Protein AF-A0A9D6F1K7-F1 (afdb_monomer_lite)

pLDDT: mean 73.23, std 18.51, range [19.98, 97.94]

Foldseek 3Di:
DPPLQLLLLLLLLLCLVQVLVCLVPLAFFQPLLVCLLVSLQSSLVSSVVPDPDPCQQPVVLVSLLVLLQDDLVVLLVVLLVSLCVSCVPDDPSSSVQSSQQSSCLNVLCLLVQDWLVHLSSNGHDPPDTDDHSVSSSSSRASGTDPDDFQDADFPHNQKGFHAWPDGASFWTWTWIDGPPDPPFIKIKTWGSRPVCLVPQPVQVVVLLVLLVVPPAPQAWDFDDWDVPTVGTITITGDADQAFQSRHDDQDPDLLVLLLCLQPVNLLSVLVSQQSQCPDVVRWHFLQDARNQWGWHCDPNDTHIHGDRTDRLLVQQVVQQVSCVVVVHDCVVSNCSSSVDRPSVLLAALCVVVSHDDALLSVLSSSLQSSLCSSVRTSPDGDDPCSLVVCVVSVHDPLVSVLSCLSNPNDSVSHDRHSNSSSVSSVPDPSDSDDDDDDDDDDDDDDDDDDDDDDDDDDDDDWDDFDWDWDDDPFWIKTKGFAPQAAAAAEEEEQAPLCQLLCQPDADVPRDTGDNNVLLLCLVCQVVRLRRHGVQWHWYKYAQAAAARHDIGTPGTDHNVRSVPDSRHADPRGHHNFAECLVVVVVCFPPGRPPTQEYEYEYEEEDDHPCLVSNLVVLLVVLVCVQVVVGHHYAYEYEYLNLVDPPDDDDDDDPSQPPSWHAHPVRDTDRRYDYDYNCCSVPSDVPPPPVPVDDQPAQWKFKAFQVRHTFDIDNRGDDSMDITMDGPPTQWMWMDGPNDIDIGGDD

Secondary structure (DSSP, 8-state):
--TT-HHHHHHHHHHHHHSHHHHHHTPPTTHHHHHHHHHHHHHHHHHHHH---S-HHHHHHHHHHHHHHS-HHHHHHHHHHHHHHH-TTS-HHHHHHHHHHHHTHHHHHHHHH-BTTBTT--S--TT----SHHHHHTTS-SS-----TTPEETTEEEEEEEEEEEE-SSEEEEEEEESSSTT-EEEEEEE--TTTHHHHHHHHHHHHHHHHTS--TTBPPEEEEESSSSS-EEEEEPPTT-BHHHH----SSHHHHHHIIIIIIIHHHHHHHHHHHTSSSPP--S--SGGGEEEEEETTEEEEEE-STT-HHHHHHHHHHHHHHTT--HHHHHHHHS-STTHHHH--HHHHTTPPP-HHHHHHHHHHHHHHHHHT-TT----TTHHHHHHHTT--HHHHHHHHHHT-SSGGGS-SSHHHHHHHHTTS-S---------------------------PPP-----EEEEEEETTEEEEEEE----BEEEEEEE-BGGGGGGGT-SBPTTSPBPP-HHHHHHHHHHHHHHHTBTTS-EEEEEEEESTTS-EEEEEEEE-HHHHHH----S-TT-BBSSB--HHHHHHIIIIISTT-SEEEEEEEE-S-BS-HHHHHHHHHHHHHHHHTTSS-EEEEEEEEGGGGSTT-------GGGTT-EEE-TTS-EEESEEEE-GGGGT-SSTTS-GGGS-----S-EEEE-TTS-EEEEETT---SEEEEEE-TT-SEEEEEETTEEEEEE--

Radius of gyration: 29.33 Å; chains: 1; bounding box: 80×81×70 Å

Sequence (746 aa):
MIAGWRLMRCVGIAIAEKGLRELVELAPFGTYAVKIYEIGELAFHRYHEECQDENIARAIPKEMEQLAQAKSADVNRVAKQMAVQLLPNEKQEVQEALAGTLATLPTQVRKLFMRKDDRTGTTRPPAFFVSCPADLVSIIPPRPPRFKQGDLLPNDPKWTLVHKIDSGGFGEVWKVRHTTLKNRYGAVKFCLDATAQDRLLKHEARVIDQVMEFNNDHIVRLEDVDFVADPPWLRYEFINGGNLLSAADIPVDIAKRTEWATWTMLLPLARAVGACHLLKPAVVHRDLKPANILIDHVNGQNRLKITDFGISEIIAQHALDQARSFELNPSVATPTILRGSYCEMYASTQQKNGLPSSPTDDVHALGVLWFQMLMGDYFLPLGRDYRDELAGIGLAKDAIVILERCVADKADSRWPNAHVLAQQIEKLPNCLSSRPVGTNAENPTRVVLPTVNRSFHAPPKGPIGRITISEQSHRRTWDVEAVIGASVGLVMDASHAMKHLYGIGSGFGGRALPNQMKRIADRLMPFLSALSLQNGIHFLHSSTGPNGNETQTFGLVNLEQVRQMKLGRPQNGWGGHVRLTNAIRELTKAHFRGSPLAVGVLLTYGGISDVDSLATFSKELISEIELGQRPLIRLFLIDLKETSPRSGPLQPPEPLVGLGWRDATGVFGRLWECLPSSLLDEPNNGFQFRTLFPDFFSSGRVLDSGGNMVKEYPNGIPKVLRFELPVDSPSFTLQYSGRQVLQPLV

Structure (mmCIF, N/CA/C/O backbone):
data_AF-A0A9D6F1K7-F1
#
_entry.id   AF-A0A9D6F1K7-F1
#
loop_
_atom_site.group_PDB
_atom_site.id
_atom_site.type_symbol
_atom_site.label_atom_id
_atom_site.label_alt_id
_atom_site.label_comp_id
_atom_site.label_asym_id
_atom_site.label_entity_id
_atom_site.label_seq_id
_atom_site.pdbx_PDB_ins_code
_atom_site.Cartn_x
_atom_site.Cartn_y
_atom_site.Cartn_z
_atom_site.occupancy
_atom_site.B_iso_or_equiv
_atom_site.auth_seq_id
_atom_site.auth_comp_id
_atom_site.auth_asym_id
_atom_site.auth_atom_id
_atom_site.pdbx_PDB_model_num
ATOM 1 N N . MET A 1 1 ? 19.073 13.580 -28.803 1.00 45.06 1 MET A N 1
ATOM 2 C CA . MET A 1 1 ? 18.600 13.291 -27.430 1.00 45.06 1 MET A CA 1
ATOM 3 C C . MET A 1 1 ? 17.082 13.317 -27.427 1.00 45.06 1 MET A C 1
ATOM 5 O O . MET A 1 1 ? 16.524 14.247 -27.993 1.00 45.06 1 MET A O 1
ATOM 9 N N . ILE A 1 2 ? 16.419 12.319 -26.840 1.00 54.16 2 ILE A N 1
ATOM 10 C CA . ILE A 1 2 ? 14.963 12.342 -26.638 1.00 54.16 2 ILE A CA 1
ATOM 11 C C . ILE A 1 2 ? 14.676 13.416 -25.574 1.00 54.16 2 ILE A C 1
ATOM 13 O O . ILE A 1 2 ? 14.802 13.167 -24.378 1.00 54.16 2 ILE A O 1
ATOM 17 N N . ALA A 1 3 ? 14.414 14.649 -26.009 1.00 53.59 3 ALA A N 1
ATOM 18 C CA . ALA A 1 3 ? 14.118 15.762 -25.113 1.00 53.59 3 ALA A CA 1
ATOM 19 C C . ALA A 1 3 ? 12.782 15.504 -24.388 1.00 53.59 3 ALA A C 1
ATOM 21 O O . ALA A 1 3 ? 11.808 15.111 -25.027 1.00 53.59 3 ALA A O 1
ATOM 22 N N . GLY A 1 4 ? 12.742 15.702 -23.065 1.00 67.19 4 GLY A N 1
ATOM 23 C CA . GLY A 1 4 ? 11.513 15.615 -22.260 1.00 67.19 4 GLY A CA 1
ATOM 24 C C . GLY A 1 4 ? 11.254 14.302 -21.506 1.00 67.19 4 GLY A C 1
ATOM 25 O O . GLY A 1 4 ? 10.198 14.178 -20.904 1.00 67.19 4 GLY A O 1
ATOM 26 N N . TRP A 1 5 ? 12.186 13.339 -21.509 1.00 84.38 5 TRP A N 1
ATOM 27 C CA . TRP A 1 5 ? 12.042 12.052 -20.798 1.00 84.38 5 TRP A CA 1
ATOM 28 C C . TRP A 1 5 ? 13.298 11.692 -19.992 1.00 84.38 5 TRP A C 1
ATOM 30 O O . TRP A 1 5 ? 13.829 10.584 -20.111 1.00 84.38 5 TRP A O 1
ATOM 40 N N . ARG A 1 6 ? 13.832 12.647 -19.221 1.00 88.38 6 ARG A N 1
ATOM 41 C CA . ARG A 1 6 ? 15.133 12.495 -18.553 1.00 88.38 6 ARG A CA 1
ATOM 42 C C . ARG A 1 6 ? 15.079 11.403 -17.491 1.00 88.38 6 ARG A C 1
ATOM 44 O O . ARG A 1 6 ? 15.922 10.516 -17.517 1.00 88.38 6 ARG A O 1
ATOM 51 N N . LEU A 1 7 ? 14.056 11.391 -16.641 1.00 89.69 7 LEU A N 1
ATOM 52 C CA . LEU A 1 7 ? 13.880 10.378 -15.599 1.00 89.69 7 LEU A CA 1
ATOM 53 C C . LEU A 1 7 ? 13.802 8.968 -16.188 1.00 89.69 7 LEU A C 1
ATOM 55 O O . LEU A 1 7 ? 14.537 8.078 -15.769 1.00 89.69 7 LEU A O 1
ATOM 59 N N . MET A 1 8 ? 12.956 8.780 -17.203 1.00 92.00 8 MET A N 1
ATOM 60 C CA . MET A 1 8 ? 12.816 7.503 -17.910 1.00 92.00 8 MET A CA 1
ATOM 61 C C . MET A 1 8 ? 14.147 7.049 -18.526 1.00 92.00 8 MET A C 1
ATOM 63 O O . MET A 1 8 ? 14.476 5.867 -18.468 1.00 92.00 8 MET A O 1
ATOM 67 N N . ARG A 1 9 ? 14.945 7.988 -19.051 1.00 91.56 9 ARG A N 1
ATOM 68 C CA . ARG A 1 9 ? 16.293 7.714 -19.560 1.00 91.56 9 ARG A CA 1
ATOM 69 C C . ARG A 1 9 ? 17.271 7.319 -18.464 1.00 91.56 9 ARG A C 1
ATOM 71 O O . ARG A 1 9 ? 17.970 6.330 -18.648 1.00 91.56 9 ARG A O 1
ATOM 78 N N . CYS A 1 10 ? 17.327 8.043 -17.348 1.00 91.44 10 CYS A N 1
ATOM 79 C CA . CYS A 1 10 ? 18.205 7.704 -16.225 1.00 91.44 10 CYS A CA 1
ATOM 80 C C . CYS A 1 10 ? 17.879 6.313 -15.671 1.00 91.44 10 CYS A C 1
ATOM 82 O O . CYS A 1 10 ? 18.790 5.530 -15.417 1.00 91.44 10 CYS A O 1
ATOM 84 N N . VAL A 1 11 ? 16.589 5.974 -15.571 1.00 90.62 11 VAL A N 1
ATOM 85 C CA . VAL A 1 11 ? 16.142 4.618 -15.221 1.00 90.62 11 VAL A CA 1
ATOM 86 C C . VAL A 1 11 ? 16.594 3.604 -16.275 1.00 90.62 11 VAL A C 1
ATOM 88 O O . VAL A 1 11 ? 17.137 2.564 -15.918 1.00 90.62 11 VAL A O 1
ATOM 91 N N . GLY A 1 12 ? 16.446 3.906 -17.568 1.00 91.00 12 GLY A N 1
ATOM 92 C CA . GLY A 1 12 ? 16.908 3.034 -18.653 1.00 91.00 12 GLY A CA 1
ATOM 93 C C . GLY A 1 12 ? 18.415 2.768 -18.630 1.00 91.00 12 GLY A C 1
ATOM 94 O O . GLY A 1 12 ? 18.825 1.619 -18.771 1.00 91.00 12 GLY A O 1
ATOM 95 N N . ILE A 1 13 ? 19.230 3.802 -18.401 1.00 90.44 13 ILE A N 1
ATOM 96 C CA . ILE A 1 13 ? 20.689 3.686 -18.238 1.00 90.44 13 ILE A CA 1
ATOM 97 C C . ILE A 1 13 ? 21.009 2.807 -17.032 1.00 90.44 13 ILE A C 1
ATOM 99 O O . ILE A 1 13 ? 21.805 1.880 -17.139 1.00 90.44 13 ILE A O 1
ATOM 103 N N . ALA A 1 14 ? 20.357 3.058 -15.896 1.00 89.06 14 ALA A N 1
ATOM 104 C CA . ALA A 1 14 ? 20.604 2.290 -14.687 1.00 89.06 14 ALA A CA 1
ATOM 105 C C . ALA A 1 14 ? 20.256 0.804 -14.861 1.00 89.06 14 ALA A C 1
ATOM 107 O O . ALA A 1 14 ? 21.016 -0.061 -14.428 1.00 89.06 14 ALA A O 1
ATOM 108 N N . ILE A 1 15 ? 19.153 0.494 -15.550 1.00 86.88 15 ILE A N 1
ATOM 109 C CA . ILE A 1 15 ? 18.788 -0.887 -15.886 1.00 86.88 15 ILE A CA 1
ATOM 110 C C . ILE A 1 15 ? 19.823 -1.498 -16.842 1.00 86.88 15 ILE A C 1
ATOM 112 O O . ILE A 1 15 ? 20.256 -2.621 -16.610 1.00 86.88 15 ILE A O 1
ATOM 116 N N . ALA A 1 16 ? 20.269 -0.775 -17.871 1.00 85.88 16 ALA A N 1
ATOM 117 C CA . ALA A 1 16 ? 21.288 -1.255 -18.808 1.00 85.88 16 ALA A CA 1
ATOM 118 C C . ALA A 1 16 ? 22.657 -1.514 -18.143 1.00 85.88 16 ALA A C 1
ATOM 120 O O . ALA A 1 16 ? 23.373 -2.428 -18.540 1.00 85.88 16 ALA A O 1
ATOM 121 N N . GLU A 1 17 ? 23.031 -0.745 -17.121 1.00 84.56 17 GLU A N 1
ATOM 122 C CA . GLU A 1 17 ? 24.315 -0.914 -16.429 1.00 84.56 17 GLU A CA 1
ATOM 123 C C . GLU A 1 17 ? 24.260 -1.978 -15.324 1.00 84.56 17 GLU A C 1
ATOM 125 O O . GLU A 1 17 ? 25.221 -2.725 -15.128 1.00 84.56 17 GLU A O 1
ATOM 130 N N . LYS A 1 18 ? 23.152 -2.048 -14.577 1.00 78.31 18 LYS A N 1
ATOM 131 C CA . LYS A 1 18 ? 23.053 -2.871 -13.362 1.00 78.31 18 LYS A CA 1
ATOM 132 C C . LYS A 1 18 ? 22.139 -4.081 -13.507 1.00 78.31 18 LYS A C 1
ATOM 134 O O . LYS A 1 18 ? 22.442 -5.115 -12.915 1.00 78.31 18 LYS A O 1
ATOM 139 N N . GLY A 1 19 ? 21.071 -3.972 -14.293 1.00 71.12 19 GLY A N 1
ATOM 140 C CA . GLY A 1 19 ? 20.020 -4.987 -14.447 1.00 71.12 19 GLY A CA 1
ATOM 141 C C . GLY A 1 19 ? 19.999 -5.716 -15.796 1.00 71.12 19 GLY A C 1
ATOM 142 O O . GLY A 1 19 ? 19.066 -6.472 -16.058 1.00 71.12 19 GLY A O 1
ATOM 143 N N . LEU A 1 20 ? 20.977 -5.481 -16.681 1.00 71.56 20 LEU A N 1
ATOM 144 C CA . LEU A 1 20 ? 20.962 -6.014 -18.048 1.00 71.56 20 LEU A CA 1
ATOM 145 C C . LEU A 1 20 ? 21.045 -7.540 -18.092 1.00 71.56 20 LEU A C 1
ATOM 147 O O . LEU A 1 20 ? 20.314 -8.156 -18.858 1.00 71.56 20 LEU A O 1
ATOM 151 N N . ARG A 1 21 ? 21.884 -8.162 -17.253 1.00 64.81 21 ARG A N 1
ATOM 152 C CA . ARG A 1 21 ? 21.970 -9.632 -17.183 1.00 64.81 21 ARG A CA 1
ATOM 153 C C . ARG A 1 21 ? 20.628 -10.244 -16.796 1.00 64.81 21 ARG A C 1
ATOM 155 O O . ARG A 1 21 ? 20.206 -11.227 -17.385 1.00 64.81 21 ARG A O 1
ATOM 162 N N . GLU A 1 22 ? 19.917 -9.614 -15.875 1.00 63.06 22 GLU A N 1
ATOM 163 C CA . GLU A 1 22 ? 18.614 -10.068 -15.406 1.00 63.06 22 GLU A CA 1
ATOM 164 C C . GLU A 1 22 ? 17.494 -9.843 -16.439 1.00 63.06 22 GLU A C 1
ATOM 166 O O . GLU A 1 22 ? 16.548 -10.629 -16.486 1.00 63.06 22 GLU A O 1
ATOM 171 N N . LEU A 1 23 ? 17.608 -8.818 -17.297 1.00 62.75 23 LEU A N 1
ATOM 172 C CA . LEU A 1 23 ? 16.750 -8.669 -18.481 1.00 62.75 23 LEU A CA 1
ATOM 173 C C . LEU A 1 23 ? 16.995 -9.779 -19.516 1.00 62.75 23 LEU A C 1
ATOM 175 O O . LEU A 1 23 ? 16.050 -10.212 -20.170 1.00 62.75 23 LEU A O 1
ATOM 179 N N . VAL A 1 24 ? 18.250 -10.215 -19.672 1.00 57.84 24 VAL A N 1
ATOM 180 C CA . VAL A 1 24 ? 18.678 -11.233 -20.648 1.00 57.84 24 VAL A CA 1
ATOM 181 C C . VAL A 1 24 ? 18.325 -12.649 -20.184 1.00 57.84 24 VAL A C 1
ATOM 183 O O . VAL A 1 24 ? 17.954 -13.487 -21.001 1.00 57.84 24 VAL A O 1
ATOM 186 N N . GLU A 1 25 ? 18.434 -12.926 -18.886 1.00 55.12 25 GLU A N 1
ATOM 187 C CA . GLU A 1 25 ? 18.287 -14.278 -18.334 1.00 55.12 25 GLU A CA 1
ATOM 188 C C . GLU A 1 25 ? 16.855 -14.629 -17.896 1.00 55.12 25 GLU A C 1
ATOM 190 O O . GLU A 1 25 ? 16.614 -15.785 -17.560 1.00 55.12 25 GLU A O 1
ATOM 195 N N . LEU A 1 26 ? 15.903 -13.675 -17.885 1.00 51.84 26 LEU A N 1
ATOM 196 C CA . LEU A 1 26 ? 14.561 -13.864 -17.292 1.00 51.84 26 LEU A CA 1
ATOM 197 C C . LEU A 1 26 ? 14.658 -14.532 -15.906 1.00 51.84 26 LEU A C 1
ATOM 199 O O . LEU A 1 26 ? 13.925 -15.473 -15.596 1.00 51.84 26 LEU A O 1
ATOM 203 N N . ALA A 1 27 ? 15.633 -14.084 -15.110 1.00 44.78 27 ALA A N 1
ATOM 204 C CA . ALA A 1 27 ? 16.090 -14.805 -13.932 1.00 44.78 27 ALA A CA 1
ATOM 205 C C . ALA A 1 27 ? 14.954 -15.034 -12.908 1.00 44.78 27 ALA A C 1
ATOM 207 O O . ALA A 1 27 ? 14.023 -14.221 -12.830 1.00 44.78 27 ALA A O 1
ATOM 208 N N . PRO A 1 28 ? 15.026 -16.117 -12.103 1.00 46.34 28 PRO A N 1
ATOM 209 C CA . PRO A 1 28 ? 14.052 -16.388 -11.050 1.00 46.34 28 PRO A CA 1
ATOM 210 C C . PRO A 1 28 ? 13.920 -15.202 -10.088 1.00 46.34 28 PRO A C 1
ATOM 212 O O . PRO A 1 28 ? 14.812 -14.352 -10.004 1.00 46.34 28 PRO A O 1
ATOM 215 N N . PHE A 1 29 ? 12.817 -15.140 -9.340 1.00 39.78 29 PHE A N 1
ATOM 216 C CA . PHE A 1 29 ? 12.597 -14.082 -8.347 1.00 39.78 29 PHE A CA 1
ATOM 217 C C . PHE A 1 29 ? 13.818 -13.947 -7.434 1.00 39.78 29 PHE A C 1
ATOM 219 O O . PHE A 1 29 ? 14.474 -14.942 -7.128 1.00 39.78 29 PHE A O 1
ATOM 226 N N . GLY A 1 30 ? 14.137 -12.719 -7.030 1.00 46.41 30 GLY A N 1
ATOM 227 C CA . GLY A 1 30 ? 15.253 -12.432 -6.129 1.00 46.41 30 GLY A CA 1
ATOM 228 C C . GLY A 1 30 ? 16.352 -11.602 -6.756 1.00 46.41 30 GLY A C 1
ATOM 229 O O . GLY A 1 30 ? 16.592 -10.498 -6.292 1.00 46.41 30 GLY A O 1
ATOM 230 N N . THR A 1 31 ? 16.986 -12.039 -7.842 1.00 50.88 31 THR A N 1
ATOM 231 C CA . THR A 1 31 ? 18.180 -11.340 -8.368 1.00 50.88 31 THR A CA 1
ATOM 232 C C . THR A 1 31 ? 17.880 -9.927 -8.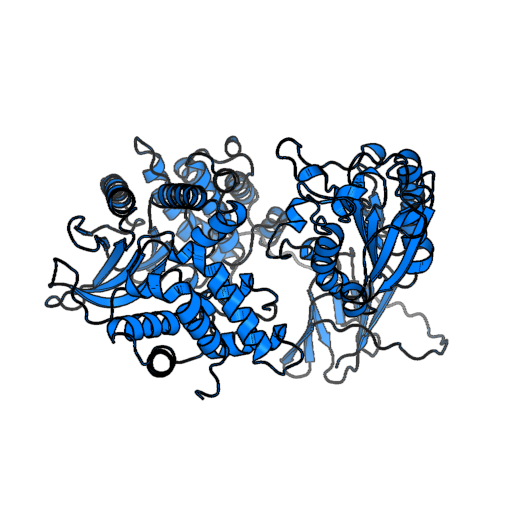875 1.00 50.88 31 THR A C 1
ATOM 234 O O . THR A 1 31 ? 18.595 -8.987 -8.527 1.00 50.88 31 THR A O 1
ATOM 237 N N . TYR A 1 32 ? 16.784 -9.732 -9.617 1.00 54.28 32 TYR A N 1
ATOM 238 C CA . TYR A 1 32 ? 16.375 -8.391 -10.060 1.00 54.28 32 TYR A CA 1
ATOM 239 C C . TYR A 1 32 ? 15.873 -7.530 -8.890 1.00 54.28 32 TYR A C 1
ATOM 241 O O . TYR A 1 32 ? 16.231 -6.360 -8.787 1.00 54.28 32 TYR A O 1
ATOM 249 N N . ALA A 1 33 ? 15.105 -8.112 -7.960 1.00 51.62 33 ALA A N 1
ATOM 250 C CA . ALA A 1 33 ? 14.588 -7.411 -6.780 1.00 51.62 33 ALA A CA 1
ATOM 251 C C . ALA A 1 33 ? 15.708 -6.910 -5.852 1.00 51.62 33 ALA A C 1
ATOM 253 O O . ALA A 1 33 ? 15.611 -5.816 -5.299 1.00 51.62 33 ALA A O 1
ATOM 254 N N . VAL A 1 34 ? 16.796 -7.675 -5.741 1.00 53.56 34 VAL A N 1
ATOM 255 C CA . VAL A 1 34 ? 18.011 -7.300 -5.009 1.00 53.56 34 VAL A CA 1
ATOM 256 C C . VAL A 1 34 ? 18.707 -6.099 -5.653 1.00 53.56 34 VAL A C 1
ATOM 258 O O . VAL A 1 34 ? 19.174 -5.203 -4.952 1.00 53.56 34 VAL A O 1
ATOM 261 N N . LYS A 1 35 ? 18.717 -6.026 -6.987 1.00 65.31 35 LYS A N 1
ATOM 262 C CA . LYS A 1 35 ? 19.364 -4.937 -7.729 1.00 65.31 35 LYS A CA 1
ATOM 263 C C . LYS A 1 35 ? 18.503 -3.702 -7.939 1.00 65.31 35 LYS A C 1
ATOM 265 O O . LYS A 1 35 ? 19.039 -2.665 -8.311 1.00 65.31 35 LYS A O 1
ATOM 270 N N . ILE A 1 36 ? 17.196 -3.763 -7.690 1.00 69.88 36 ILE A N 1
ATOM 271 C CA . ILE A 1 36 ? 16.300 -2.604 -7.829 1.00 69.88 36 ILE A CA 1
ATOM 272 C C . ILE A 1 36 ? 16.795 -1.401 -7.031 1.00 69.88 36 ILE A C 1
ATOM 274 O O . ILE A 1 36 ? 16.694 -0.277 -7.518 1.00 69.88 36 ILE A O 1
ATOM 278 N N . TYR A 1 37 ? 17.352 -1.624 -5.837 1.00 67.62 37 TYR A N 1
ATOM 279 C CA . TYR A 1 37 ? 17.925 -0.536 -5.054 1.00 67.62 37 TYR A CA 1
ATOM 280 C C . TYR A 1 37 ? 19.137 0.087 -5.758 1.00 67.62 37 TYR A C 1
ATOM 282 O O . TYR A 1 37 ? 19.174 1.303 -5.913 1.00 67.62 37 TYR A O 1
ATOM 290 N N . GLU A 1 38 ? 20.072 -0.725 -6.265 1.00 71.06 38 GLU A N 1
ATOM 291 C CA . GLU A 1 38 ? 21.220 -0.234 -7.044 1.00 71.06 38 GLU A CA 1
ATOM 292 C C . GLU A 1 38 ? 20.784 0.496 -8.321 1.00 71.06 38 GLU A C 1
ATOM 294 O O . GLU A 1 38 ? 21.367 1.516 -8.685 1.00 71.06 38 GLU A O 1
ATOM 299 N N . ILE A 1 39 ? 19.744 -0.002 -9.000 1.00 77.56 39 ILE A N 1
ATOM 300 C CA . ILE A 1 39 ? 19.158 0.643 -10.181 1.00 77.56 39 ILE A CA 1
ATOM 301 C C . ILE A 1 39 ? 18.548 1.993 -9.780 1.00 77.56 39 ILE A C 1
ATOM 303 O O . ILE A 1 39 ? 18.777 2.990 -10.461 1.00 77.56 39 ILE A O 1
ATOM 307 N N . GLY A 1 40 ? 17.799 2.056 -8.677 1.00 77.00 40 GLY A N 1
ATOM 308 C CA . GLY A 1 40 ? 17.203 3.292 -8.166 1.00 77.00 40 GLY A CA 1
ATOM 309 C C . GLY A 1 40 ? 18.243 4.321 -7.723 1.00 77.00 40 GLY A C 1
ATOM 310 O O . GLY A 1 40 ? 18.119 5.498 -8.056 1.00 77.00 40 GLY A O 1
ATOM 311 N N . GLU A 1 41 ? 19.296 3.879 -7.037 1.00 75.00 41 GLU A N 1
ATOM 312 C CA . GLU A 1 41 ? 20.440 4.697 -6.624 1.00 75.00 41 GLU A CA 1
ATOM 313 C C . GLU A 1 41 ? 21.193 5.259 -7.823 1.00 75.00 41 GLU A C 1
ATOM 315 O O . GLU A 1 41 ? 21.378 6.475 -7.920 1.00 75.00 41 GLU A O 1
ATOM 320 N N . LEU A 1 42 ? 21.539 4.412 -8.789 1.00 80.50 42 LEU A N 1
ATOM 321 C CA . LEU A 1 42 ? 22.201 4.850 -10.008 1.00 80.50 42 LEU A CA 1
ATOM 322 C C . LEU A 1 42 ? 21.313 5.802 -10.819 1.00 80.50 42 LEU A C 1
ATOM 324 O O . LEU A 1 42 ? 21.786 6.851 -11.246 1.00 80.50 42 LEU A O 1
ATOM 328 N N . ALA A 1 43 ? 20.023 5.500 -10.989 1.00 86.12 43 ALA A N 1
ATOM 329 C CA . ALA A 1 43 ? 19.091 6.379 -11.694 1.00 86.12 43 ALA A CA 1
ATOM 330 C C . ALA A 1 43 ? 18.976 7.751 -11.011 1.00 86.12 43 ALA A C 1
ATOM 332 O O . ALA A 1 43 ? 18.990 8.774 -11.697 1.00 86.12 43 ALA A O 1
ATOM 333 N N . PHE A 1 44 ? 18.912 7.784 -9.675 1.00 80.75 44 PHE A N 1
ATOM 334 C CA . PHE A 1 44 ? 18.871 9.018 -8.889 1.00 80.75 44 PHE A CA 1
ATOM 335 C C . PHE A 1 44 ? 20.148 9.849 -9.068 1.00 80.75 44 PHE A C 1
ATOM 337 O O . PHE A 1 44 ? 20.068 11.047 -9.347 1.00 80.75 44 PHE A O 1
ATOM 344 N N . HIS A 1 45 ? 21.324 9.223 -8.960 1.00 80.56 45 HIS A N 1
ATOM 345 C CA . HIS A 1 45 ? 22.609 9.903 -9.132 1.00 80.56 45 HIS A CA 1
ATOM 346 C C . HIS A 1 45 ? 22.820 10.406 -10.559 1.00 80.56 45 HIS A C 1
ATOM 348 O O . HIS A 1 45 ? 23.203 11.558 -10.743 1.00 80.56 45 HIS A O 1
ATOM 354 N N . ARG A 1 46 ? 22.492 9.603 -11.576 1.00 85.25 46 ARG A N 1
ATOM 355 C CA . ARG A 1 46 ? 22.558 10.033 -12.981 1.00 85.25 46 ARG A CA 1
ATOM 356 C C . ARG A 1 46 ? 21.624 11.205 -13.249 1.00 85.25 46 ARG A C 1
ATOM 358 O O . ARG A 1 46 ? 22.011 12.158 -13.916 1.00 85.25 46 ARG A O 1
ATOM 365 N N . TYR A 1 47 ? 20.411 11.167 -12.700 1.00 85.81 47 TYR A N 1
ATOM 366 C CA . TYR A 1 47 ? 19.494 12.296 -12.815 1.00 85.81 47 TYR A CA 1
ATOM 367 C C . TYR A 1 47 ? 20.075 13.552 -12.153 1.00 85.81 47 TYR A C 1
ATOM 369 O O . TYR A 1 47 ? 19.965 14.639 -12.713 1.00 85.81 47 TYR A O 1
ATOM 377 N N . HIS A 1 48 ? 20.724 13.406 -10.992 1.00 79.31 48 HIS A N 1
ATOM 378 C CA . HIS A 1 48 ? 21.404 14.498 -10.293 1.00 79.31 48 HIS A CA 1
ATOM 379 C C . HIS A 1 48 ? 22.537 15.109 -11.132 1.00 79.31 48 HIS A C 1
ATOM 381 O O . HIS A 1 48 ? 22.613 16.326 -11.248 1.00 79.31 48 HIS A O 1
ATOM 387 N N . GLU A 1 49 ? 23.379 14.282 -11.754 1.00 81.56 49 GLU A N 1
ATOM 388 C CA . GLU A 1 49 ? 24.482 14.731 -12.618 1.00 81.56 49 GLU A CA 1
ATOM 389 C C . GLU A 1 49 ? 23.991 15.474 -13.871 1.00 81.56 49 GLU A C 1
ATOM 391 O O . GLU A 1 49 ? 24.608 16.444 -14.310 1.00 81.56 49 GLU A O 1
ATOM 396 N N . GLU A 1 50 ? 22.874 15.036 -14.456 1.00 78.25 50 GLU A N 1
ATOM 397 C CA . GLU A 1 50 ? 22.323 15.620 -15.684 1.00 78.25 50 GLU A CA 1
ATOM 398 C C . GLU A 1 50 ? 21.471 16.879 -15.449 1.00 78.25 50 GLU A C 1
ATOM 400 O O . GLU A 1 50 ? 21.176 17.623 -16.393 1.00 78.25 50 GLU A O 1
ATOM 405 N N . CYS A 1 51 ? 21.023 17.114 -14.215 1.00 69.31 51 CYS A N 1
ATOM 406 C CA . CYS A 1 51 ? 20.127 18.209 -13.875 1.00 69.31 51 CYS A CA 1
ATOM 407 C C . CYS A 1 51 ? 20.923 19.402 -13.328 1.00 69.31 51 CYS A C 1
ATOM 409 O O . CYS A 1 51 ? 21.273 19.439 -12.158 1.00 69.31 51 CYS A O 1
ATOM 411 N N . GLN A 1 52 ? 21.141 20.428 -14.157 1.00 58.88 52 GLN A N 1
ATOM 412 C CA . GLN A 1 52 ? 21.729 21.723 -13.753 1.00 58.88 52 GLN A CA 1
ATOM 413 C C . GLN A 1 52 ? 20.789 22.591 -12.880 1.00 58.88 52 GLN A C 1
ATOM 415 O O . GLN A 1 52 ? 21.016 23.785 -12.719 1.00 58.88 52 GLN A O 1
ATOM 420 N N . ASP A 1 53 ? 19.698 22.015 -12.376 1.00 53.06 53 ASP A N 1
ATOM 421 C CA . ASP A 1 53 ? 18.606 22.713 -11.692 1.00 53.06 53 ASP A CA 1
ATOM 422 C C . ASP A 1 53 ? 18.823 22.622 -10.171 1.00 53.06 53 ASP A C 1
ATOM 424 O O . ASP A 1 53 ? 19.015 21.524 -9.644 1.00 53.06 53 ASP A O 1
ATOM 428 N N . GLU A 1 54 ? 18.773 23.746 -9.448 1.00 50.81 54 GLU A N 1
ATOM 429 C CA . GLU A 1 54 ? 19.165 23.831 -8.024 1.00 50.81 54 GLU A CA 1
ATOM 430 C C . GLU A 1 54 ? 18.250 23.032 -7.067 1.00 50.81 54 GLU A C 1
ATOM 432 O O . GLU A 1 54 ? 18.545 22.914 -5.876 1.00 50.81 54 GLU A O 1
ATOM 437 N N . ASN A 1 55 ? 17.135 22.452 -7.545 1.00 62.34 55 ASN A N 1
ATOM 438 C CA . ASN A 1 55 ? 16.165 21.766 -6.684 1.00 62.34 55 ASN A CA 1
ATOM 439 C C . ASN A 1 55 ? 15.560 20.477 -7.281 1.00 62.34 55 ASN A C 1
ATOM 441 O O . ASN A 1 55 ? 14.392 20.412 -7.683 1.00 62.34 55 ASN A O 1
ATOM 445 N N . ILE A 1 56 ? 16.347 19.400 -7.259 1.00 63.91 56 ILE A N 1
ATOM 446 C CA . ILE A 1 56 ? 15.961 18.043 -7.698 1.00 63.91 56 ILE A CA 1
ATOM 447 C C . ILE A 1 56 ? 14.709 17.510 -6.992 1.00 63.91 56 ILE A C 1
ATOM 449 O O . ILE A 1 56 ? 13.912 16.809 -7.622 1.00 63.91 56 ILE A O 1
ATOM 453 N N . ALA A 1 57 ? 14.469 17.922 -5.741 1.00 60.19 57 ALA A N 1
ATOM 454 C CA . ALA A 1 57 ? 13.268 17.554 -4.991 1.00 60.19 57 ALA A CA 1
ATOM 455 C C . ALA A 1 57 ? 11.966 18.035 -5.657 1.00 60.19 57 ALA A C 1
ATOM 457 O O . ALA A 1 57 ? 10.890 17.538 -5.327 1.00 60.19 57 ALA A O 1
ATOM 458 N N . ARG A 1 58 ? 12.044 18.977 -6.609 1.00 65.38 58 ARG A N 1
ATOM 459 C CA . ARG A 1 58 ? 10.912 19.439 -7.428 1.00 65.38 58 ARG A CA 1
ATOM 460 C C . ARG A 1 58 ? 10.959 18.936 -8.872 1.00 65.38 58 ARG A C 1
ATOM 462 O O . ARG A 1 58 ? 9.896 18.718 -9.451 1.00 65.38 58 ARG A O 1
ATOM 469 N N . ALA A 1 59 ? 12.148 18.734 -9.440 1.00 77.81 59 ALA A N 1
ATOM 470 C CA . ALA A 1 59 ? 12.314 18.329 -10.837 1.00 77.81 59 ALA A CA 1
ATOM 471 C C . ALA A 1 59 ? 11.833 16.891 -11.099 1.00 77.81 59 ALA A C 1
ATOM 473 O O . ALA A 1 59 ? 11.003 16.681 -11.983 1.00 77.81 59 ALA A O 1
ATOM 474 N N . ILE A 1 60 ? 12.281 15.918 -10.293 1.00 82.50 60 ILE A N 1
ATOM 475 C CA . ILE A 1 60 ? 11.892 14.506 -10.461 1.00 82.50 60 ILE A CA 1
ATOM 476 C C . ILE A 1 60 ? 10.369 14.329 -10.336 1.00 82.50 60 ILE A C 1
ATOM 478 O O . ILE A 1 60 ? 9.769 13.747 -11.242 1.00 82.50 60 ILE A O 1
ATOM 482 N N . PRO A 1 61 ? 9.693 14.859 -9.292 1.00 82.38 61 PRO A N 1
ATOM 483 C CA . PRO A 1 61 ? 8.241 14.734 -9.193 1.00 82.38 61 PRO A CA 1
ATOM 484 C C . PRO A 1 61 ? 7.468 15.315 -10.383 1.00 82.38 61 PRO A C 1
ATOM 486 O O . PRO A 1 61 ? 6.420 14.784 -10.743 1.00 82.38 61 PRO A O 1
ATOM 489 N N . LYS A 1 62 ? 7.970 16.391 -11.002 1.00 85.06 62 LYS A N 1
ATOM 490 C CA . LYS A 1 62 ? 7.349 16.991 -12.190 1.00 85.06 62 LYS A CA 1
ATOM 491 C C . LYS A 1 62 ? 7.451 16.069 -13.408 1.00 85.06 62 LYS A C 1
ATOM 493 O O . LYS A 1 62 ? 6.476 15.924 -14.137 1.00 85.06 62 LYS A O 1
ATOM 498 N N . GLU A 1 63 ? 8.593 15.416 -13.617 1.00 89.00 63 GLU A N 1
ATOM 499 C CA . GLU A 1 63 ? 8.735 14.419 -14.689 1.00 89.00 63 GLU A CA 1
ATOM 500 C C . GLU A 1 63 ? 7.918 13.148 -14.414 1.00 89.00 63 GLU A C 1
ATOM 502 O O . GLU A 1 63 ? 7.353 12.562 -15.337 1.00 89.00 63 GLU A O 1
ATOM 507 N N . MET A 1 64 ? 7.780 12.745 -13.147 1.00 90.00 64 MET A N 1
ATOM 508 C CA . MET A 1 64 ? 6.867 11.665 -12.755 1.00 90.00 64 MET A CA 1
ATOM 509 C C . MET A 1 64 ? 5.413 12.008 -13.106 1.00 90.00 64 MET A C 1
ATOM 511 O O . MET A 1 64 ? 4.708 11.187 -13.684 1.00 90.00 64 MET A O 1
ATOM 515 N N . GLU A 1 65 ? 4.965 13.233 -12.837 1.00 90.88 65 GLU A N 1
ATOM 516 C CA . GLU A 1 65 ? 3.635 13.705 -13.242 1.00 90.88 65 GLU A CA 1
ATOM 517 C C . GLU A 1 65 ? 3.432 13.665 -14.762 1.00 90.88 65 GLU A C 1
ATOM 519 O O . GLU A 1 65 ? 2.412 13.165 -15.235 1.00 90.88 65 GLU A O 1
ATOM 524 N N . GLN A 1 66 ? 4.436 14.078 -15.540 1.00 91.38 66 GLN A N 1
ATOM 525 C CA . GLN A 1 66 ? 4.405 13.961 -17.003 1.00 91.38 66 GLN A CA 1
ATOM 526 C C . GLN A 1 66 ? 4.303 12.499 -17.466 1.00 91.38 66 GLN A C 1
ATOM 528 O O . GLN A 1 66 ? 3.500 12.192 -18.347 1.00 91.38 66 GLN A O 1
ATOM 533 N N . LEU A 1 67 ? 5.063 11.586 -16.848 1.00 91.38 67 LEU A N 1
ATOM 534 C CA . LEU A 1 67 ? 4.956 10.142 -17.084 1.00 91.38 67 LEU A CA 1
ATOM 535 C C . LEU A 1 67 ? 3.544 9.627 -16.778 1.00 91.38 67 LEU A C 1
ATOM 537 O O . LEU A 1 67 ? 2.990 8.876 -17.579 1.00 91.38 67 LEU A O 1
ATOM 541 N N . ALA A 1 68 ? 2.948 10.036 -15.656 1.00 90.62 68 ALA A N 1
ATOM 542 C CA . ALA A 1 68 ? 1.625 9.583 -15.228 1.00 90.62 68 ALA A CA 1
ATOM 543 C C . ALA A 1 68 ? 0.506 9.996 -16.203 1.00 90.62 68 ALA A C 1
ATOM 545 O O . ALA A 1 68 ? -0.419 9.210 -16.440 1.00 90.62 68 ALA A O 1
ATOM 546 N N . GLN A 1 69 ? 0.615 11.193 -16.791 1.00 92.75 69 GLN A N 1
ATOM 547 C CA . GLN A 1 69 ? -0.346 11.771 -17.746 1.00 92.75 69 GLN A CA 1
ATOM 548 C C . GLN A 1 69 ? -0.149 11.288 -19.189 1.00 92.75 69 GLN A C 1
ATOM 550 O O . GLN A 1 69 ? -1.008 11.505 -20.047 1.00 92.75 69 GLN A O 1
ATOM 555 N N . ALA A 1 70 ? 0.977 10.643 -19.486 1.00 90.56 70 ALA A N 1
ATOM 556 C CA . ALA A 1 70 ? 1.324 10.264 -20.842 1.00 90.56 70 ALA A CA 1
ATOM 557 C C . ALA A 1 70 ? 0.454 9.133 -21.404 1.00 90.56 70 ALA A C 1
ATOM 559 O O . ALA A 1 70 ? 0.122 8.155 -20.725 1.00 90.56 70 ALA A O 1
ATOM 560 N N . LYS A 1 71 ? 0.146 9.228 -22.703 1.00 88.50 71 LYS A N 1
ATOM 561 C CA . LYS A 1 71 ? -0.560 8.175 -23.440 1.00 88.50 71 LYS A CA 1
ATOM 562 C C . LYS A 1 71 ? 0.349 6.963 -23.622 1.00 88.50 71 LYS A C 1
ATOM 564 O O . LYS A 1 71 ? 1.491 7.095 -24.060 1.00 88.50 71 LYS A O 1
ATOM 569 N N . SER A 1 72 ? -0.189 5.765 -23.400 1.00 85.19 72 SER A N 1
ATOM 570 C CA . SER A 1 72 ? 0.565 4.508 -23.514 1.00 85.19 72 SER A CA 1
ATOM 571 C C . SER A 1 72 ? 1.247 4.330 -24.878 1.00 85.19 72 SER A C 1
ATOM 573 O O . SER A 1 72 ? 2.352 3.805 -24.943 1.00 85.19 72 SER A O 1
ATOM 575 N N . ALA A 1 73 ? 0.630 4.802 -25.969 1.00 85.56 73 ALA A N 1
ATOM 576 C CA . ALA A 1 73 ? 1.215 4.743 -27.311 1.00 85.56 73 ALA A CA 1
ATOM 577 C C . ALA A 1 73 ? 2.507 5.573 -27.437 1.00 85.56 73 ALA A C 1
ATOM 579 O O . ALA A 1 73 ? 3.481 5.107 -28.030 1.00 85.56 73 ALA A O 1
ATOM 580 N N . ASP A 1 74 ? 2.537 6.768 -26.839 1.00 88.75 74 ASP A N 1
ATOM 581 C CA . ASP A 1 74 ? 3.706 7.650 -26.859 1.00 88.75 74 ASP A CA 1
ATOM 582 C C . ASP A 1 74 ? 4.837 7.089 -26.003 1.00 88.75 74 ASP A C 1
ATOM 584 O O . ASP A 1 74 ? 5.979 7.020 -26.461 1.00 88.75 74 ASP A O 1
ATOM 588 N N . VAL A 1 75 ? 4.509 6.606 -24.802 1.00 89.94 75 VAL A N 1
ATOM 589 C CA . VAL A 1 75 ? 5.482 5.978 -23.899 1.00 89.94 75 VAL A CA 1
ATOM 590 C C . VAL A 1 75 ? 6.087 4.736 -24.549 1.00 89.94 75 VAL A C 1
ATOM 592 O O . VAL A 1 75 ? 7.305 4.597 -24.567 1.00 89.94 75 VAL A O 1
ATOM 595 N N . ASN A 1 76 ? 5.269 3.871 -25.156 1.00 88.62 76 ASN A N 1
ATOM 596 C CA . ASN A 1 76 ? 5.748 2.684 -25.870 1.00 88.62 76 ASN A CA 1
ATOM 597 C C . ASN A 1 76 ? 6.700 3.045 -27.016 1.00 88.62 76 ASN A C 1
ATOM 599 O O . ASN A 1 76 ? 7.721 2.385 -27.212 1.00 88.62 76 ASN A O 1
ATOM 603 N N . ARG A 1 77 ? 6.381 4.094 -27.782 1.00 91.12 77 ARG A N 1
ATOM 604 C CA . ARG A 1 77 ? 7.237 4.571 -28.875 1.00 91.12 77 ARG A CA 1
ATOM 605 C C . ARG A 1 77 ? 8.575 5.090 -28.346 1.00 91.12 77 ARG A C 1
ATOM 607 O O . ARG A 1 77 ? 9.617 4.714 -28.880 1.00 91.12 77 ARG A O 1
ATOM 614 N N . VAL A 1 78 ? 8.550 5.921 -27.303 1.00 92.12 78 VAL A N 1
ATOM 615 C CA . VAL A 1 78 ? 9.753 6.481 -26.667 1.00 92.12 78 VAL A CA 1
ATOM 616 C C . VAL A 1 78 ? 10.611 5.382 -26.042 1.00 92.12 78 VAL A C 1
ATOM 618 O O . VAL A 1 78 ? 11.816 5.357 -26.274 1.00 92.12 78 VAL A O 1
ATOM 621 N N . ALA A 1 79 ? 10.000 4.438 -25.325 1.00 91.88 79 ALA A N 1
ATOM 622 C CA . ALA A 1 79 ? 10.688 3.312 -24.703 1.00 91.88 79 ALA A CA 1
ATOM 623 C C . ALA A 1 79 ? 11.451 2.462 -25.729 1.00 91.88 79 ALA A C 1
ATOM 625 O O . ALA A 1 79 ? 12.619 2.149 -25.516 1.00 91.88 79 ALA A O 1
ATOM 626 N N . LYS A 1 80 ? 10.824 2.149 -26.874 1.00 92.50 80 LYS A N 1
ATOM 627 C CA . LYS A 1 80 ? 11.468 1.405 -27.971 1.00 92.50 80 LYS A CA 1
ATOM 628 C C . LYS A 1 80 ? 12.665 2.152 -28.554 1.00 92.50 80 LYS A C 1
ATOM 630 O O . LYS A 1 80 ? 13.731 1.569 -28.714 1.00 92.50 80 LYS A O 1
ATOM 635 N N . GLN A 1 81 ? 12.508 3.446 -28.844 1.00 93.12 81 GLN A N 1
ATOM 636 C CA . GLN A 1 81 ? 13.606 4.273 -29.359 1.00 93.12 81 GLN A CA 1
ATOM 637 C C . GLN A 1 81 ? 14.767 4.358 -28.362 1.00 93.12 81 GLN A C 1
ATOM 639 O O . GLN A 1 81 ? 15.929 4.280 -28.754 1.00 93.12 81 GLN A O 1
ATOM 644 N N . MET A 1 82 ? 14.448 4.498 -27.076 1.00 93.25 82 MET A N 1
ATOM 645 C CA . MET A 1 82 ? 15.427 4.589 -26.000 1.00 93.25 82 MET A CA 1
ATOM 646 C C . MET A 1 82 ? 16.183 3.271 -25.809 1.00 93.25 82 MET A C 1
ATOM 648 O O . MET A 1 82 ? 17.402 3.295 -25.694 1.00 93.25 82 MET A O 1
ATOM 652 N N . ALA A 1 83 ? 15.497 2.127 -25.853 1.00 91.50 83 ALA A N 1
ATOM 653 C CA . ALA A 1 83 ? 16.137 0.822 -25.719 1.00 91.50 83 ALA A CA 1
ATOM 654 C C . ALA A 1 83 ? 17.153 0.546 -26.840 1.00 91.50 83 ALA A C 1
ATOM 656 O O . ALA A 1 83 ? 18.268 0.120 -26.554 1.00 91.50 83 ALA A O 1
ATOM 657 N N . VAL A 1 84 ? 16.815 0.875 -28.093 1.00 93.50 84 VAL A N 1
ATOM 658 C CA . VAL A 1 84 ? 17.742 0.754 -29.235 1.00 93.50 84 VAL A CA 1
ATOM 659 C C . VAL A 1 84 ? 18.962 1.669 -29.073 1.00 93.50 84 VAL A C 1
ATOM 661 O O . VAL A 1 84 ? 20.075 1.279 -29.409 1.00 93.50 84 VAL A O 1
ATOM 664 N N . GLN A 1 85 ? 18.778 2.883 -28.544 1.00 92.12 85 GLN A N 1
ATOM 665 C CA . GLN A 1 85 ? 19.882 3.826 -28.318 1.00 92.12 85 GLN A CA 1
ATOM 666 C C . GLN A 1 85 ? 20.802 3.407 -27.170 1.00 92.12 85 GLN A C 1
ATOM 668 O O . GLN A 1 85 ? 22.009 3.614 -27.259 1.00 92.12 85 GLN A O 1
ATOM 673 N N . LEU A 1 86 ? 20.237 2.869 -26.089 1.00 91.00 86 LEU A N 1
ATOM 674 C CA . LEU A 1 86 ? 20.993 2.462 -24.905 1.00 91.00 86 LEU A CA 1
ATOM 675 C C . LEU A 1 86 ? 21.716 1.127 -25.108 1.00 91.00 86 LEU A C 1
ATOM 677 O O . LEU A 1 86 ? 22.784 0.932 -24.540 1.00 91.00 86 LEU A O 1
ATOM 681 N N . LEU A 1 87 ? 21.154 0.231 -25.924 1.00 89.88 87 LEU A N 1
ATOM 682 C CA . LEU A 1 87 ? 21.665 -1.122 -26.150 1.00 89.88 87 LEU A CA 1
ATOM 683 C C . LEU A 1 87 ? 21.855 -1.426 -27.653 1.00 89.88 87 LEU A C 1
ATOM 685 O O . LEU A 1 87 ? 21.280 -2.392 -28.157 1.00 89.88 87 LEU A O 1
ATOM 689 N N . PRO A 1 88 ? 22.650 -0.635 -28.404 1.00 90.69 88 PRO A N 1
ATOM 690 C CA . PRO A 1 88 ? 22.717 -0.728 -29.868 1.00 90.69 88 PRO A CA 1
ATOM 691 C C . PRO A 1 88 ? 23.293 -2.052 -30.388 1.00 90.69 88 PRO A C 1
ATOM 693 O O . PRO A 1 88 ? 22.990 -2.445 -31.510 1.00 90.69 88 PRO A O 1
ATOM 696 N N . ASN A 1 89 ? 24.104 -2.737 -29.577 1.00 90.00 89 ASN A N 1
ATOM 697 C CA . ASN A 1 89 ? 24.789 -3.979 -29.948 1.00 90.00 89 ASN A CA 1
ATOM 698 C C . ASN A 1 89 ? 24.136 -5.238 -29.349 1.00 90.00 89 ASN A C 1
ATOM 700 O O . ASN A 1 89 ? 24.634 -6.341 -29.566 1.00 90.00 89 ASN A O 1
ATOM 704 N N . GLU A 1 90 ? 23.054 -5.087 -28.583 1.00 87.00 90 GLU A N 1
ATOM 705 C CA . GLU A 1 90 ? 22.359 -6.211 -27.950 1.00 87.00 90 GLU A CA 1
ATOM 706 C C . GLU A 1 90 ? 21.299 -6.828 -28.868 1.00 87.00 90 GLU A C 1
ATOM 708 O O . GLU A 1 90 ? 20.831 -6.211 -29.828 1.00 87.00 90 GLU A O 1
ATOM 713 N N . LYS A 1 91 ? 20.878 -8.058 -28.549 1.00 86.56 91 LYS A N 1
ATOM 714 C CA . LYS A 1 91 ? 19.801 -8.748 -29.277 1.00 86.56 91 LYS A CA 1
ATOM 715 C C . LYS A 1 91 ? 18.476 -7.984 -29.178 1.00 86.56 91 LYS A C 1
ATOM 717 O O . LYS A 1 91 ? 18.169 -7.377 -28.151 1.00 86.56 91 LYS A O 1
ATOM 722 N N . GLN A 1 92 ? 17.641 -8.115 -30.212 1.00 85.06 92 GLN A N 1
ATOM 723 C CA . GLN A 1 92 ? 16.306 -7.503 -30.264 1.00 85.06 92 GLN A CA 1
ATOM 724 C C . GLN A 1 92 ? 15.447 -7.864 -29.039 1.00 85.06 92 GLN A C 1
ATOM 726 O O . GLN A 1 92 ? 14.766 -7.002 -28.500 1.00 85.06 92 GLN A O 1
ATOM 731 N N . GLU A 1 93 ? 15.532 -9.101 -28.550 1.00 79.94 93 GLU A N 1
ATOM 732 C CA . GLU A 1 93 ? 14.818 -9.576 -27.353 1.00 79.94 93 GLU A CA 1
ATOM 733 C C . GLU A 1 93 ? 15.150 -8.745 -26.101 1.00 79.94 93 GLU A C 1
ATOM 735 O O . GLU A 1 93 ? 14.264 -8.377 -25.332 1.00 79.94 93 GLU A O 1
ATOM 740 N N . VAL A 1 94 ? 16.422 -8.375 -25.927 1.00 81.56 94 VAL A N 1
ATOM 741 C CA . VAL A 1 94 ? 16.909 -7.594 -24.778 1.00 81.56 94 VAL A CA 1
ATOM 742 C C . VAL A 1 94 ? 16.457 -6.137 -24.887 1.00 81.56 94 VAL A C 1
ATOM 744 O O . VAL A 1 94 ? 16.030 -5.526 -23.905 1.00 81.56 94 VAL A O 1
ATOM 747 N N . GLN A 1 95 ? 16.488 -5.585 -26.102 1.00 87.62 95 GLN A N 1
ATOM 748 C CA . GLN A 1 95 ? 15.960 -4.250 -26.386 1.00 87.62 95 GLN A CA 1
ATOM 749 C C . GLN A 1 95 ? 14.442 -4.192 -26.147 1.00 87.62 95 GLN A C 1
ATOM 751 O O . GLN A 1 95 ? 13.940 -3.232 -25.559 1.00 87.62 95 GLN A O 1
ATOM 756 N N . GLU A 1 96 ? 13.703 -5.224 -26.558 1.00 84.38 96 GLU A N 1
ATOM 757 C CA . GLU A 1 96 ? 12.263 -5.346 -26.323 1.00 84.38 96 GLU A CA 1
ATOM 758 C C . GLU A 1 96 ? 11.937 -5.481 -24.830 1.00 84.38 96 GLU A C 1
ATOM 760 O O . GLU A 1 96 ? 11.015 -4.813 -24.356 1.00 84.38 96 GLU A O 1
ATOM 765 N N . ALA A 1 97 ? 12.724 -6.248 -24.069 1.00 80.75 97 ALA A N 1
ATOM 766 C CA . ALA A 1 97 ? 12.593 -6.369 -22.617 1.00 80.75 97 ALA A CA 1
ATOM 767 C C . ALA A 1 97 ? 12.821 -5.029 -21.897 1.00 80.75 97 ALA A C 1
ATOM 769 O O . ALA A 1 97 ? 12.005 -4.631 -21.056 1.00 80.75 97 ALA A O 1
ATOM 770 N N . LEU A 1 98 ? 13.871 -4.278 -22.254 1.00 87.25 98 LEU A N 1
ATOM 771 C CA . LEU A 1 98 ? 14.103 -2.937 -21.705 1.00 87.25 98 LEU A CA 1
ATOM 772 C C . LEU A 1 98 ? 12.958 -1.980 -22.075 1.00 87.25 98 LEU A C 1
ATOM 774 O O . LEU A 1 98 ? 12.426 -1.285 -21.206 1.00 87.25 98 LEU A O 1
ATOM 778 N N . ALA A 1 99 ? 12.529 -1.972 -23.340 1.00 89.25 99 ALA A N 1
ATOM 779 C CA . ALA A 1 99 ? 11.423 -1.132 -23.795 1.00 89.25 99 ALA A CA 1
ATOM 780 C C . ALA A 1 99 ? 10.112 -1.460 -23.059 1.00 89.25 99 ALA A C 1
ATOM 782 O O . ALA A 1 99 ? 9.414 -0.554 -22.602 1.00 89.25 99 ALA A O 1
ATOM 783 N N . GLY A 1 100 ? 9.796 -2.746 -22.899 1.00 85.00 100 GLY A N 1
ATOM 784 C CA . GLY A 1 100 ? 8.635 -3.213 -22.146 1.00 85.00 100 GLY A CA 1
ATOM 785 C C . GLY A 1 100 ? 8.695 -2.795 -20.678 1.00 85.00 100 GLY A C 1
ATOM 786 O O . GLY A 1 100 ? 7.697 -2.334 -20.133 1.00 85.00 100 GLY A O 1
ATOM 787 N N . THR A 1 101 ? 9.873 -2.877 -20.059 1.00 84.69 101 THR A N 1
ATOM 788 C CA . THR A 1 101 ? 10.112 -2.454 -18.670 1.00 84.69 101 THR A CA 1
ATOM 789 C C . THR A 1 101 ? 9.859 -0.957 -18.495 1.00 84.69 101 THR A C 1
ATOM 791 O O . THR A 1 101 ? 9.046 -0.556 -17.658 1.00 84.69 101 THR A O 1
ATOM 794 N N . LEU A 1 102 ? 10.480 -0.124 -19.333 1.00 90.19 102 LEU A N 1
ATOM 795 C CA . LEU A 1 102 ? 10.316 1.331 -19.295 1.00 90.19 102 LEU A CA 1
ATOM 796 C C . LEU A 1 102 ? 8.869 1.762 -19.576 1.00 90.19 102 LEU A C 1
ATOM 798 O O . LEU A 1 102 ? 8.378 2.715 -18.971 1.00 90.19 102 LEU A O 1
ATOM 802 N N . ALA A 1 103 ? 8.154 1.033 -20.434 1.00 89.12 103 ALA A N 1
ATOM 803 C CA . ALA A 1 103 ? 6.747 1.296 -20.720 1.00 89.12 103 ALA A CA 1
ATOM 804 C C . ALA A 1 103 ? 5.814 1.107 -19.510 1.00 89.12 103 ALA A C 1
ATOM 806 O O . ALA A 1 103 ? 4.697 1.628 -19.515 1.00 89.12 103 ALA A O 1
ATOM 807 N N . THR A 1 104 ? 6.253 0.407 -18.457 1.00 85.56 104 THR A N 1
ATOM 808 C CA . THR A 1 104 ? 5.459 0.233 -17.229 1.00 85.56 104 THR A CA 1
ATOM 809 C C . THR A 1 104 ? 5.574 1.392 -16.239 1.00 85.56 104 THR A C 1
ATOM 811 O O . THR A 1 104 ? 4.702 1.518 -15.375 1.00 85.56 104 THR A O 1
ATOM 814 N N . LEU A 1 105 ? 6.587 2.261 -16.369 1.00 88.06 105 LEU A N 1
ATOM 815 C CA . LEU A 1 105 ? 6.847 3.350 -15.418 1.00 88.06 105 LEU A CA 1
ATOM 816 C C . LEU A 1 105 ? 5.619 4.245 -15.169 1.00 88.06 105 LEU A C 1
ATOM 818 O O . LEU A 1 105 ? 5.294 4.451 -14.001 1.00 88.06 105 LEU A O 1
ATOM 822 N N . PRO A 1 106 ? 4.859 4.710 -16.188 1.00 89.31 106 PRO A N 1
ATOM 823 C CA . PRO A 1 106 ? 3.634 5.483 -15.961 1.00 89.31 106 PRO A CA 1
ATOM 824 C C . PRO A 1 106 ? 2.639 4.812 -15.017 1.00 89.31 106 PRO A C 1
ATOM 826 O O . PRO A 1 106 ? 2.018 5.471 -14.191 1.00 89.31 106 PRO A O 1
ATOM 829 N N . THR A 1 107 ? 2.477 3.493 -15.130 1.00 83.25 107 THR A N 1
ATOM 830 C CA . THR A 1 107 ? 1.544 2.738 -14.291 1.00 83.25 107 THR A CA 1
ATOM 831 C C . THR A 1 107 ? 2.041 2.661 -12.851 1.00 83.25 107 THR A C 1
ATOM 833 O O . THR A 1 107 ? 1.231 2.805 -11.940 1.00 83.25 107 THR A O 1
ATOM 836 N N . GLN A 1 108 ? 3.350 2.507 -12.632 1.00 84.00 108 GLN A N 1
ATOM 837 C CA . GLN A 1 108 ? 3.923 2.530 -11.281 1.00 84.00 108 GLN A CA 1
ATOM 838 C C . GLN A 1 108 ? 3.807 3.917 -10.640 1.00 84.00 108 GLN A C 1
ATOM 840 O O . GLN A 1 108 ? 3.417 4.032 -9.479 1.00 84.00 108 GLN A O 1
ATOM 845 N N . VAL A 1 109 ? 4.045 4.982 -11.412 1.00 87.00 109 VAL A N 1
ATOM 846 C CA . VAL A 1 109 ? 3.843 6.355 -10.931 1.00 87.00 109 VAL A CA 1
ATOM 847 C C . VAL A 1 109 ? 2.374 6.606 -10.581 1.00 87.00 109 VAL A C 1
ATOM 849 O O . VAL A 1 109 ? 2.091 7.127 -9.506 1.00 87.00 109 VAL A O 1
ATOM 852 N N . ARG A 1 110 ? 1.429 6.190 -11.437 1.00 86.62 110 ARG A N 1
ATOM 853 C CA . ARG A 1 110 ? -0.008 6.332 -11.150 1.00 86.62 110 ARG A CA 1
ATOM 854 C C . ARG A 1 110 ? -0.392 5.634 -9.850 1.00 86.62 110 ARG A C 1
ATOM 856 O O . ARG A 1 110 ? -1.042 6.253 -9.016 1.00 86.62 110 ARG A O 1
ATOM 863 N N . LYS A 1 111 ? 0.075 4.400 -9.625 1.00 79.88 111 LYS A N 1
ATOM 864 C CA . LYS A 1 111 ? -0.144 3.681 -8.355 1.00 79.88 111 LYS A CA 1
ATOM 865 C C . LYS A 1 111 ? 0.363 4.474 -7.147 1.00 79.88 111 LYS A C 1
ATOM 867 O O . LYS A 1 111 ? -0.301 4.493 -6.121 1.00 79.88 111 LYS A O 1
ATOM 872 N N . LEU A 1 112 ? 1.505 5.147 -7.269 1.00 78.44 112 LEU A N 1
ATOM 873 C CA . LEU A 1 112 ? 2.072 5.973 -6.200 1.00 78.44 112 LEU A CA 1
ATOM 874 C C . LEU A 1 112 ? 1.283 7.273 -5.955 1.00 78.44 112 LEU A C 1
ATOM 876 O O . LEU A 1 112 ? 1.269 7.787 -4.839 1.00 78.44 112 LEU A O 1
ATOM 880 N N . PHE A 1 113 ? 0.640 7.818 -6.989 1.00 83.25 113 PHE A N 1
ATOM 881 C CA . PHE A 1 113 ? -0.093 9.090 -6.944 1.00 83.25 113 PHE A CA 1
ATOM 882 C C . PHE A 1 113 ? -1.581 8.954 -6.607 1.00 83.25 113 PHE A C 1
ATOM 884 O O . PHE A 1 113 ? -2.221 9.961 -6.277 1.00 83.25 113 PHE A O 1
ATOM 891 N N . MET A 1 114 ? -2.122 7.734 -6.687 1.00 79.81 114 MET A N 1
ATOM 892 C CA . MET A 1 114 ? -3.509 7.430 -6.348 1.00 79.81 114 MET A CA 1
ATOM 893 C C . MET A 1 114 ? -3.850 7.918 -4.939 1.00 79.81 114 MET A C 1
ATOM 895 O O . MET A 1 114 ? -3.154 7.620 -3.967 1.00 79.81 114 MET A O 1
ATOM 899 N N . ARG A 1 115 ? -4.949 8.666 -4.847 1.00 81.88 115 ARG A N 1
ATOM 900 C CA . ARG A 1 115 ? -5.501 9.213 -3.602 1.00 81.88 115 ARG A CA 1
ATOM 901 C C . ARG A 1 115 ? -7.003 9.431 -3.741 1.00 81.88 115 ARG A C 1
ATOM 903 O O . ARG A 1 115 ? -7.545 9.298 -4.835 1.00 81.88 115 ARG A O 1
ATOM 910 N N . LYS A 1 116 ? -7.675 9.803 -2.650 1.00 77.19 116 LYS A N 1
ATOM 911 C CA . LYS A 1 116 ? -9.130 10.016 -2.624 1.00 77.19 116 LYS A CA 1
ATOM 912 C C . LYS A 1 116 ? -9.633 10.904 -3.766 1.00 77.19 116 LYS A C 1
ATOM 914 O O . LYS A 1 116 ? -10.546 10.487 -4.473 1.00 77.19 116 LYS A O 1
ATOM 919 N N . ASP A 1 117 ? -8.995 12.058 -3.956 1.00 79.31 117 ASP A N 1
ATOM 920 C CA . ASP A 1 117 ? -9.412 13.083 -4.926 1.00 79.31 117 ASP A CA 1
ATOM 921 C C . ASP A 1 117 ? -8.926 12.809 -6.359 1.00 79.31 117 ASP A C 1
ATOM 923 O O . ASP A 1 117 ? -9.386 13.441 -7.304 1.00 79.31 117 ASP A O 1
ATOM 927 N N . ASP A 1 118 ? -7.991 11.870 -6.534 1.00 80.56 118 ASP A N 1
ATOM 928 C CA . ASP A 1 118 ? -7.520 11.424 -7.845 1.00 80.56 118 ASP A CA 1
ATOM 929 C C . ASP A 1 118 ? -7.256 9.914 -7.824 1.00 80.56 118 ASP A C 1
ATOM 931 O O . ASP A 1 118 ? -6.149 9.438 -7.546 1.00 80.56 118 ASP A O 1
ATOM 935 N N . ARG A 1 119 ? -8.302 9.154 -8.156 1.00 78.44 119 ARG A N 1
ATOM 936 C CA . ARG A 1 119 ? -8.260 7.689 -8.262 1.00 78.44 119 ARG A CA 1
ATOM 937 C C . ARG A 1 119 ? -7.504 7.194 -9.492 1.00 78.44 119 ARG A C 1
ATOM 939 O O . ARG A 1 119 ? -7.173 6.016 -9.563 1.00 78.44 119 ARG A O 1
ATOM 946 N N . THR A 1 120 ? -7.215 8.073 -10.451 1.00 83.00 120 THR A N 1
ATOM 947 C CA . THR A 1 120 ? -6.442 7.725 -11.651 1.00 83.00 120 THR A CA 1
ATOM 948 C C . THR A 1 120 ? -4.935 7.814 -11.410 1.00 83.00 120 THR A C 1
ATOM 950 O O . THR A 1 120 ? -4.159 7.215 -12.157 1.00 83.00 120 THR A O 1
ATOM 953 N N . GLY A 1 121 ? -4.521 8.564 -10.380 1.00 85.44 121 GLY A N 1
ATOM 954 C CA . GLY A 1 121 ? -3.120 8.840 -10.072 1.00 85.44 121 GLY A CA 1
ATOM 955 C C . GLY A 1 121 ? -2.408 9.641 -11.165 1.00 85.44 121 GLY A C 1
ATOM 956 O O . GLY A 1 121 ? -1.189 9.563 -11.294 1.00 85.44 121 GLY A O 1
ATOM 957 N N . THR A 1 122 ? -3.149 10.363 -12.007 1.00 89.12 122 THR A N 1
ATOM 958 C CA . THR A 1 122 ? -2.574 11.127 -13.128 1.00 89.12 122 THR A CA 1
ATOM 959 C C . THR A 1 122 ? -2.020 12.477 -12.688 1.00 89.12 122 THR A C 1
ATOM 961 O O . THR A 1 122 ? -1.237 13.090 -13.409 1.00 89.12 122 THR A O 1
ATOM 964 N N . THR A 1 123 ? -2.381 12.939 -11.497 1.00 87.31 123 THR A N 1
ATOM 965 C CA . THR A 1 123 ? -1.893 14.192 -10.923 1.00 87.31 123 THR A CA 1
ATOM 966 C C . THR A 1 123 ? -1.015 13.921 -9.717 1.00 87.31 123 THR A C 1
ATOM 968 O O . THR A 1 123 ? -1.302 13.045 -8.893 1.00 87.31 123 THR A O 1
ATOM 971 N N . ARG A 1 124 ? 0.060 14.693 -9.583 1.00 82.69 124 ARG A N 1
ATOM 972 C CA . ARG A 1 124 ? 0.996 14.538 -8.474 1.00 82.69 124 ARG A CA 1
ATOM 973 C C . ARG A 1 124 ? 0.345 14.963 -7.156 1.00 82.69 124 ARG A C 1
ATOM 975 O O . ARG A 1 124 ? -0.225 16.055 -7.087 1.00 82.69 124 ARG A O 1
ATOM 982 N N . PRO A 1 125 ? 0.494 14.179 -6.072 1.00 72.56 125 PRO A N 1
ATOM 983 C CA . PRO A 1 125 ? 0.056 14.618 -4.764 1.00 72.56 125 PRO A CA 1
ATOM 984 C C . PRO A 1 125 ? 0.802 15.897 -4.352 1.00 72.56 125 PRO A C 1
ATOM 986 O O . PRO A 1 125 ? 2.032 15.943 -4.423 1.00 72.56 125 PRO A O 1
ATOM 989 N N . PRO A 1 126 ? 0.086 16.916 -3.859 1.00 61.88 126 PRO A N 1
ATOM 990 C CA . PRO A 1 126 ? 0.645 18.156 -3.330 1.00 61.88 126 PRO A CA 1
ATOM 991 C C . PRO A 1 126 ? 1.919 17.990 -2.482 1.00 61.88 126 PRO A C 1
ATOM 993 O O . PRO A 1 126 ? 2.868 18.756 -2.658 1.00 61.88 126 PRO A O 1
ATOM 996 N N . ALA A 1 127 ? 1.944 17.000 -1.588 1.00 58.09 127 ALA A N 1
ATOM 997 C CA . ALA A 1 127 ? 3.026 16.743 -0.638 1.00 58.09 127 ALA A CA 1
ATOM 998 C C . ALA A 1 127 ? 4.057 15.697 -1.114 1.00 58.09 127 ALA A C 1
ATOM 1000 O O . ALA A 1 127 ? 4.890 15.263 -0.316 1.00 58.09 127 ALA A O 1
ATOM 1001 N N . PHE A 1 128 ? 3.991 15.261 -2.376 1.00 66.50 128 PHE A N 1
ATOM 1002 C CA . PHE A 1 128 ? 4.906 14.269 -2.933 1.00 66.50 128 PHE A CA 1
ATOM 1003 C C . PHE A 1 128 ? 6.233 14.914 -3.353 1.00 66.50 128 PHE A C 1
ATOM 1005 O O . PHE A 1 128 ? 6.268 15.815 -4.200 1.00 66.50 128 PHE A O 1
ATOM 1012 N N . PHE A 1 129 ? 7.326 14.419 -2.781 1.00 64.25 129 PHE A N 1
ATOM 1013 C CA . PHE A 1 129 ? 8.695 14.794 -3.114 1.00 64.25 129 PHE A CA 1
ATOM 1014 C C . PHE A 1 129 ? 9.555 13.536 -3.236 1.00 64.25 129 PHE A C 1
ATOM 1016 O O . PHE A 1 129 ? 9.247 12.510 -2.639 1.00 64.25 129 PHE A O 1
ATOM 1023 N N . VAL A 1 130 ? 10.633 13.640 -4.007 1.00 62.81 130 VAL A N 1
ATOM 1024 C CA . VAL A 1 130 ? 11.669 12.608 -4.112 1.00 62.81 130 VAL A CA 1
ATOM 1025 C C . VAL A 1 130 ? 12.944 13.229 -3.566 1.00 62.81 130 VAL A C 1
ATOM 1027 O O . VAL A 1 130 ? 13.432 14.218 -4.113 1.00 62.81 130 VAL A O 1
ATOM 1030 N N . SER A 1 131 ? 13.447 12.691 -2.462 1.00 57.44 131 SER A N 1
ATOM 1031 C CA . SER A 1 131 ? 14.610 13.228 -1.744 1.00 57.44 131 SER A CA 1
ATOM 1032 C C . SER A 1 131 ? 15.779 12.254 -1.667 1.00 57.44 131 SER A C 1
ATOM 1034 O O . SER A 1 131 ? 16.916 12.691 -1.481 1.00 57.44 131 SER A O 1
ATOM 1036 N N . CYS A 1 132 ? 15.524 10.958 -1.846 1.00 57.66 132 CYS A N 1
ATOM 1037 C CA . CYS A 1 132 ? 16.549 9.925 -1.821 1.00 57.66 132 CYS A CA 1
ATOM 1038 C C . CYS A 1 132 ? 16.320 8.858 -2.912 1.00 57.66 132 CYS A C 1
ATOM 1040 O O . CYS A 1 132 ? 15.219 8.740 -3.456 1.00 57.66 132 CYS A O 1
ATOM 1042 N N . PRO A 1 133 ? 17.342 8.036 -3.220 1.00 57.44 133 PRO A N 1
ATOM 1043 C CA . PRO A 1 133 ? 17.220 6.876 -4.104 1.00 57.44 133 PRO A CA 1
ATOM 1044 C C . PRO A 1 133 ? 16.023 5.954 -3.844 1.00 57.44 133 PRO A C 1
ATOM 1046 O O . PRO A 1 133 ? 15.383 5.481 -4.783 1.00 57.44 133 PRO A O 1
ATOM 1049 N N . ALA A 1 134 ? 15.693 5.714 -2.572 1.00 58.12 134 ALA A N 1
ATOM 1050 C CA . ALA A 1 134 ? 14.628 4.796 -2.176 1.00 58.12 134 ALA A CA 1
ATOM 1051 C C . ALA A 1 134 ? 13.222 5.268 -2.604 1.00 58.12 134 ALA A C 1
ATOM 1053 O O . ALA A 1 134 ? 12.320 4.439 -2.770 1.00 58.12 134 ALA A O 1
ATOM 1054 N N . ASP A 1 135 ? 13.045 6.570 -2.843 1.00 64.38 135 ASP A N 1
ATOM 1055 C CA . ASP A 1 135 ? 11.806 7.139 -3.377 1.00 64.38 135 ASP A CA 1
ATOM 1056 C C . ASP A 1 135 ? 11.612 6.753 -4.860 1.00 64.38 135 ASP A C 1
ATOM 1058 O O . ASP A 1 135 ? 10.495 6.438 -5.278 1.00 64.38 135 ASP A O 1
ATOM 1062 N N . LEU A 1 136 ? 12.699 6.698 -5.647 1.00 71.88 136 LEU A N 1
ATOM 1063 C CA . LEU A 1 136 ? 12.679 6.273 -7.058 1.00 71.88 136 LEU A CA 1
ATOM 1064 C C . LEU A 1 136 ? 12.565 4.759 -7.235 1.00 71.88 136 LEU A C 1
ATOM 1066 O O . LEU A 1 136 ? 11.989 4.297 -8.219 1.00 71.88 136 LEU A O 1
ATOM 1070 N N . VAL A 1 137 ? 13.064 3.979 -6.279 1.00 71.88 137 VAL A N 1
ATOM 1071 C CA . VAL A 1 137 ? 12.918 2.515 -6.277 1.00 71.88 137 VAL A CA 1
ATOM 1072 C C . VAL A 1 137 ? 11.455 2.094 -6.453 1.00 71.88 137 VAL A C 1
ATOM 1074 O O . VAL A 1 137 ? 11.168 1.145 -7.175 1.00 71.88 137 VAL A O 1
ATOM 1077 N N . SER A 1 138 ? 10.518 2.842 -5.866 1.00 70.50 138 SER A N 1
ATOM 1078 C CA . SER A 1 138 ? 9.080 2.540 -5.896 1.00 70.50 138 SER A CA 1
ATOM 1079 C C . SER A 1 138 ? 8.445 2.576 -7.289 1.00 70.50 138 SER A C 1
ATOM 1081 O O . SER A 1 138 ? 7.355 2.036 -7.460 1.00 70.50 138 SER A O 1
ATOM 1083 N N . ILE A 1 139 ? 9.086 3.218 -8.274 1.00 78.81 139 ILE A N 1
ATOM 1084 C CA . ILE A 1 139 ? 8.565 3.286 -9.646 1.00 78.81 139 ILE A CA 1
ATOM 1085 C C . ILE A 1 139 ? 9.226 2.287 -10.594 1.00 78.81 139 ILE A C 1
ATOM 1087 O O . ILE A 1 139 ? 8.736 2.102 -11.707 1.00 78.81 139 ILE A O 1
ATOM 1091 N N . ILE A 1 140 ? 10.316 1.639 -10.177 1.00 79.38 140 ILE A N 1
ATOM 1092 C CA . ILE A 1 140 ? 11.011 0.636 -10.983 1.00 79.38 140 ILE A CA 1
ATOM 1093 C C . ILE A 1 140 ? 10.232 -0.680 -10.862 1.00 79.38 140 ILE A C 1
ATOM 1095 O O . ILE A 1 140 ? 10.021 -1.164 -9.749 1.00 79.38 140 ILE A O 1
ATOM 1099 N N . PRO A 1 141 ? 9.771 -1.276 -11.976 1.00 70.12 141 PRO A N 1
ATOM 1100 C CA . PRO A 1 141 ? 9.028 -2.527 -11.913 1.00 70.12 141 PRO A CA 1
ATOM 1101 C C . PRO A 1 141 ? 9.921 -3.646 -11.361 1.00 70.12 141 PRO A C 1
ATOM 1103 O O . PRO A 1 141 ? 11.107 -3.682 -11.681 1.00 70.12 141 PRO A O 1
ATOM 1106 N N . PRO A 1 142 ? 9.363 -4.607 -10.605 1.00 63.78 142 PRO A N 1
ATOM 1107 C CA . PRO A 1 142 ? 10.148 -5.665 -9.980 1.00 63.78 142 PRO A CA 1
ATOM 1108 C C . PRO A 1 142 ? 10.779 -6.664 -10.957 1.00 63.78 142 PRO A C 1
ATOM 1110 O O . PRO A 1 142 ? 11.571 -7.500 -10.535 1.00 63.78 142 PRO A O 1
ATOM 1113 N N . ARG A 1 143 ? 10.393 -6.612 -12.238 1.00 70.12 143 ARG A N 1
ATOM 1114 C CA . ARG A 1 143 ? 10.893 -7.450 -13.335 1.00 70.12 143 ARG A CA 1
ATOM 1115 C C . ARG A 1 143 ? 10.382 -6.948 -14.693 1.00 70.12 143 ARG A C 1
ATOM 1117 O O . ARG A 1 143 ? 9.348 -6.266 -14.727 1.00 70.12 143 ARG A O 1
ATOM 1124 N N . PRO A 1 144 ? 11.041 -7.314 -15.803 1.00 71.81 144 PRO A N 1
ATOM 1125 C CA . PRO A 1 144 ? 10.518 -7.078 -17.146 1.00 71.81 144 PRO A CA 1
ATOM 1126 C C . PRO A 1 144 ? 9.215 -7.855 -17.413 1.00 71.81 144 PRO A C 1
ATOM 1128 O O . PRO A 1 144 ? 9.001 -8.924 -16.832 1.00 71.81 144 PRO A O 1
ATOM 1131 N N . PRO A 1 145 ? 8.333 -7.349 -18.297 1.00 76.50 145 PRO A N 1
ATOM 1132 C CA . PRO A 1 145 ? 7.174 -8.106 -18.763 1.00 76.50 145 PRO A CA 1
ATOM 1133 C C . PRO A 1 145 ? 7.605 -9.283 -19.658 1.00 76.50 145 PRO A C 1
ATOM 1135 O O . PRO A 1 145 ? 8.380 -9.088 -20.591 1.00 76.50 145 PRO A O 1
ATOM 1138 N N . ARG A 1 146 ? 7.075 -10.486 -19.404 1.00 79.38 146 ARG A N 1
ATOM 1139 C CA . ARG A 1 146 ? 7.299 -11.702 -20.212 1.00 79.38 146 ARG A CA 1
ATOM 1140 C C . ARG A 1 146 ? 6.322 -11.820 -21.380 1.00 79.38 146 ARG A C 1
ATOM 1142 O O . ARG A 1 146 ? 6.683 -12.376 -22.409 1.00 79.38 146 ARG A O 1
ATOM 1149 N N . PHE A 1 147 ? 5.103 -11.308 -21.224 1.00 84.75 147 PHE A N 1
ATOM 1150 C CA . PHE A 1 147 ? 4.044 -11.423 -22.229 1.00 84.75 147 PHE A CA 1
ATOM 1151 C C . PHE A 1 147 ? 3.680 -10.080 -22.856 1.00 84.75 147 PHE A C 1
ATOM 1153 O O . PHE A 1 147 ? 3.861 -9.014 -22.255 1.00 84.75 147 PHE A O 1
ATOM 1160 N N . LYS A 1 148 ? 3.096 -10.135 -24.054 1.00 84.31 148 LYS A N 1
ATOM 1161 C CA . LYS A 1 148 ? 2.522 -8.989 -24.763 1.00 84.31 148 LYS A CA 1
ATOM 1162 C C . LYS A 1 148 ? 1.069 -9.245 -25.158 1.00 84.31 148 LYS A C 1
ATOM 1164 O O . LYS A 1 148 ? 0.579 -10.368 -25.243 1.00 84.31 148 LYS A O 1
ATOM 1169 N N . GLN A 1 149 ? 0.359 -8.152 -25.415 1.00 88.12 149 GLN A N 1
ATOM 1170 C CA . GLN A 1 149 ? -0.995 -8.218 -25.950 1.00 88.12 149 GLN A CA 1
ATOM 1171 C C . GLN A 1 149 ? -0.996 -8.961 -27.293 1.00 88.12 149 GLN A C 1
ATOM 1173 O O . GLN A 1 149 ? -0.203 -8.645 -28.178 1.00 88.12 149 GLN A O 1
ATOM 1178 N N . GLY A 1 150 ? -1.927 -9.901 -27.447 1.00 90.31 150 GLY A N 1
ATOM 1179 C CA . GLY A 1 150 ? -2.051 -10.756 -28.625 1.00 90.31 150 GLY A CA 1
ATOM 1180 C C . GLY A 1 150 ? -1.405 -12.131 -28.474 1.00 90.31 150 GLY A C 1
ATOM 1181 O O . GLY A 1 150 ? -1.715 -13.006 -29.280 1.00 90.31 150 GLY A O 1
ATOM 1182 N N . ASP A 1 151 ? -0.580 -12.352 -27.447 1.00 93.50 151 ASP A N 1
ATOM 1183 C CA . ASP A 1 151 ? -0.032 -13.679 -27.167 1.00 93.50 151 ASP A CA 1
ATOM 1184 C C . ASP A 1 151 ? -1.152 -14.676 -26.837 1.00 93.50 151 ASP A C 1
ATOM 1186 O O . ASP A 1 151 ? -2.200 -14.322 -26.283 1.00 93.50 151 ASP A O 1
ATOM 1190 N N . LEU A 1 152 ? -0.934 -15.941 -27.188 1.00 95.38 152 LEU A N 1
ATOM 1191 C CA . LEU A 1 152 ? -1.820 -17.037 -26.807 1.00 95.38 152 LEU A CA 1
ATOM 1192 C C . LEU A 1 152 ? -1.462 -17.529 -25.405 1.00 95.38 152 LEU A C 1
ATOM 1194 O O . LEU A 1 152 ? -0.295 -17.506 -25.012 1.00 95.38 152 LEU A O 1
ATOM 1198 N N . LEU A 1 153 ? -2.464 -17.988 -24.658 1.00 95.19 153 LEU A N 1
ATOM 1199 C CA . LEU A 1 153 ? -2.234 -18.620 -23.365 1.00 95.19 153 LEU A CA 1
ATOM 1200 C C . LEU A 1 153 ? -1.447 -19.934 -23.575 1.00 95.19 153 LEU A C 1
ATOM 1202 O O . LEU A 1 153 ? -1.885 -20.763 -24.382 1.00 95.19 153 LEU A O 1
ATOM 1206 N N . PRO A 1 154 ? -0.299 -20.147 -22.897 1.00 93.12 154 PRO A N 1
ATOM 1207 C CA . PRO A 1 154 ? 0.473 -21.380 -23.028 1.00 93.12 154 PRO A CA 1
ATOM 1208 C C . PRO A 1 154 ? -0.385 -22.608 -22.727 1.00 93.12 154 PRO A C 1
ATOM 1210 O O . PRO A 1 154 ? -1.145 -22.599 -21.762 1.00 93.12 154 PRO A O 1
ATOM 1213 N N . ASN A 1 155 ? -0.267 -23.639 -23.567 1.00 93.56 155 ASN A N 1
ATOM 1214 C CA . ASN A 1 155 ? -1.044 -24.886 -23.521 1.00 93.56 155 ASN A CA 1
ATOM 1215 C C . ASN A 1 155 ? -2.577 -24.756 -23.653 1.00 93.56 155 ASN A C 1
ATOM 1217 O O . ASN A 1 155 ? -3.256 -25.778 -23.723 1.00 93.56 155 ASN A O 1
ATOM 1221 N N . ASP A 1 156 ? -3.133 -23.549 -23.796 1.00 93.94 156 ASP A N 1
ATOM 1222 C CA . ASP A 1 156 ? -4.553 -23.345 -24.101 1.00 93.94 156 ASP A CA 1
ATOM 1223 C C . ASP A 1 156 ? -4.759 -22.220 -25.140 1.00 93.94 156 ASP A C 1
ATOM 1225 O O . ASP A 1 156 ? -5.212 -21.113 -24.825 1.00 93.94 156 ASP A O 1
ATOM 1229 N N . PRO A 1 157 ? -4.477 -22.489 -26.433 1.00 93.50 157 PRO A N 1
ATOM 1230 C CA . PRO A 1 157 ? -4.543 -21.488 -27.502 1.00 93.50 157 PRO A CA 1
ATOM 1231 C C . PRO A 1 157 ? -5.969 -20.991 -27.796 1.00 93.50 157 PRO A C 1
ATOM 1233 O O . PRO A 1 157 ? -6.169 -20.142 -28.669 1.00 93.50 157 PRO A O 1
ATOM 1236 N N . LYS A 1 158 ? -6.983 -21.497 -27.081 1.00 95.50 158 LYS A N 1
ATOM 1237 C CA . LYS A 1 158 ? -8.355 -20.978 -27.124 1.00 95.50 158 LYS A CA 1
ATOM 1238 C C . LYS A 1 158 ? -8.474 -19.628 -26.425 1.00 95.50 158 LYS A C 1
ATOM 1240 O O . LYS A 1 158 ? -9.506 -18.979 -26.574 1.00 95.50 158 LYS A O 1
ATOM 1245 N N . TRP A 1 159 ? -7.448 -19.183 -25.704 1.00 96.62 159 TRP A N 1
ATOM 1246 C CA . TRP A 1 159 ? -7.422 -17.895 -25.025 1.00 96.62 159 TRP A CA 1
ATOM 1247 C C . TRP A 1 159 ? -6.292 -17.014 -25.539 1.00 96.62 159 TRP A C 1
ATOM 1249 O O . TRP A 1 159 ? -5.150 -17.441 -25.686 1.00 96.62 159 TRP A O 1
ATOM 1259 N N . THR A 1 160 ? -6.617 -15.748 -25.778 1.00 96.50 160 THR A N 1
ATOM 1260 C CA . THR A 1 160 ? -5.654 -14.724 -26.192 1.00 96.50 160 THR A CA 1
ATOM 1261 C C . THR A 1 160 ? -5.546 -13.654 -25.118 1.00 96.50 160 THR A C 1
ATOM 1263 O O . THR A 1 160 ? -6.568 -13.176 -24.613 1.00 96.50 160 THR A O 1
ATOM 1266 N N . LEU A 1 161 ? -4.323 -13.242 -24.799 1.00 95.06 161 LEU A N 1
ATOM 1267 C CA . LEU A 1 161 ? -4.018 -12.145 -23.889 1.00 95.06 161 LEU A CA 1
ATOM 1268 C C . LEU A 1 161 ? -4.461 -10.816 -24.515 1.00 95.06 161 LEU A C 1
ATOM 1270 O O . LEU A 1 161 ? -4.031 -10.442 -25.606 1.00 95.06 161 LEU A O 1
ATOM 1274 N N . VAL A 1 162 ? -5.340 -10.088 -23.825 1.00 91.94 162 VAL A N 1
ATOM 1275 C CA . VAL A 1 162 ? -5.943 -8.840 -24.325 1.00 91.94 162 VAL A CA 1
ATOM 1276 C C . VAL A 1 162 ? -5.368 -7.614 -23.637 1.00 91.94 162 VAL A C 1
ATOM 1278 O O . VAL A 1 162 ? -5.062 -6.630 -24.300 1.00 91.94 162 VAL A O 1
ATOM 1281 N N . HIS A 1 163 ? -5.262 -7.639 -22.312 1.00 86.31 163 HIS A N 1
ATOM 1282 C CA . HIS A 1 163 ? -4.799 -6.490 -21.542 1.00 86.31 163 HIS A CA 1
ATOM 1283 C C . HIS A 1 163 ? -4.144 -6.954 -20.248 1.00 86.31 163 HIS A C 1
ATOM 1285 O O . HIS A 1 163 ? -4.689 -7.814 -19.557 1.00 86.31 163 HIS A O 1
ATOM 1291 N N . LYS A 1 164 ? -3.008 -6.361 -19.892 1.00 86.31 164 LYS A N 1
ATOM 1292 C CA . LYS A 1 164 ? -2.342 -6.639 -18.622 1.00 86.31 164 LYS A CA 1
ATOM 1293 C C . LYS A 1 164 ? -3.098 -5.954 -17.483 1.00 86.31 164 LYS A C 1
ATOM 1295 O O . LYS A 1 164 ? -3.228 -4.736 -17.480 1.00 86.31 164 LYS A O 1
ATOM 1300 N N . ILE A 1 165 ? -3.634 -6.734 -16.550 1.00 82.31 165 ILE A N 1
ATOM 1301 C CA . ILE A 1 165 ? -4.377 -6.241 -15.382 1.00 82.31 165 ILE A CA 1
ATOM 1302 C C . ILE A 1 165 ? -3.395 -5.765 -14.314 1.00 82.31 165 ILE A C 1
ATOM 1304 O O . ILE A 1 165 ? -3.533 -4.650 -13.819 1.00 82.31 165 ILE A O 1
ATOM 1308 N N . ASP A 1 166 ? -2.388 -6.582 -13.993 1.00 74.88 166 ASP A N 1
ATOM 1309 C CA . ASP A 1 166 ? -1.399 -6.237 -12.974 1.00 74.88 166 ASP A CA 1
ATOM 1310 C C . ASP A 1 166 ? -0.016 -6.859 -13.235 1.00 74.88 166 ASP A C 1
ATOM 1312 O O . ASP A 1 166 ? 0.142 -7.828 -13.986 1.00 74.88 166 ASP A O 1
ATOM 1316 N N . SER A 1 167 ? 1.005 -6.272 -12.615 1.00 68.31 167 SER A N 1
ATOM 1317 C CA . SER A 1 167 ? 2.382 -6.763 -12.564 1.00 68.31 167 SER A CA 1
ATOM 1318 C C . SER A 1 167 ? 2.866 -6.663 -11.122 1.00 68.31 167 SER A C 1
ATOM 1320 O O . SER A 1 167 ? 3.092 -5.557 -10.628 1.00 68.31 167 SER A O 1
ATOM 1322 N N . GLY A 1 168 ? 3.026 -7.809 -10.464 1.00 62.56 168 GLY A N 1
ATOM 1323 C CA . GLY A 1 168 ? 3.541 -7.904 -9.100 1.00 62.56 168 GLY A CA 1
ATOM 1324 C C . GLY A 1 168 ? 4.910 -8.578 -9.052 1.00 62.56 168 GLY A C 1
ATOM 1325 O O . GLY A 1 168 ? 5.448 -9.000 -10.081 1.00 62.56 168 GLY A O 1
ATOM 1326 N N . GLY A 1 169 ? 5.452 -8.715 -7.839 1.00 55.91 169 GLY A N 1
ATOM 1327 C CA . GLY A 1 169 ? 6.734 -9.384 -7.608 1.00 55.91 169 GLY A CA 1
ATOM 1328 C C . GLY A 1 169 ? 6.782 -10.805 -8.187 1.00 55.91 169 GLY A C 1
ATOM 1329 O O . GLY A 1 169 ? 7.732 -11.151 -8.876 1.00 55.91 169 GLY A O 1
ATOM 1330 N N . PHE A 1 170 ? 5.723 -11.592 -7.999 1.00 61.03 170 PHE A N 1
ATOM 1331 C CA . PHE A 1 170 ? 5.718 -13.032 -8.301 1.00 61.03 170 PHE A CA 1
ATOM 1332 C C . PHE A 1 170 ? 5.191 -13.396 -9.691 1.00 61.03 170 PHE A C 1
ATOM 1334 O O . PHE A 1 170 ? 5.296 -14.547 -10.120 1.00 61.03 170 PHE A O 1
ATOM 1341 N N . GLY A 1 171 ? 4.566 -12.447 -10.393 1.00 75.00 171 GLY A N 1
ATOM 1342 C CA . GLY A 1 171 ? 3.657 -12.823 -11.465 1.00 75.00 171 GLY A CA 1
ATOM 1343 C C . GLY A 1 171 ? 3.101 -11.685 -12.302 1.00 75.00 171 GLY A C 1
ATOM 1344 O O . GLY A 1 171 ? 3.355 -10.506 -12.047 1.00 75.00 171 GLY A O 1
ATOM 1345 N N . GLU A 1 172 ? 2.443 -12.056 -13.390 1.00 84.62 172 GLU A N 1
ATOM 1346 C CA . GLU A 1 172 ? 1.676 -11.145 -14.238 1.00 84.62 172 GLU A CA 1
ATOM 1347 C C . GLU A 1 172 ? 0.227 -11.588 -14.235 1.00 84.62 172 GLU A C 1
ATOM 1349 O O . GLU A 1 172 ? -0.042 -12.785 -14.305 1.00 84.62 172 GLU A O 1
ATOM 1354 N N . VAL A 1 173 ? -0.694 -10.628 -14.199 1.00 88.12 173 VAL A N 1
ATOM 1355 C CA . VAL A 1 173 ? -2.125 -10.902 -14.313 1.00 88.12 173 VAL A CA 1
ATOM 1356 C C . VAL A 1 173 ? -2.634 -10.294 -15.609 1.00 88.12 173 VAL A C 1
ATOM 1358 O O . VAL A 1 173 ? -2.434 -9.106 -15.864 1.00 88.12 173 VAL A O 1
ATOM 1361 N N . TRP A 1 174 ? -3.295 -11.095 -16.435 1.00 92.75 174 TRP A N 1
ATOM 1362 C CA . TRP A 1 174 ? -3.765 -10.720 -17.764 1.00 92.75 174 TRP A CA 1
ATOM 1363 C C . TRP A 1 174 ? -5.252 -10.997 -17.932 1.00 92.75 174 TRP A C 1
ATOM 1365 O O . TRP A 1 174 ? -5.743 -12.077 -17.621 1.00 92.75 174 TRP A O 1
ATOM 1375 N N . LYS A 1 175 ? -5.971 -10.042 -18.518 1.00 94.62 175 LYS A N 1
ATOM 1376 C CA . LYS A 1 175 ? -7.291 -10.286 -19.090 1.00 94.62 175 LYS A CA 1
ATOM 1377 C C . LYS A 1 175 ? -7.104 -11.106 -20.355 1.00 94.62 175 LYS A C 1
ATOM 1379 O O . LYS A 1 175 ? -6.423 -10.658 -21.282 1.00 94.62 175 LYS A O 1
ATOM 1384 N N . VAL A 1 176 ? -7.759 -12.254 -20.417 1.00 96.31 176 VAL A N 1
ATOM 1385 C CA . VAL A 1 176 ? -7.795 -13.113 -21.599 1.00 96.31 176 VAL A CA 1
ATOM 1386 C C . VAL A 1 176 ? -9.192 -13.147 -22.196 1.00 96.31 176 VAL A C 1
ATOM 1388 O O . VAL A 1 176 ? -10.191 -12.982 -21.492 1.00 96.31 176 VAL A O 1
ATOM 1391 N N . ARG A 1 177 ? -9.274 -13.345 -23.509 1.00 96.69 177 ARG A N 1
ATOM 1392 C CA . ARG A 1 177 ? -10.534 -13.520 -24.239 1.00 96.69 177 ARG A CA 1
ATOM 1393 C C . ARG A 1 177 ? -10.506 -14.844 -24.978 1.00 96.69 177 ARG A C 1
ATOM 1395 O O . ARG A 1 177 ? -9.499 -15.169 -25.605 1.00 96.69 177 ARG A O 1
ATOM 1402 N N . HIS A 1 178 ? -11.621 -15.560 -24.938 1.00 96.56 178 HIS A N 1
ATOM 1403 C CA . HIS A 1 178 ? -11.782 -16.780 -25.710 1.00 96.56 178 HIS A CA 1
ATOM 1404 C C . HIS A 1 178 ? -11.787 -16.457 -27.216 1.00 96.56 178 HIS A C 1
ATOM 1406 O O . HIS A 1 178 ? -12.429 -15.501 -27.653 1.00 96.56 178 HIS A O 1
ATOM 1412 N N . THR A 1 179 ? -11.081 -17.239 -28.026 1.00 92.12 179 THR A N 1
ATOM 1413 C CA . THR A 1 179 ? -10.877 -16.970 -29.459 1.00 92.12 179 THR A CA 1
ATOM 1414 C C . THR A 1 179 ? -12.154 -17.157 -30.276 1.00 92.12 179 THR A C 1
ATOM 1416 O O . THR A 1 179 ? -12.434 -16.353 -31.161 1.00 92.12 179 THR A O 1
ATOM 1419 N N . THR A 1 180 ? -12.955 -18.181 -29.958 1.00 91.56 180 THR A N 1
ATOM 1420 C CA . THR A 1 180 ? -14.230 -18.472 -30.641 1.00 91.56 180 THR A CA 1
ATOM 1421 C C . THR A 1 180 ? -15.480 -17.948 -29.921 1.00 91.56 180 THR A C 1
ATOM 1423 O O . THR A 1 180 ? -16.372 -17.400 -30.571 1.00 91.56 180 THR A O 1
ATOM 1426 N N . LEU A 1 181 ? -15.580 -18.092 -28.594 1.00 92.19 181 LEU A N 1
ATOM 1427 C CA . LEU A 1 181 ? -16.753 -17.669 -27.825 1.00 92.19 181 LEU A CA 1
ATOM 1428 C C . LEU A 1 181 ? -16.758 -16.153 -27.593 1.00 92.19 181 LEU A C 1
ATOM 1430 O O . LEU A 1 181 ? -15.949 -15.607 -26.838 1.00 92.19 181 LEU A O 1
ATOM 1434 N N . LYS A 1 182 ? -17.717 -15.467 -28.223 1.00 86.06 182 LYS A N 1
ATOM 1435 C CA . LYS A 1 182 ? -17.913 -14.021 -28.058 1.00 86.06 182 LYS A CA 1
ATOM 1436 C C . LYS A 1 182 ? -18.212 -13.679 -26.595 1.00 86.06 182 LYS A C 1
ATOM 1438 O O . LYS A 1 182 ? -18.957 -14.386 -25.927 1.00 86.06 182 LYS A O 1
ATOM 1443 N N . ASN A 1 183 ? -17.648 -12.567 -26.122 1.00 84.50 183 ASN A N 1
ATOM 1444 C CA . ASN A 1 183 ? -17.832 -12.024 -24.768 1.00 84.50 183 ASN A CA 1
ATOM 1445 C C . ASN A 1 183 ? -17.424 -12.956 -23.613 1.00 84.50 183 ASN A C 1
ATOM 1447 O O . ASN A 1 183 ? -17.770 -12.690 -22.463 1.00 84.50 183 ASN A O 1
ATOM 1451 N N . ARG A 1 184 ? -16.656 -14.018 -23.885 1.00 93.50 184 ARG A N 1
ATOM 1452 C CA . ARG A 1 184 ? -16.089 -14.879 -22.846 1.00 93.50 184 ARG A CA 1
ATOM 1453 C C . ARG A 1 184 ? -14.695 -14.377 -22.464 1.00 93.50 184 ARG A C 1
ATOM 1455 O O . ARG A 1 184 ? -13.780 -14.376 -23.292 1.00 93.50 184 ARG A O 1
ATOM 1462 N N . TYR A 1 185 ? -14.546 -13.960 -21.209 1.00 95.31 185 TYR A N 1
ATOM 1463 C CA . TYR A 1 185 ? -13.306 -13.420 -20.650 1.00 95.31 185 TYR A CA 1
ATOM 1464 C C . TYR A 1 185 ? -12.865 -14.199 -19.409 1.00 95.31 185 TYR A C 1
ATOM 1466 O O . TYR A 1 185 ? -13.697 -14.778 -18.716 1.00 95.31 185 TYR A O 1
ATOM 1474 N N . GLY A 1 186 ? -11.562 -14.178 -19.140 1.00 95.12 186 GLY A N 1
ATOM 1475 C CA . GLY A 1 186 ? -10.948 -14.703 -17.920 1.00 95.12 186 GLY A CA 1
ATOM 1476 C C . GLY A 1 186 ? -9.833 -13.781 -17.425 1.00 95.12 186 GLY A C 1
ATOM 1477 O O . GLY A 1 186 ? -9.381 -12.896 -18.161 1.00 95.12 186 GLY A O 1
ATOM 1478 N N . ALA A 1 187 ? -9.397 -13.981 -16.187 1.00 94.56 187 ALA A N 1
ATOM 1479 C CA . ALA A 1 187 ? -8.197 -13.363 -15.634 1.00 94.56 187 ALA A CA 1
ATOM 1480 C C . ALA A 1 187 ? -7.148 -14.454 -15.402 1.00 94.56 187 ALA A C 1
ATOM 1482 O O . ALA A 1 187 ? -7.382 -15.379 -14.636 1.00 94.56 187 ALA A O 1
ATOM 1483 N N . VAL A 1 188 ? -6.007 -14.378 -16.081 1.00 93.31 188 VAL A N 1
ATOM 1484 C CA . VAL A 1 188 ? -4.921 -15.353 -15.948 1.00 93.31 188 VAL A CA 1
ATOM 1485 C C . VAL A 1 188 ? -3.809 -14.758 -15.116 1.00 93.31 188 VAL A C 1
ATOM 1487 O O . VAL A 1 188 ? -3.269 -13.714 -15.474 1.00 93.31 188 VAL A O 1
ATOM 1490 N N . LYS A 1 189 ? -3.446 -15.446 -14.041 1.00 89.81 189 LYS A N 1
ATOM 1491 C CA . LYS A 1 189 ? -2.304 -15.138 -13.192 1.00 89.81 189 LYS A CA 1
ATOM 1492 C C . LYS A 1 189 ? -1.183 -16.121 -13.493 1.00 89.81 189 LYS A C 1
ATOM 1494 O O . LYS A 1 189 ? -1.334 -17.320 -13.287 1.00 89.81 189 LYS A O 1
ATOM 1499 N N . PHE A 1 190 ? -0.061 -15.602 -13.968 1.00 87.19 190 PHE A N 1
ATOM 1500 C CA . PHE A 1 190 ? 1.158 -16.367 -14.205 1.00 87.19 190 PHE A CA 1
ATOM 1501 C C . PHE A 1 190 ? 2.083 -16.262 -13.000 1.00 87.19 190 PHE A C 1
ATOM 1503 O O . PHE A 1 190 ? 2.271 -15.154 -12.492 1.00 87.19 190 PHE A O 1
ATOM 1510 N N . CYS A 1 191 ? 2.730 -17.355 -12.600 1.00 79.38 191 CYS A N 1
ATOM 1511 C CA . CYS A 1 191 ? 3.887 -17.284 -11.707 1.00 79.38 191 CYS A CA 1
ATOM 1512 C C . CYS A 1 191 ? 5.147 -17.393 -12.544 1.00 79.38 191 CYS A C 1
ATOM 1514 O O . CYS A 1 191 ? 5.379 -18.395 -13.208 1.00 79.38 191 CYS A O 1
ATOM 1516 N N . LEU A 1 192 ? 5.926 -16.319 -12.557 1.00 74.88 192 LEU A N 1
ATOM 1517 C CA . LEU A 1 192 ? 7.105 -16.225 -13.417 1.00 74.88 192 LEU A CA 1
ATOM 1518 C C . LEU A 1 192 ? 8.399 -16.519 -12.659 1.00 74.88 192 LEU A C 1
ATOM 1520 O O . LEU A 1 192 ? 9.477 -16.443 -13.234 1.00 74.88 192 LEU A O 1
ATOM 1524 N N . ASP A 1 193 ? 8.286 -16.849 -11.377 1.00 69.69 193 ASP A N 1
ATOM 1525 C CA . ASP A 1 193 ? 9.408 -17.263 -10.564 1.00 69.69 193 ASP A CA 1
ATOM 1526 C C . ASP A 1 193 ? 9.601 -18.776 -10.627 1.00 69.69 193 ASP A C 1
ATOM 1528 O O . ASP A 1 193 ? 8.892 -19.528 -9.959 1.00 69.69 193 ASP A O 1
ATOM 1532 N N . ALA A 1 194 ? 10.626 -19.212 -11.353 1.00 65.94 194 ALA A N 1
ATOM 1533 C CA . ALA A 1 194 ? 10.976 -20.623 -11.454 1.00 65.94 194 ALA A CA 1
ATOM 1534 C C . ALA A 1 194 ? 11.241 -21.295 -10.089 1.00 65.94 194 ALA A C 1
ATOM 1536 O O . ALA A 1 194 ? 11.007 -22.494 -9.950 1.00 65.94 194 ALA A O 1
ATOM 1537 N N . THR A 1 195 ? 11.688 -20.551 -9.065 1.00 64.94 195 THR A N 1
ATOM 1538 C CA . THR A 1 195 ? 11.950 -21.118 -7.728 1.00 64.94 195 THR A CA 1
ATOM 1539 C C . THR A 1 195 ? 10.712 -21.220 -6.842 1.00 64.94 195 THR A C 1
ATOM 1541 O O . THR A 1 195 ? 10.680 -22.056 -5.937 1.00 64.94 195 THR A O 1
ATOM 1544 N N . ALA A 1 196 ? 9.689 -20.398 -7.089 1.00 65.94 196 ALA A N 1
ATOM 1545 C CA . ALA A 1 196 ? 8.480 -20.369 -6.272 1.00 65.94 196 ALA A CA 1
ATOM 1546 C C . ALA A 1 196 ? 7.247 -20.936 -6.970 1.00 65.94 196 ALA A C 1
ATOM 1548 O O . ALA A 1 196 ? 6.292 -21.277 -6.275 1.00 65.94 196 ALA A O 1
ATOM 1549 N N . GLN A 1 197 ? 7.250 -21.095 -8.294 1.00 69.75 197 GLN A N 1
ATOM 1550 C CA . GLN A 1 197 ? 6.082 -21.521 -9.069 1.00 69.75 197 GLN A CA 1
ATOM 1551 C C . GLN A 1 197 ? 5.462 -22.836 -8.578 1.00 69.75 197 GLN A C 1
ATOM 1553 O O . GLN A 1 197 ? 4.240 -22.939 -8.457 1.00 69.75 197 GLN A O 1
ATOM 1558 N N . ASP A 1 198 ? 6.302 -23.800 -8.190 1.00 67.56 198 ASP A N 1
ATOM 1559 C CA . ASP A 1 198 ? 5.861 -25.093 -7.666 1.00 67.56 198 ASP A CA 1
ATOM 1560 C C . ASP A 1 198 ? 5.228 -24.994 -6.276 1.00 67.56 198 ASP A C 1
ATOM 1562 O O . ASP A 1 198 ? 4.357 -25.795 -5.940 1.00 67.56 198 ASP A O 1
ATOM 1566 N N . ARG A 1 199 ? 5.647 -24.029 -5.451 1.00 71.19 199 ARG A N 1
ATOM 1567 C CA . ARG A 1 199 ? 5.121 -23.850 -4.090 1.00 71.19 199 ARG A CA 1
ATOM 1568 C C . ARG A 1 199 ? 3.934 -22.893 -4.063 1.00 71.19 199 ARG A C 1
ATOM 1570 O O . ARG A 1 199 ? 2.940 -23.211 -3.423 1.00 71.19 199 ARG A O 1
ATOM 1577 N N . LEU A 1 200 ? 4.021 -21.759 -4.758 1.00 72.00 200 LEU A N 1
ATOM 1578 C CA . LEU A 1 200 ? 3.037 -20.677 -4.725 1.00 72.00 200 LEU A CA 1
ATOM 1579 C C . LEU A 1 200 ? 1.742 -21.048 -5.441 1.00 72.00 200 LEU A C 1
ATOM 1581 O O . LEU A 1 200 ? 0.705 -21.110 -4.789 1.00 72.00 200 LEU A O 1
ATOM 1585 N N . LEU A 1 201 ? 1.785 -21.348 -6.745 1.00 71.62 201 LEU A N 1
ATOM 1586 C CA . LEU A 1 201 ? 0.550 -21.590 -7.504 1.00 71.62 201 LEU A CA 1
ATOM 1587 C C . LEU A 1 201 ? -0.132 -22.891 -7.098 1.00 71.62 201 LEU A C 1
ATOM 1589 O O . LEU A 1 201 ? -1.353 -22.925 -6.986 1.00 71.62 201 LEU A O 1
ATOM 1593 N N . LYS A 1 202 ? 0.635 -23.958 -6.829 1.00 75.94 202 LYS A N 1
ATOM 1594 C CA . LYS A 1 202 ? 0.050 -25.214 -6.331 1.00 75.94 202 LYS A CA 1
ATOM 1595 C C . LYS A 1 202 ? -0.576 -25.027 -4.952 1.00 75.94 202 LYS A C 1
ATOM 1597 O O . LYS A 1 202 ? -1.533 -25.724 -4.624 1.00 75.94 202 LYS A O 1
ATOM 1602 N N . HIS A 1 203 ? -0.038 -24.127 -4.123 1.00 78.62 203 HIS A N 1
ATOM 1603 C CA . HIS A 1 203 ? -0.661 -23.801 -2.846 1.00 78.62 203 HIS A CA 1
ATOM 1604 C C . HIS A 1 203 ? -1.918 -22.956 -3.015 1.00 78.62 203 HIS A C 1
ATOM 1606 O O . HIS A 1 203 ? -2.942 -23.342 -2.464 1.00 78.62 203 HIS A O 1
ATOM 1612 N N . GLU A 1 204 ? -1.861 -21.890 -3.814 1.00 78.12 204 GLU A N 1
ATOM 1613 C CA . GLU A 1 204 ? -3.013 -21.044 -4.145 1.00 78.12 204 GLU A CA 1
ATOM 1614 C C . GLU A 1 204 ? -4.170 -21.877 -4.690 1.00 78.12 204 GLU A C 1
ATOM 1616 O O . GLU A 1 204 ? -5.268 -21.835 -4.150 1.00 78.12 204 GLU A O 1
ATOM 1621 N N . ALA A 1 205 ? -3.910 -22.714 -5.694 1.00 77.06 205 ALA A N 1
ATOM 1622 C CA . ALA A 1 205 ? -4.934 -23.558 -6.288 1.00 77.06 205 ALA A CA 1
ATOM 1623 C C . ALA A 1 205 ? -5.538 -24.540 -5.288 1.00 77.06 205 ALA A C 1
ATOM 1625 O O . ALA A 1 205 ? -6.749 -24.684 -5.262 1.00 77.06 205 ALA A O 1
ATOM 1626 N N . ARG A 1 206 ? -4.728 -25.181 -4.433 1.00 80.75 206 ARG A N 1
ATOM 1627 C CA . ARG A 1 206 ? -5.240 -26.094 -3.399 1.00 80.75 206 ARG A CA 1
ATOM 1628 C C . ARG A 1 206 ? -6.105 -25.363 -2.378 1.00 80.75 206 ARG A C 1
ATOM 1630 O O . ARG A 1 206 ? -7.131 -25.887 -1.967 1.00 80.75 206 ARG A O 1
ATOM 1637 N N . VAL A 1 207 ? -5.673 -24.177 -1.950 1.00 79.50 207 VAL A N 1
ATOM 1638 C CA . VAL A 1 207 ? -6.429 -23.340 -1.015 1.00 79.50 207 VAL A CA 1
ATOM 1639 C C . VAL A 1 207 ? -7.749 -22.917 -1.646 1.00 79.50 207 VAL A C 1
ATOM 1641 O O . VAL A 1 207 ? -8.790 -23.025 -1.010 1.00 79.50 207 VAL A O 1
ATOM 1644 N N . ILE A 1 208 ? -7.726 -22.473 -2.901 1.00 76.94 208 ILE A N 1
ATOM 1645 C CA . ILE A 1 208 ? -8.937 -22.039 -3.591 1.00 76.94 208 ILE A CA 1
ATOM 1646 C C . ILE A 1 208 ? -9.855 -23.223 -3.872 1.00 76.94 208 ILE A C 1
ATOM 1648 O O . ILE A 1 208 ? -11.045 -23.089 -3.651 1.00 76.94 208 ILE A O 1
ATOM 1652 N N . ASP A 1 209 ? -9.339 -24.386 -4.260 1.00 78.81 209 ASP A N 1
ATOM 1653 C CA . ASP A 1 209 ? -10.138 -25.603 -4.445 1.00 78.81 209 ASP A CA 1
ATOM 1654 C C . ASP A 1 209 ? -10.881 -25.985 -3.150 1.00 78.81 209 ASP A C 1
ATOM 1656 O O . ASP A 1 209 ? -12.097 -26.155 -3.161 1.00 78.81 209 ASP A O 1
ATOM 1660 N N . GLN A 1 210 ? -10.191 -25.949 -2.000 1.00 78.31 210 GLN A N 1
ATOM 1661 C CA . GLN A 1 210 ? -10.808 -26.136 -0.676 1.00 78.31 210 GLN A CA 1
ATOM 1662 C C . GLN A 1 210 ? -11.876 -25.081 -0.350 1.00 78.31 210 GLN A C 1
ATOM 1664 O O . GLN A 1 210 ? -12.885 -25.379 0.285 1.00 78.31 210 GLN A O 1
ATOM 1669 N N . VAL A 1 211 ? -11.657 -23.832 -0.759 1.00 75.12 211 VAL A N 1
ATOM 1670 C CA . VAL A 1 211 ? -12.610 -22.733 -0.551 1.00 75.12 211 VAL A CA 1
ATOM 1671 C C . VAL A 1 211 ? -13.818 -22.853 -1.489 1.00 75.12 211 VAL A C 1
ATOM 1673 O O . VAL A 1 211 ? -14.938 -22.539 -1.089 1.00 75.12 211 VAL A O 1
ATOM 1676 N N . MET A 1 212 ? -13.611 -23.344 -2.712 1.00 73.25 212 MET A N 1
ATOM 1677 C CA . MET A 1 212 ? -14.632 -23.520 -3.746 1.00 73.25 212 MET A CA 1
ATOM 1678 C C . MET A 1 212 ? -15.592 -24.680 -3.453 1.00 73.25 212 MET A C 1
ATOM 1680 O O . MET A 1 212 ? -16.705 -24.668 -3.983 1.00 73.25 212 MET A O 1
ATOM 1684 N N . GLU A 1 213 ? -15.224 -25.637 -2.587 1.00 70.69 213 GLU A N 1
ATOM 1685 C CA . GLU A 1 213 ? -16.150 -26.670 -2.081 1.00 70.69 213 GLU A CA 1
ATOM 1686 C C . GLU A 1 213 ? -17.410 -26.058 -1.442 1.00 70.69 213 GLU A C 1
ATOM 1688 O O . GLU A 1 213 ? -18.493 -26.647 -1.485 1.00 70.69 213 GLU A O 1
ATOM 1693 N N . PHE A 1 214 ? -17.301 -24.839 -0.907 1.00 68.88 214 PHE A N 1
ATOM 1694 C CA . PHE A 1 214 ? -18.422 -24.073 -0.382 1.00 68.88 214 PHE A CA 1
ATOM 1695 C C . PHE A 1 214 ? -18.759 -22.968 -1.379 1.00 68.88 214 PHE A C 1
ATOM 1697 O O . PHE A 1 214 ? -18.127 -21.918 -1.385 1.00 68.88 214 PHE A O 1
ATOM 1704 N N . ASN A 1 215 ? -19.757 -23.212 -2.236 1.00 66.19 215 ASN A N 1
ATOM 1705 C CA . ASN A 1 215 ? -20.202 -22.278 -3.274 1.00 66.19 215 ASN A CA 1
ATOM 1706 C C . ASN A 1 215 ? -20.471 -20.871 -2.697 1.00 66.19 215 ASN A C 1
ATOM 1708 O O . ASN A 1 215 ? -21.531 -20.622 -2.115 1.00 66.19 215 ASN A O 1
ATOM 1712 N N . ASN A 1 216 ? -19.495 -19.968 -2.831 1.00 80.31 216 ASN A N 1
ATOM 1713 C CA . ASN A 1 216 ? -19.504 -18.648 -2.216 1.00 80.31 216 ASN A CA 1
ATOM 1714 C C . ASN A 1 216 ? -19.387 -17.553 -3.276 1.00 80.31 216 ASN A C 1
ATOM 1716 O O . ASN A 1 216 ? -18.338 -17.344 -3.881 1.00 80.31 216 ASN A O 1
ATOM 1720 N N . ASP A 1 217 ? -20.465 -16.792 -3.425 1.00 86.81 217 ASP A N 1
ATOM 1721 C CA . ASP A 1 217 ? -20.590 -15.708 -4.398 1.00 86.81 217 ASP A CA 1
ATOM 1722 C C . ASP A 1 217 ? -19.670 -14.498 -4.133 1.00 86.81 217 ASP A C 1
ATOM 1724 O O . ASP A 1 217 ? -19.618 -13.588 -4.965 1.00 86.81 217 ASP A O 1
ATOM 1728 N N . HIS A 1 218 ? -18.963 -14.466 -2.999 1.00 90.69 218 HIS A N 1
ATOM 1729 C CA . HIS A 1 218 ? -18.043 -13.401 -2.588 1.00 90.69 218 HIS A CA 1
ATOM 1730 C C . HIS A 1 218 ? -16.563 -13.784 -2.698 1.00 90.69 218 HIS A C 1
ATOM 1732 O O . HIS A 1 218 ? -15.699 -13.054 -2.209 1.00 90.69 218 HIS A O 1
ATOM 1738 N N . ILE A 1 219 ? -16.246 -14.900 -3.352 1.00 89.94 219 ILE A N 1
ATOM 1739 C CA . ILE A 1 219 ? -14.875 -15.331 -3.636 1.00 89.94 219 ILE A CA 1
ATOM 1740 C C . ILE A 1 219 ? -14.736 -15.506 -5.147 1.00 89.94 219 ILE A C 1
ATOM 1742 O O . ILE A 1 219 ? -15.634 -16.028 -5.805 1.00 89.94 219 ILE A O 1
ATOM 1746 N N . VAL A 1 220 ? -13.640 -15.004 -5.720 1.00 90.62 220 VAL A N 1
ATOM 1747 C CA . VAL A 1 220 ? -13.380 -15.140 -7.156 1.00 90.62 220 VAL A CA 1
ATOM 1748 C C . VAL A 1 220 ? -13.146 -16.607 -7.494 1.00 90.62 220 VAL A C 1
ATOM 1750 O O . VAL A 1 220 ? -12.270 -17.262 -6.930 1.00 90.62 220 VAL A O 1
ATOM 1753 N N . ARG A 1 221 ? -13.912 -17.111 -8.459 1.00 88.00 221 ARG A N 1
ATOM 1754 C CA . ARG A 1 221 ? -13.836 -18.499 -8.892 1.00 88.00 221 ARG A CA 1
ATOM 1755 C C . ARG A 1 221 ? -12.583 -18.776 -9.713 1.00 88.00 221 ARG A C 1
ATOM 1757 O O . ARG A 1 221 ? -12.371 -18.162 -10.762 1.00 88.00 221 ARG A O 1
ATOM 1764 N N . LEU A 1 222 ? -11.822 -19.782 -9.288 1.00 88.75 222 LEU A N 1
ATOM 1765 C CA . LEU A 1 222 ? -10.821 -20.442 -10.122 1.00 88.75 222 LEU A CA 1
ATOM 1766 C C . LEU A 1 222 ? -11.538 -21.322 -11.153 1.00 88.75 222 LEU A C 1
ATOM 1768 O O . LEU A 1 222 ? -12.332 -22.188 -10.795 1.00 88.75 222 LEU A O 1
ATOM 1772 N N . GLU A 1 223 ? -11.318 -21.055 -12.437 1.00 89.94 223 GLU A N 1
ATOM 1773 C CA . GLU A 1 223 ? -11.937 -21.812 -13.529 1.00 89.94 223 GLU A CA 1
ATOM 1774 C C . GLU A 1 223 ? -11.032 -22.917 -14.067 1.00 89.94 223 GLU A C 1
ATOM 1776 O O . GLU A 1 223 ? -11.555 -23.896 -14.594 1.00 89.94 223 GLU A O 1
ATOM 1781 N N . ASP A 1 224 ? -9.710 -22.729 -14.016 1.00 90.38 224 ASP A N 1
ATOM 1782 C CA . ASP A 1 224 ? -8.747 -23.636 -14.644 1.00 90.38 224 ASP A CA 1
ATOM 1783 C C . ASP A 1 224 ? -7.316 -23.412 -14.145 1.00 90.38 224 ASP A C 1
ATOM 1785 O O . ASP A 1 224 ? -6.986 -22.317 -13.671 1.00 90.38 224 ASP A O 1
ATOM 1789 N N . VAL A 1 225 ? -6.456 -24.418 -14.306 1.00 89.62 225 VAL A N 1
ATOM 1790 C CA . VAL A 1 225 ? -5.042 -24.375 -13.900 1.00 89.62 225 VAL A CA 1
ATOM 1791 C C . VAL A 1 225 ? -4.159 -25.136 -14.882 1.00 89.62 225 VAL A C 1
ATOM 1793 O O . VAL A 1 225 ? -4.532 -26.206 -15.356 1.00 89.62 225 VAL A O 1
ATOM 1796 N N . ASP A 1 226 ? -2.941 -24.647 -15.105 1.00 88.88 226 ASP A N 1
ATOM 1797 C CA . ASP A 1 226 ? -1.886 -25.434 -15.743 1.00 88.88 226 ASP A CA 1
ATOM 1798 C C . ASP A 1 226 ? -0.557 -25.230 -15.004 1.00 88.88 226 ASP A C 1
ATOM 1800 O O . ASP A 1 226 ? 0.063 -24.166 -15.063 1.00 88.88 226 ASP A O 1
ATOM 1804 N N . PHE A 1 227 ? -0.125 -26.270 -14.285 1.00 85.00 227 PHE A N 1
ATOM 1805 C CA . PHE A 1 227 ? 1.150 -26.287 -13.561 1.00 85.00 227 PHE A CA 1
ATOM 1806 C C . PHE A 1 227 ? 2.328 -26.803 -14.395 1.00 85.00 227 PHE A C 1
ATOM 1808 O O . PHE A 1 227 ? 3.455 -26.776 -13.905 1.00 85.00 227 PHE A O 1
ATOM 1815 N N . VAL A 1 228 ? 2.075 -27.329 -15.596 1.00 83.31 228 VAL A N 1
ATOM 1816 C CA . VAL A 1 228 ? 3.088 -27.918 -16.489 1.00 83.31 228 VAL A CA 1
ATOM 1817 C C . VAL A 1 228 ? 3.454 -26.952 -17.620 1.00 83.31 228 VAL A C 1
ATOM 1819 O O . VAL A 1 228 ? 4.534 -27.066 -18.197 1.00 83.31 228 VAL A O 1
ATOM 1822 N N . ALA A 1 229 ? 2.589 -25.981 -17.924 1.00 86.50 229 ALA A N 1
ATOM 1823 C CA . ALA A 1 229 ? 2.921 -24.845 -18.774 1.00 86.50 229 ALA A CA 1
ATOM 1824 C C . ALA A 1 229 ? 4.181 -24.111 -18.284 1.00 86.50 229 ALA A C 1
ATOM 1826 O O . ALA A 1 229 ? 4.419 -23.986 -17.084 1.00 86.50 229 ALA A O 1
ATOM 1827 N N . ASP A 1 230 ? 4.958 -23.570 -19.226 1.00 82.81 230 ASP A N 1
ATOM 1828 C CA . ASP A 1 230 ? 6.052 -22.644 -18.933 1.00 82.81 230 ASP A CA 1
ATOM 1829 C C . ASP A 1 230 ? 5.703 -21.246 -19.469 1.00 82.81 230 ASP A C 1
ATOM 1831 O O . ASP A 1 230 ? 5.714 -21.024 -20.686 1.00 82.81 230 ASP A O 1
ATOM 1835 N N . PRO A 1 231 ? 5.384 -20.282 -18.589 1.00 84.12 231 PRO A N 1
ATOM 1836 C CA . PRO A 1 231 ? 5.256 -20.389 -17.134 1.00 84.12 231 PRO A CA 1
ATOM 1837 C C . PRO A 1 231 ? 3.894 -20.966 -16.708 1.00 84.12 231 PRO A C 1
ATOM 1839 O O . PRO A 1 231 ? 2.910 -20.809 -17.442 1.00 84.12 231 PRO A O 1
ATOM 1842 N N . PRO A 1 232 ? 3.796 -21.546 -15.500 1.00 86.56 232 PRO A N 1
ATOM 1843 C CA . PRO A 1 232 ? 2.541 -22.063 -14.980 1.00 86.56 232 PRO A CA 1
ATOM 1844 C C . PRO A 1 232 ? 1.569 -20.934 -14.645 1.00 86.56 232 PRO A C 1
ATOM 1846 O O . PRO A 1 232 ? 1.961 -19.797 -14.332 1.00 86.56 232 PRO A O 1
ATOM 1849 N N . TRP A 1 233 ? 0.279 -21.252 -14.704 1.00 89.94 233 TRP A N 1
ATOM 1850 C CA . TRP A 1 233 ? -0.775 -20.256 -14.585 1.00 89.94 233 TRP A CA 1
ATOM 1851 C C . TRP A 1 233 ? -2.055 -20.770 -13.922 1.00 89.94 233 TRP A C 1
ATOM 1853 O O . TRP A 1 233 ? -2.369 -21.959 -13.930 1.00 89.94 233 TRP A O 1
ATOM 1863 N N . LEU A 1 234 ? -2.810 -19.823 -13.359 1.00 89.88 234 LEU A N 1
ATOM 1864 C CA . LEU A 1 234 ? -4.158 -19.997 -12.815 1.00 89.88 234 LEU A CA 1
ATOM 1865 C C . LEU A 1 234 ? -5.114 -19.085 -13.585 1.00 89.88 234 LEU A C 1
ATOM 1867 O O . LEU A 1 234 ? -4.825 -17.896 -13.755 1.00 89.88 234 LEU A O 1
ATOM 1871 N N . ARG A 1 235 ? -6.245 -19.613 -14.055 1.00 92.75 235 ARG A N 1
ATOM 1872 C CA . ARG A 1 235 ? -7.264 -18.847 -14.781 1.00 92.75 235 ARG A CA 1
ATOM 1873 C C . ARG A 1 235 ? -8.521 -18.717 -13.933 1.00 92.75 235 ARG A C 1
ATOM 1875 O O . ARG A 1 235 ? -9.195 -19.696 -13.637 1.00 92.75 235 ARG A O 1
ATOM 1882 N N . TYR A 1 236 ? -8.863 -17.483 -13.609 1.00 92.31 236 TYR A N 1
ATOM 1883 C CA . TYR A 1 236 ? -10.035 -17.088 -12.844 1.00 92.31 236 TYR A CA 1
ATOM 1884 C C . TYR A 1 236 ? -11.152 -16.564 -13.746 1.00 92.31 236 TYR A C 1
ATOM 1886 O O . TYR A 1 236 ? -10.922 -16.165 -14.898 1.00 92.31 236 TYR A O 1
ATOM 1894 N N . GLU A 1 237 ? -12.365 -16.502 -13.197 1.00 92.19 237 GLU A N 1
ATOM 1895 C CA . GLU A 1 237 ? -13.427 -15.685 -13.781 1.00 92.19 237 GLU A CA 1
ATOM 1896 C C . GLU A 1 237 ? -12.977 -14.215 -13.865 1.00 92.19 237 GLU A C 1
ATOM 1898 O O . GLU A 1 237 ? -12.250 -13.708 -13.009 1.00 92.19 237 GLU A O 1
ATOM 1903 N N . PHE A 1 238 ? -13.385 -13.511 -14.922 1.00 93.19 238 PHE A N 1
ATOM 1904 C CA . PHE A 1 238 ? -13.060 -12.094 -15.067 1.00 93.19 238 PHE A CA 1
ATOM 1905 C C . PHE A 1 238 ? -14.166 -11.215 -14.478 1.00 93.19 238 PHE A C 1
ATOM 1907 O O . PHE A 1 238 ? -15.291 -11.228 -14.977 1.00 93.19 238 PHE A O 1
ATOM 1914 N N . ILE A 1 239 ? -13.819 -10.391 -13.487 1.00 91.81 239 ILE A N 1
ATOM 1915 C CA . ILE A 1 239 ? -14.728 -9.424 -12.862 1.00 91.81 239 ILE A CA 1
ATOM 1916 C C . ILE A 1 239 ? -14.530 -8.036 -13.486 1.00 91.81 239 ILE A C 1
ATOM 1918 O O . ILE A 1 239 ? -13.427 -7.489 -13.485 1.00 91.81 239 ILE A O 1
ATOM 1922 N N . ASN A 1 240 ? -15.597 -7.462 -14.053 1.00 85.19 240 ASN A N 1
ATOM 1923 C CA . ASN A 1 240 ? -15.509 -6.287 -14.934 1.00 85.19 240 ASN A CA 1
ATOM 1924 C C . ASN A 1 240 ? -15.710 -4.919 -14.242 1.00 85.19 240 ASN A C 1
ATOM 1926 O O . ASN A 1 240 ? -15.702 -3.906 -14.934 1.00 85.19 240 ASN A O 1
ATOM 1930 N N . GLY A 1 241 ? -15.883 -4.848 -12.918 1.00 84.81 241 GLY A N 1
ATOM 1931 C CA . GLY A 1 241 ? -16.074 -3.577 -12.191 1.00 84.81 241 GLY A CA 1
ATOM 1932 C C . GLY A 1 241 ? -14.821 -3.011 -11.517 1.00 84.81 241 GLY A C 1
ATOM 1933 O O . GLY A 1 241 ? -14.906 -2.028 -10.789 1.00 84.81 241 GLY A O 1
ATOM 1934 N N . GLY A 1 242 ? -13.644 -3.603 -11.748 1.00 87.06 242 GLY A N 1
ATOM 1935 C CA . GLY A 1 242 ? -12.402 -3.183 -11.090 1.00 87.06 242 GLY A CA 1
ATOM 1936 C C . GLY A 1 242 ? -12.357 -3.582 -9.612 1.00 87.06 242 GLY A C 1
ATOM 1937 O O . GLY A 1 242 ? -13.035 -4.522 -9.200 1.00 87.06 242 GLY A O 1
ATOM 1938 N N . ASN A 1 243 ? -11.533 -2.892 -8.820 1.00 87.94 243 ASN A N 1
ATOM 1939 C CA . ASN A 1 243 ? -11.385 -3.131 -7.380 1.00 87.94 243 ASN A CA 1
ATOM 1940 C C . ASN A 1 243 ? -11.843 -1.926 -6.542 1.00 87.94 243 ASN A C 1
ATOM 1942 O O . ASN A 1 243 ? -11.986 -0.815 -7.064 1.00 87.94 243 ASN A O 1
ATOM 1946 N N . LEU A 1 244 ? -12.044 -2.127 -5.236 1.00 86.69 244 LEU A N 1
ATOM 1947 C CA . LEU A 1 244 ? -12.498 -1.065 -4.329 1.00 86.69 244 LEU A CA 1
ATOM 1948 C C . LEU A 1 244 ? -11.556 0.139 -4.275 1.00 86.69 244 LEU A C 1
ATOM 1950 O O . LEU A 1 244 ? -12.015 1.265 -4.087 1.00 86.69 244 LEU A O 1
ATOM 1954 N N . LEU A 1 245 ? -10.249 -0.062 -4.461 1.00 83.31 245 LEU A N 1
ATOM 1955 C CA . LEU A 1 245 ? -9.288 1.040 -4.435 1.00 83.31 245 LEU A CA 1
ATOM 1956 C C . LEU A 1 245 ? -9.500 2.013 -5.605 1.00 83.31 245 LEU A C 1
ATOM 1958 O O . LEU A 1 245 ? -9.412 3.229 -5.416 1.00 83.31 245 LEU A O 1
ATOM 1962 N N . SER A 1 246 ? -9.761 1.488 -6.805 1.00 74.50 246 SER A N 1
ATOM 1963 C CA . SER A 1 246 ? -9.840 2.279 -8.038 1.00 74.50 246 SER A CA 1
ATOM 1964 C C . SER A 1 246 ? -11.257 2.678 -8.450 1.00 74.50 246 SER A C 1
ATOM 1966 O O . SER A 1 246 ? -11.404 3.679 -9.142 1.00 74.50 246 SER A O 1
ATOM 1968 N N . ALA A 1 247 ? -12.273 1.887 -8.091 1.00 70.06 247 ALA A N 1
ATOM 1969 C CA . ALA A 1 247 ? -13.589 1.947 -8.737 1.00 70.06 247 ALA A CA 1
ATOM 1970 C C . ALA A 1 247 ? -14.783 2.134 -7.785 1.00 70.06 247 ALA A C 1
ATOM 1972 O O . ALA A 1 247 ? -15.896 2.342 -8.260 1.00 70.06 247 ALA A O 1
ATOM 1973 N N . ALA A 1 248 ? -14.593 2.059 -6.463 1.00 66.12 248 ALA A N 1
ATOM 1974 C CA . ALA A 1 248 ? -15.705 2.241 -5.534 1.00 66.12 248 ALA A CA 1
ATOM 1975 C C . ALA A 1 248 ? -15.970 3.724 -5.244 1.00 66.12 248 ALA A C 1
ATOM 1977 O O . ALA A 1 248 ? -15.175 4.387 -4.569 1.00 66.12 248 ALA A O 1
ATOM 1978 N N . ASP A 1 249 ? -17.135 4.204 -5.675 1.00 68.94 249 ASP A N 1
ATOM 1979 C CA . ASP A 1 249 ? -17.719 5.433 -5.150 1.00 68.94 249 ASP A CA 1
ATOM 1980 C C . ASP A 1 249 ? -18.218 5.174 -3.727 1.00 68.94 249 ASP A C 1
ATOM 1982 O O . ASP A 1 249 ? -19.131 4.377 -3.498 1.00 68.94 249 ASP A O 1
ATOM 1986 N N . ILE A 1 250 ? -17.606 5.845 -2.751 1.00 72.75 250 ILE A N 1
ATOM 1987 C CA . ILE A 1 250 ? -18.064 5.777 -1.364 1.00 72.75 250 ILE A CA 1
ATOM 1988 C C . ILE A 1 250 ? -19.198 6.798 -1.188 1.00 72.75 250 ILE A C 1
ATOM 1990 O O . ILE A 1 250 ? -18.988 7.974 -1.506 1.00 72.75 250 ILE A O 1
ATOM 1994 N N . PRO A 1 251 ? -20.381 6.410 -0.667 1.00 75.75 251 PRO A N 1
ATOM 1995 C CA . PRO A 1 251 ? -21.488 7.344 -0.487 1.00 75.75 251 PRO A CA 1
ATOM 1996 C C . PRO A 1 251 ? -21.087 8.575 0.335 1.00 75.75 251 PRO A C 1
ATOM 1998 O O . PRO A 1 251 ? -20.471 8.452 1.391 1.00 75.75 251 PRO A O 1
ATOM 2001 N N . VAL A 1 252 ? -21.452 9.778 -0.121 1.00 74.56 252 VAL A N 1
ATOM 2002 C CA . VAL A 1 252 ? -21.115 11.025 0.592 1.00 74.56 252 VAL A CA 1
ATOM 2003 C C . VAL A 1 252 ? -21.945 11.173 1.868 1.00 74.56 252 VAL A C 1
ATOM 2005 O O . VAL A 1 252 ? -21.403 11.557 2.901 1.00 74.56 252 VAL A O 1
ATOM 2008 N N . ASP A 1 253 ? -23.229 10.818 1.813 1.00 85.94 253 ASP A N 1
ATOM 2009 C CA . ASP A 1 253 ? -24.126 10.843 2.968 1.00 85.94 253 ASP A CA 1
ATOM 2010 C C . ASP A 1 253 ? -23.684 9.834 4.037 1.00 85.94 253 ASP A C 1
ATOM 2012 O O . ASP A 1 253 ? -23.513 8.650 3.750 1.00 85.94 253 ASP A O 1
ATOM 2016 N N . ILE A 1 254 ? -23.501 10.310 5.270 1.00 81.50 254 ILE A N 1
ATOM 2017 C CA . ILE A 1 254 ? -22.929 9.520 6.368 1.00 81.50 254 ILE A CA 1
ATOM 2018 C C . ILE A 1 254 ? -23.831 8.340 6.739 1.00 81.50 254 ILE A C 1
ATOM 2020 O O . ILE A 1 254 ? -23.323 7.242 6.965 1.00 81.50 254 ILE A O 1
ATOM 2024 N N . ALA A 1 255 ? -25.153 8.528 6.764 1.00 77.62 255 ALA A N 1
ATOM 2025 C CA . ALA A 1 255 ? -26.080 7.457 7.121 1.00 77.62 255 ALA A CA 1
ATOM 2026 C C . ALA A 1 255 ? -26.039 6.334 6.074 1.00 77.62 255 ALA A C 1
ATOM 2028 O O . ALA A 1 255 ? -25.774 5.179 6.418 1.00 77.62 255 ALA A O 1
ATOM 2029 N N . LYS A 1 256 ? -26.169 6.686 4.788 1.00 83.69 256 LYS A N 1
ATOM 2030 C CA . LYS A 1 256 ? -26.048 5.733 3.672 1.00 83.69 256 LYS A CA 1
ATOM 2031 C C . LYS A 1 256 ? -24.681 5.065 3.630 1.00 83.69 256 LYS A C 1
ATOM 2033 O O . LYS A 1 256 ? -24.592 3.873 3.357 1.00 83.69 256 LYS A O 1
ATOM 2038 N N . ARG A 1 257 ? -23.609 5.811 3.902 1.00 87.44 257 ARG A N 1
ATOM 2039 C CA . ARG A 1 257 ? -22.245 5.277 3.945 1.00 87.44 257 ARG A CA 1
ATOM 2040 C C . ARG A 1 257 ? -22.073 4.267 5.065 1.00 87.44 257 ARG A C 1
ATOM 2042 O O . ARG A 1 257 ? -21.479 3.224 4.835 1.00 87.44 257 ARG A O 1
ATOM 2049 N N . THR A 1 258 ? -22.593 4.562 6.251 1.00 84.81 258 THR A N 1
ATOM 2050 C CA . THR A 1 258 ? -22.492 3.667 7.408 1.00 84.81 258 THR A CA 1
ATOM 2051 C C . THR A 1 258 ? -23.251 2.367 7.152 1.00 84.81 258 THR A C 1
ATOM 2053 O O . THR A 1 258 ? -22.717 1.283 7.401 1.00 84.81 258 THR A O 1
ATOM 2056 N N . GLU A 1 259 ? -24.458 2.461 6.589 1.00 86.06 259 GLU A N 1
ATOM 2057 C CA . GLU A 1 259 ? -25.259 1.301 6.188 1.00 86.06 259 GLU A CA 1
ATOM 2058 C C . GLU A 1 259 ? -24.549 0.474 5.108 1.00 86.06 259 GLU A C 1
ATOM 2060 O O . GLU A 1 259 ? -24.351 -0.731 5.273 1.00 86.06 259 GLU A O 1
ATOM 2065 N N . TRP A 1 260 ? -24.084 1.130 4.043 1.00 85.19 260 TRP A N 1
ATOM 2066 C CA . TRP A 1 260 ? -23.333 0.506 2.958 1.00 85.19 260 TRP A CA 1
ATOM 2067 C C . TRP A 1 260 ? -22.061 -0.191 3.465 1.00 85.19 260 TRP A C 1
ATOM 2069 O O . TRP A 1 260 ? -21.882 -1.388 3.240 1.00 85.19 260 TRP A O 1
ATOM 2079 N N . ALA A 1 261 ? -21.213 0.517 4.214 1.00 85.75 261 ALA A N 1
ATOM 2080 C CA . ALA A 1 261 ? -19.949 0.005 4.740 1.00 85.75 261 ALA A CA 1
ATOM 2081 C C . ALA A 1 261 ? -20.145 -1.219 5.645 1.00 85.75 261 ALA A C 1
ATOM 2083 O O . ALA A 1 261 ? -19.337 -2.145 5.618 1.00 85.75 261 ALA A O 1
ATOM 2084 N N . THR A 1 262 ? -21.218 -1.239 6.435 1.00 86.31 262 THR A N 1
ATOM 2085 C CA . THR A 1 262 ? -21.461 -2.302 7.417 1.00 86.31 262 THR A CA 1
ATOM 2086 C C . THR A 1 262 ? -22.174 -3.496 6.786 1.00 86.31 262 THR A C 1
ATOM 2088 O O . THR A 1 262 ? -21.677 -4.621 6.844 1.00 86.31 262 THR A O 1
ATOM 2091 N N . TRP A 1 263 ? -23.318 -3.260 6.144 1.00 87.75 263 TRP A N 1
ATOM 2092 C CA . TRP A 1 263 ? -24.223 -4.324 5.707 1.00 87.75 263 TRP A CA 1
ATOM 2093 C C . TRP A 1 263 ? -23.987 -4.767 4.270 1.00 87.75 263 TRP A C 1
ATOM 2095 O O . TRP A 1 263 ? -24.082 -5.955 3.973 1.00 87.75 263 TRP A O 1
ATOM 2105 N N . THR A 1 264 ? -23.666 -3.830 3.375 1.00 84.31 264 THR A N 1
ATOM 2106 C CA . THR A 1 264 ? -23.430 -4.149 1.956 1.00 84.31 264 THR A CA 1
ATOM 2107 C C . THR A 1 264 ? -21.997 -4.621 1.718 1.00 84.31 264 THR A C 1
ATOM 2109 O O . THR A 1 264 ? -21.753 -5.422 0.820 1.00 84.31 264 THR A O 1
ATOM 2112 N N . MET A 1 265 ? -21.053 -4.142 2.531 1.00 87.94 265 MET A N 1
ATOM 2113 C CA . MET A 1 265 ? -19.628 -4.381 2.328 1.00 87.94 265 MET A CA 1
ATOM 2114 C C . MET A 1 265 ? -19.034 -5.337 3.366 1.00 87.94 265 MET A C 1
ATOM 2116 O O . MET A 1 265 ? -18.663 -6.460 3.026 1.00 87.94 265 MET A O 1
ATOM 2120 N N . LEU A 1 266 ? -18.931 -4.914 4.631 1.00 93.81 266 LEU A N 1
ATOM 2121 C CA . LEU A 1 266 ? -18.194 -5.665 5.647 1.00 93.81 266 LEU A CA 1
ATOM 2122 C C . LEU A 1 266 ? -18.818 -7.027 5.951 1.00 93.81 266 LEU A C 1
ATOM 2124 O O . LEU A 1 266 ? -18.092 -8.017 5.987 1.00 93.81 266 LEU A O 1
ATOM 2128 N N . LEU A 1 267 ? -20.131 -7.095 6.185 1.00 94.19 267 LEU A N 1
ATOM 2129 C CA . LEU A 1 267 ? -20.779 -8.345 6.585 1.00 94.19 267 LEU A CA 1
ATOM 2130 C C . LEU A 1 267 ? -20.603 -9.467 5.538 1.00 94.19 267 LEU A C 1
ATOM 2132 O O . LEU A 1 267 ? -20.182 -10.559 5.929 1.00 94.19 267 LEU A O 1
ATOM 2136 N N . PRO A 1 268 ? -20.853 -9.247 4.230 1.00 92.75 268 PRO A N 1
ATOM 2137 C CA . PRO A 1 268 ? -20.579 -10.257 3.209 1.00 92.75 268 PRO A CA 1
ATOM 2138 C C . PRO A 1 268 ? -19.116 -10.713 3.168 1.00 92.75 268 PRO A C 1
ATOM 2140 O O . PRO A 1 268 ? -18.855 -11.916 3.112 1.00 92.75 268 PRO A O 1
ATOM 2143 N N . LEU A 1 269 ? -18.163 -9.779 3.273 1.00 94.69 269 LEU A N 1
ATOM 2144 C CA . LEU A 1 269 ? -16.733 -10.104 3.309 1.00 94.69 269 LEU A CA 1
ATOM 2145 C C . LEU A 1 269 ? -16.374 -10.926 4.554 1.00 94.69 269 LEU A C 1
ATOM 2147 O O . LEU A 1 269 ? -15.704 -11.950 4.444 1.00 94.69 269 LEU A O 1
ATOM 2151 N N . ALA A 1 270 ? -16.862 -10.528 5.731 1.00 96.44 270 ALA A N 1
ATOM 2152 C CA . ALA A 1 270 ? -16.626 -11.235 6.986 1.00 96.44 270 ALA A CA 1
ATOM 2153 C C . ALA A 1 270 ? -17.224 -12.649 6.969 1.00 96.44 270 ALA A C 1
ATOM 2155 O O . ALA A 1 270 ? -16.597 -13.580 7.470 1.00 96.44 270 ALA A O 1
ATOM 2156 N N . ARG A 1 271 ? -18.395 -12.841 6.346 1.00 94.69 271 ARG A N 1
ATOM 2157 C CA . ARG A 1 271 ? -18.985 -14.173 6.133 1.00 94.69 271 ARG A CA 1
ATOM 2158 C C . ARG A 1 271 ? -18.135 -15.027 5.196 1.00 94.69 271 ARG A C 1
ATOM 2160 O O . ARG A 1 271 ? -17.887 -16.187 5.514 1.00 94.69 271 ARG A O 1
ATOM 2167 N N . ALA A 1 272 ? -17.668 -14.465 4.081 1.00 93.06 272 ALA A N 1
ATOM 2168 C CA . ALA A 1 272 ? -16.852 -15.190 3.111 1.00 93.06 272 ALA A CA 1
ATOM 2169 C C . ALA A 1 272 ? -15.510 -15.634 3.699 1.00 93.06 272 ALA A C 1
ATOM 2171 O O . ALA A 1 272 ? -15.191 -16.819 3.696 1.00 93.06 272 ALA A O 1
ATOM 2172 N N . VAL A 1 273 ? -14.783 -14.701 4.310 1.00 94.19 273 VAL A N 1
ATOM 2173 C CA . VAL A 1 273 ? -13.531 -14.984 5.022 1.00 94.19 273 VAL A CA 1
ATOM 2174 C C . VAL A 1 273 ? -13.783 -15.911 6.218 1.00 94.19 273 VAL A C 1
ATOM 2176 O O . VAL A 1 273 ? -13.004 -16.817 6.500 1.00 94.19 273 VAL A O 1
ATOM 2179 N N . GLY A 1 274 ? -14.901 -15.724 6.920 1.00 94.38 274 GLY A N 1
ATOM 2180 C CA . GLY A 1 274 ? -15.312 -16.559 8.042 1.00 94.38 274 GLY A CA 1
ATOM 2181 C C . GLY A 1 274 ? -15.517 -18.018 7.652 1.00 94.38 274 GLY A C 1
ATOM 2182 O O . GLY A 1 274 ? -15.070 -18.890 8.388 1.00 94.38 274 GLY A O 1
ATOM 2183 N N . ALA A 1 275 ? -16.127 -18.287 6.497 1.00 91.75 275 ALA A N 1
ATOM 2184 C CA . ALA A 1 275 ? -16.261 -19.642 5.966 1.00 91.75 275 ALA A CA 1
ATOM 2185 C C . ALA A 1 275 ? -14.887 -20.294 5.729 1.00 91.75 275 ALA A C 1
ATOM 2187 O O . ALA A 1 275 ? -14.673 -21.421 6.171 1.00 91.75 275 ALA A O 1
ATOM 2188 N N . CYS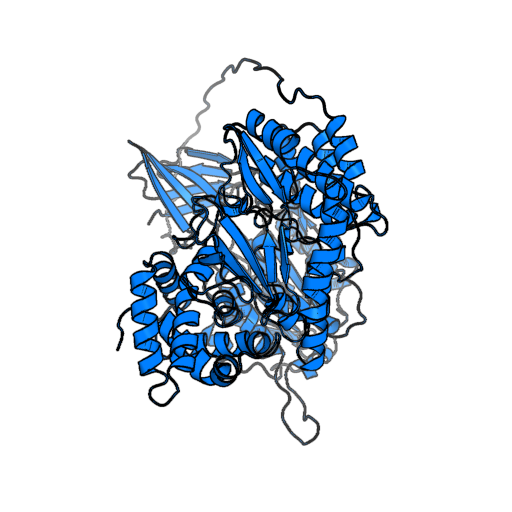 A 1 276 ? -13.931 -19.562 5.148 1.00 90.56 276 CYS A N 1
ATOM 2189 C CA . CYS A 1 276 ? -12.556 -20.041 4.954 1.00 90.56 276 CYS A CA 1
ATOM 2190 C C . CYS A 1 276 ? -11.856 -20.370 6.285 1.00 90.56 276 CYS A C 1
ATOM 2192 O O . CYS A 1 276 ? -11.178 -21.391 6.412 1.00 90.56 276 CYS A O 1
ATOM 2194 N N . HIS A 1 277 ? -12.068 -19.549 7.316 1.00 93.31 277 HIS A N 1
ATOM 2195 C CA . HIS A 1 277 ? -11.508 -19.775 8.650 1.00 93.31 277 HIS A CA 1
ATOM 2196 C C . HIS A 1 277 ? -12.078 -20.998 9.382 1.00 93.31 277 HIS A C 1
ATOM 2198 O O . HIS A 1 277 ? -11.464 -21.460 10.344 1.00 93.31 277 HIS A O 1
ATOM 2204 N N . LEU A 1 278 ? -13.247 -21.503 8.976 1.00 92.25 278 LEU A N 1
ATOM 2205 C CA . LEU A 1 278 ? -13.871 -22.688 9.574 1.00 92.25 278 LEU A CA 1
ATOM 2206 C C . LEU A 1 278 ? -13.387 -24.008 8.952 1.00 92.25 278 LEU A C 1
ATOM 2208 O O . LEU A 1 278 ? -13.686 -25.076 9.493 1.00 92.25 278 LEU A O 1
ATOM 2212 N N . LEU A 1 279 ? -12.638 -23.947 7.848 1.00 88.00 279 LEU A N 1
ATOM 2213 C CA . LEU A 1 279 ? -12.024 -25.115 7.221 1.00 88.00 279 LEU A CA 1
ATOM 2214 C C . LEU A 1 279 ? -10.978 -25.762 8.143 1.00 88.00 279 LEU A C 1
ATOM 2216 O O . LEU A 1 279 ? -10.490 -25.160 9.104 1.00 88.00 279 LEU A O 1
ATOM 2220 N N . LYS A 1 280 ? -10.632 -27.022 7.860 1.00 86.44 280 LYS A N 1
ATOM 2221 C CA . LYS A 1 280 ? -9.591 -27.765 8.581 1.00 86.44 280 LYS A CA 1
ATOM 2222 C C . LYS A 1 280 ? -8.564 -28.324 7.589 1.00 86.44 280 LYS A C 1
ATOM 2224 O O . LYS A 1 280 ? -8.880 -29.303 6.915 1.00 86.44 280 LYS A O 1
ATOM 2229 N N . PRO A 1 281 ? -7.339 -27.766 7.533 1.00 85.88 281 PRO A N 1
ATOM 2230 C CA . PRO A 1 281 ? -6.854 -26.603 8.294 1.00 85.88 281 PRO A CA 1
ATOM 2231 C C . PRO A 1 281 ? -7.558 -25.292 7.893 1.00 85.88 281 PRO A C 1
ATOM 2233 O O . PRO A 1 281 ? -8.099 -25.191 6.797 1.00 85.88 281 PRO A O 1
ATOM 2236 N N . ALA A 1 282 ? -7.553 -24.300 8.790 1.00 88.56 282 ALA A N 1
ATOM 2237 C CA . ALA A 1 282 ? -8.153 -22.994 8.518 1.00 88.56 282 ALA A CA 1
ATOM 2238 C C . ALA A 1 282 ? -7.397 -22.281 7.390 1.00 88.56 282 ALA A C 1
ATOM 2240 O O . ALA A 1 282 ? -6.164 -22.256 7.384 1.00 88.56 282 ALA A O 1
ATOM 2241 N N . VAL A 1 283 ? -8.136 -21.669 6.468 1.00 87.75 283 VAL A N 1
ATOM 2242 C CA . VAL A 1 283 ? -7.568 -20.880 5.371 1.00 87.75 283 VAL A CA 1
ATOM 2243 C C . VAL A 1 283 ? -7.582 -19.404 5.756 1.00 87.75 283 VAL A C 1
ATOM 2245 O O . VAL A 1 283 ? -8.653 -18.838 5.962 1.00 87.75 283 VAL A O 1
ATOM 2248 N N . VAL A 1 284 ? -6.399 -18.786 5.832 1.00 88.12 284 VAL A N 1
ATOM 2249 C CA . VAL A 1 284 ? -6.201 -17.359 6.151 1.00 88.12 284 VAL A CA 1
ATOM 2250 C C . VAL A 1 284 ? -5.705 -16.622 4.904 1.00 88.12 284 VAL A C 1
ATOM 2252 O O . VAL A 1 284 ? -4.791 -17.090 4.223 1.00 88.12 284 VAL A O 1
ATOM 2255 N N . HIS A 1 285 ? -6.283 -15.464 4.599 1.00 89.06 285 HIS A N 1
ATOM 2256 C CA . HIS A 1 285 ? -5.986 -14.682 3.399 1.00 89.06 285 HIS A CA 1
ATOM 2257 C C . HIS A 1 285 ? -4.684 -13.867 3.514 1.00 89.06 285 HIS A C 1
ATOM 2259 O O . HIS A 1 285 ? -3.872 -13.856 2.589 1.00 89.06 285 HIS A O 1
ATOM 2265 N N . ARG A 1 286 ? -4.470 -13.173 4.641 1.00 83.75 286 ARG A N 1
ATOM 2266 C CA . ARG A 1 286 ? -3.308 -12.328 5.007 1.00 83.75 286 ARG A CA 1
ATOM 2267 C C . ARG A 1 286 ? -3.030 -11.076 4.168 1.00 83.75 286 ARG A C 1
ATOM 2269 O O . ARG A 1 286 ? -2.270 -10.232 4.628 1.00 83.75 286 ARG A O 1
ATOM 2276 N N . ASP A 1 287 ? -3.613 -10.920 2.984 1.00 84.62 287 ASP A N 1
ATOM 2277 C CA . ASP A 1 287 ? -3.491 -9.687 2.175 1.00 84.62 287 ASP A CA 1
ATOM 2278 C C . ASP A 1 287 ? -4.860 -9.078 1.827 1.00 84.62 287 ASP A C 1
ATOM 2280 O O . ASP A 1 287 ? -5.135 -8.722 0.685 1.00 84.62 287 ASP A O 1
ATOM 2284 N N . LEU A 1 288 ? -5.782 -9.022 2.796 1.00 90.12 288 LEU A N 1
ATOM 2285 C CA . LEU A 1 288 ? -7.068 -8.346 2.589 1.00 90.12 288 LEU A CA 1
ATOM 2286 C C . LEU A 1 288 ? -6.854 -6.828 2.529 1.00 90.12 288 LEU A C 1
ATOM 2288 O O . LEU A 1 288 ? -6.397 -6.213 3.490 1.00 90.12 288 LEU A O 1
ATOM 2292 N N . LYS A 1 289 ? -7.202 -6.224 1.391 1.00 87.75 289 LYS A N 1
ATOM 2293 C CA . LYS A 1 289 ? -7.096 -4.782 1.125 1.00 87.75 289 LYS A CA 1
ATOM 2294 C C . LYS A 1 289 ? -8.039 -4.375 -0.014 1.00 87.75 289 LYS A C 1
ATOM 2296 O O . LYS A 1 289 ? -8.424 -5.242 -0.800 1.00 87.75 289 LYS A O 1
ATOM 2301 N N . PRO A 1 290 ? -8.358 -3.079 -0.195 1.00 88.75 290 PRO A N 1
ATOM 2302 C CA . PRO A 1 290 ? -9.247 -2.616 -1.263 1.00 88.75 290 PRO A CA 1
ATOM 2303 C C . PRO A 1 290 ? -8.836 -3.062 -2.673 1.00 88.75 290 PRO A C 1
ATOM 2305 O O . PRO A 1 290 ? -9.696 -3.271 -3.521 1.00 88.75 290 PRO A O 1
ATOM 2308 N N . ALA A 1 291 ? -7.536 -3.233 -2.935 1.00 84.12 291 ALA A N 1
ATOM 2309 C CA . ALA A 1 291 ? -7.040 -3.703 -4.231 1.00 84.12 291 ALA A CA 1
ATOM 2310 C C . ALA A 1 291 ? -7.388 -5.179 -4.527 1.00 84.12 291 ALA A C 1
ATOM 2312 O O . ALA A 1 291 ? -7.518 -5.530 -5.697 1.00 84.12 291 ALA A O 1
ATOM 2313 N N . ASN A 1 292 ? -7.607 -5.997 -3.489 1.00 90.00 292 ASN A N 1
ATOM 2314 C CA . ASN A 1 292 ? -7.920 -7.430 -3.586 1.00 90.00 292 ASN A CA 1
ATOM 2315 C C . ASN A 1 292 ? -9.422 -7.718 -3.387 1.00 90.00 292 ASN A C 1
ATOM 2317 O O . ASN A 1 292 ? -9.831 -8.862 -3.193 1.00 90.00 292 ASN A O 1
ATOM 2321 N N . ILE A 1 293 ? -10.261 -6.677 -3.425 1.00 92.00 293 ILE A N 1
ATOM 2322 C CA . ILE A 1 293 ? -11.719 -6.796 -3.373 1.00 92.00 293 ILE A CA 1
ATOM 2323 C C . ILE A 1 293 ? -12.276 -6.221 -4.670 1.00 92.00 293 ILE A C 1
ATOM 2325 O O . ILE A 1 293 ? -12.235 -5.011 -4.901 1.00 92.00 293 ILE A O 1
ATOM 2329 N N . LEU A 1 294 ? -12.765 -7.109 -5.528 1.00 92.06 294 LEU A N 1
ATOM 2330 C CA . LEU A 1 294 ? -13.302 -6.796 -6.843 1.00 92.06 294 LEU A CA 1
ATOM 2331 C C . LEU A 1 294 ? -14.790 -6.457 -6.761 1.00 92.06 294 LEU A C 1
ATOM 2333 O O . LEU A 1 294 ? -15.513 -6.988 -5.917 1.00 92.06 294 LEU A O 1
ATOM 2337 N N . ILE A 1 295 ? -15.241 -5.587 -7.661 1.00 90.38 295 ILE A N 1
ATOM 2338 C CA . ILE A 1 295 ? -16.640 -5.179 -7.781 1.00 90.38 295 ILE A CA 1
ATOM 2339 C C . ILE A 1 295 ? -17.241 -5.887 -8.991 1.00 90.38 295 ILE A C 1
ATOM 2341 O O . ILE A 1 295 ? -16.825 -5.670 -10.128 1.00 90.38 295 ILE A O 1
ATOM 2345 N N . ASP A 1 296 ? -18.228 -6.735 -8.749 1.00 89.62 296 ASP A N 1
ATOM 2346 C CA . ASP A 1 296 ? -19.003 -7.421 -9.770 1.00 89.62 296 ASP A CA 1
ATOM 2347 C C . ASP A 1 296 ? -20.375 -6.751 -9.915 1.00 89.62 296 ASP A C 1
ATOM 2349 O O . ASP A 1 296 ? -21.155 -6.676 -8.963 1.00 89.62 296 ASP A O 1
ATOM 2353 N N . HIS A 1 297 ? -20.664 -6.221 -11.102 1.00 84.81 297 HIS A N 1
ATOM 2354 C CA . HIS A 1 297 ? -21.922 -5.537 -11.390 1.00 84.81 297 HIS A CA 1
ATOM 2355 C C . HIS A 1 297 ? -22.959 -6.555 -11.866 1.00 84.81 297 HIS A C 1
ATOM 2357 O O . HIS A 1 297 ? -23.079 -6.828 -13.062 1.00 84.81 297 HIS A O 1
ATOM 2363 N N . VAL A 1 298 ? -23.732 -7.106 -10.932 1.00 77.56 298 VAL A N 1
ATOM 2364 C CA . VAL A 1 298 ? -24.746 -8.127 -11.220 1.00 77.56 298 VAL A CA 1
ATOM 2365 C C . VAL A 1 298 ? -26.136 -7.522 -11.069 1.00 77.56 298 VAL A C 1
ATOM 2367 O O . VAL A 1 298 ? -26.494 -7.047 -9.997 1.00 77.56 298 VAL A O 1
ATOM 2370 N N . ASN A 1 299 ? -26.941 -7.548 -12.137 1.00 75.75 299 ASN A N 1
ATOM 2371 C CA . ASN A 1 299 ? -28.334 -7.070 -12.139 1.00 75.75 299 ASN A CA 1
ATOM 2372 C C . ASN A 1 299 ? -28.513 -5.632 -11.602 1.00 75.75 299 ASN A C 1
ATOM 2374 O O . ASN A 1 299 ? -29.497 -5.330 -10.932 1.00 75.75 299 ASN A O 1
ATOM 2378 N N . GLY A 1 300 ? -27.549 -4.746 -11.872 1.00 70.81 300 GLY A N 1
ATOM 2379 C CA . GLY A 1 300 ? -27.570 -3.360 -11.388 1.00 70.81 300 GLY A CA 1
ATOM 2380 C C . GLY A 1 300 ? -27.162 -3.183 -9.920 1.00 70.81 300 GLY A C 1
ATOM 2381 O O . GLY A 1 300 ? -27.262 -2.074 -9.402 1.00 70.81 300 GLY A O 1
ATOM 2382 N N . GLN A 1 301 ? -26.688 -4.240 -9.255 1.00 73.81 301 GLN A N 1
ATOM 2383 C CA . GLN A 1 301 ? -26.156 -4.202 -7.893 1.00 73.81 301 GLN A CA 1
ATOM 2384 C C . GLN A 1 301 ? -24.658 -4.518 -7.881 1.00 73.81 301 GLN A C 1
ATOM 2386 O O . GLN A 1 301 ? -24.169 -5.333 -8.664 1.00 73.81 301 GLN A O 1
ATOM 2391 N N . ASN A 1 302 ? -23.932 -3.880 -6.963 1.00 82.56 302 ASN A N 1
ATOM 2392 C CA . ASN A 1 302 ? -22.513 -4.141 -6.748 1.00 82.56 302 ASN A CA 1
ATOM 2393 C C . ASN A 1 302 ? -22.361 -5.304 -5.771 1.00 82.56 302 ASN A C 1
ATOM 2395 O O . ASN A 1 302 ? -22.744 -5.200 -4.606 1.00 82.56 302 ASN A O 1
ATOM 2399 N N . ARG A 1 303 ? -21.778 -6.400 -6.241 1.00 87.19 303 ARG A N 1
ATOM 2400 C CA . ARG A 1 303 ? -21.387 -7.547 -5.428 1.00 87.19 303 ARG A CA 1
ATOM 2401 C C . ARG A 1 303 ? -19.878 -7.537 -5.257 1.00 87.19 303 ARG A C 1
ATOM 2403 O O . ARG A 1 303 ? -19.149 -7.359 -6.223 1.00 87.19 303 ARG A O 1
ATOM 2410 N N . LEU A 1 304 ? -19.401 -7.739 -4.037 1.00 91.62 304 LEU A N 1
ATOM 2411 C CA . LEU A 1 304 ? -17.965 -7.814 -3.782 1.00 91.62 304 LEU A CA 1
ATOM 2412 C C . LEU A 1 304 ? -17.450 -9.233 -3.935 1.00 91.62 304 LEU A C 1
ATOM 2414 O O . LEU A 1 304 ? -18.104 -10.154 -3.446 1.00 91.62 304 LEU A O 1
ATOM 2418 N N . LYS A 1 305 ? -16.261 -9.393 -4.516 1.00 92.06 305 LYS A N 1
ATOM 2419 C CA . LYS A 1 305 ? -15.543 -10.669 -4.559 1.00 92.06 305 LYS A CA 1
ATOM 2420 C C . LYS A 1 305 ? -14.096 -10.521 -4.104 1.00 92.06 305 LYS A C 1
ATOM 2422 O O . LYS A 1 305 ? -13.401 -9.611 -4.541 1.00 92.06 305 LYS A O 1
ATOM 2427 N N . ILE A 1 306 ? -13.638 -11.425 -3.247 1.00 92.62 306 ILE A N 1
ATOM 2428 C CA . ILE A 1 306 ? -12.260 -11.476 -2.744 1.00 92.62 306 ILE A CA 1
ATOM 2429 C C . ILE A 1 306 ? -11.395 -12.276 -3.726 1.00 92.62 306 ILE A C 1
ATOM 2431 O O . ILE A 1 306 ? -11.806 -13.349 -4.173 1.00 92.62 306 ILE A O 1
ATOM 2435 N N . THR A 1 307 ? -10.210 -11.761 -4.052 1.00 88.25 307 THR A N 1
ATOM 2436 C CA . THR A 1 307 ? -9.202 -12.403 -4.917 1.00 88.25 307 THR A CA 1
ATOM 2437 C C . THR A 1 307 ? -7.868 -12.568 -4.183 1.00 88.25 307 THR A C 1
ATOM 2439 O O . THR A 1 307 ? -7.659 -11.923 -3.165 1.00 88.25 307 THR A O 1
ATOM 2442 N N . ASP A 1 308 ? -6.955 -13.376 -4.736 1.00 79.56 308 ASP A N 1
ATOM 2443 C CA . ASP A 1 308 ? -5.573 -13.569 -4.256 1.00 79.56 308 ASP A CA 1
ATOM 2444 C C . ASP A 1 308 ? -5.440 -14.268 -2.886 1.00 79.56 308 ASP A C 1
ATOM 2446 O O . ASP A 1 308 ? -4.613 -13.902 -2.048 1.00 79.56 308 ASP A O 1
ATOM 2450 N N . PHE A 1 309 ? -6.211 -15.341 -2.676 1.00 75.62 309 PHE A N 1
ATOM 2451 C CA . PHE A 1 309 ? -6.144 -16.149 -1.456 1.00 75.62 309 PHE A CA 1
ATOM 2452 C C . PHE A 1 309 ? -4.785 -16.842 -1.242 1.00 75.62 309 PHE A C 1
ATOM 2454 O O . PHE A 1 309 ? -4.242 -17.498 -2.128 1.00 75.62 309 PHE A O 1
ATOM 2461 N N . GLY A 1 310 ? -4.293 -16.797 0.000 1.00 62.16 310 GLY A N 1
ATOM 2462 C CA . GLY A 1 310 ? -3.420 -17.832 0.570 1.00 62.16 310 GLY A CA 1
ATOM 2463 C C . GLY A 1 310 ? -1.958 -17.856 0.115 1.00 62.16 310 GLY A C 1
ATOM 2464 O O . GLY A 1 310 ? -1.211 -18.722 0.556 1.00 62.16 310 GLY A O 1
ATOM 2465 N N . ILE A 1 311 ? -1.496 -16.926 -0.723 1.00 66.00 311 ILE A N 1
ATOM 2466 C CA . ILE A 1 311 ? -0.085 -16.908 -1.161 1.00 66.00 311 ILE A CA 1
ATOM 2467 C C . ILE A 1 311 ? 0.820 -16.002 -0.333 1.00 66.00 311 ILE A C 1
ATOM 2469 O O . ILE A 1 311 ? 2.036 -16.174 -0.361 1.00 66.00 311 ILE A O 1
ATOM 2473 N N . SER A 1 312 ? 0.259 -15.064 0.428 1.00 63.66 312 SER A N 1
ATOM 2474 C CA . SER A 1 312 ? 1.013 -13.979 1.068 1.00 63.66 312 SER A CA 1
ATOM 2475 C C . SER A 1 312 ? 2.036 -14.464 2.100 1.00 63.66 312 SER A C 1
ATOM 2477 O O . SER A 1 312 ? 3.117 -13.893 2.208 1.00 63.66 312 SER A O 1
ATOM 2479 N N . GLU A 1 313 ? 1.737 -15.544 2.828 1.00 64.50 313 GLU A N 1
ATOM 2480 C CA . GLU A 1 313 ? 2.685 -16.157 3.770 1.00 64.50 313 GLU A CA 1
ATOM 2481 C C . GLU A 1 313 ? 3.871 -16.807 3.056 1.00 64.50 313 GLU A C 1
ATOM 2483 O O . GLU A 1 313 ? 5.019 -16.585 3.434 1.00 64.50 313 GLU A O 1
ATOM 2488 N N . ILE A 1 314 ? 3.606 -17.569 1.994 1.00 65.62 314 ILE A N 1
ATOM 2489 C CA . ILE A 1 314 ? 4.654 -18.243 1.219 1.00 65.62 314 ILE A CA 1
ATOM 2490 C C . ILE A 1 314 ? 5.514 -17.208 0.496 1.00 65.62 314 ILE A C 1
ATOM 2492 O O . ILE A 1 314 ? 6.731 -17.346 0.459 1.00 65.62 314 ILE A O 1
ATOM 2496 N N . ILE A 1 315 ? 4.888 -16.149 -0.016 1.00 62.88 315 ILE A N 1
ATOM 2497 C CA . ILE A 1 315 ? 5.541 -14.972 -0.590 1.00 62.88 315 ILE A CA 1
ATOM 2498 C C . ILE A 1 315 ? 6.506 -14.336 0.412 1.00 62.88 315 ILE A C 1
ATOM 2500 O O . ILE A 1 315 ? 7.670 -14.111 0.084 1.00 62.88 315 ILE A O 1
ATOM 2504 N N . ALA A 1 316 ? 6.042 -14.063 1.633 1.00 60.62 316 ALA A N 1
ATOM 2505 C CA . ALA A 1 316 ? 6.862 -13.433 2.658 1.00 60.62 316 ALA A CA 1
ATOM 2506 C C . ALA A 1 316 ? 8.013 -14.342 3.101 1.00 60.62 316 ALA A C 1
ATOM 2508 O O . ALA A 1 316 ? 9.145 -13.881 3.236 1.00 60.62 316 ALA A O 1
ATOM 2509 N N . GLN A 1 317 ? 7.754 -15.639 3.268 1.00 63.28 317 GLN A N 1
ATOM 2510 C CA . GLN A 1 317 ? 8.785 -16.602 3.641 1.00 63.28 317 GLN A CA 1
ATOM 2511 C C . GLN A 1 317 ? 9.838 -16.762 2.540 1.00 63.28 317 GLN A C 1
ATOM 2513 O O . GLN A 1 317 ? 11.032 -16.744 2.822 1.00 63.28 317 GLN A O 1
ATOM 2518 N N . HIS A 1 318 ? 9.409 -16.860 1.283 1.00 63.06 318 HIS A N 1
ATOM 2519 C CA . HIS A 1 318 ? 10.303 -16.973 0.134 1.00 63.06 318 HIS A CA 1
ATOM 2520 C C . HIS A 1 318 ? 11.159 -15.712 -0.045 1.00 63.06 318 HIS A C 1
ATOM 2522 O O . HIS A 1 318 ? 12.368 -15.817 -0.234 1.00 63.06 318 HIS A O 1
ATOM 2528 N N . ALA A 1 319 ? 10.578 -14.525 0.155 1.00 57.50 319 ALA A N 1
ATOM 2529 C CA . ALA A 1 319 ? 11.313 -13.263 0.204 1.00 57.50 319 ALA A CA 1
ATOM 2530 C C . ALA A 1 319 ? 12.391 -13.241 1.305 1.00 57.50 319 ALA A C 1
ATOM 2532 O O . ALA A 1 319 ? 13.520 -12.807 1.064 1.00 57.50 319 ALA A O 1
ATOM 2533 N N . LEU A 1 320 ? 12.058 -13.721 2.509 1.00 58.34 320 LEU A N 1
ATOM 2534 C CA . LEU A 1 320 ? 12.995 -13.813 3.633 1.00 58.34 320 LEU A CA 1
ATOM 2535 C C . LEU A 1 320 ? 14.120 -14.820 3.365 1.00 58.34 320 LEU A C 1
ATOM 2537 O O . LEU A 1 320 ? 15.280 -14.536 3.668 1.00 58.34 320 LEU A O 1
ATOM 2541 N N . ASP A 1 321 ? 13.797 -15.976 2.788 1.00 61.88 321 ASP A N 1
ATOM 2542 C CA . ASP A 1 321 ? 14.775 -17.007 2.435 1.00 61.88 321 ASP A CA 1
ATOM 2543 C C . ASP A 1 321 ? 15.757 -16.487 1.375 1.00 61.88 321 ASP A C 1
ATOM 2545 O O . ASP A 1 321 ? 16.969 -16.686 1.495 1.00 61.88 321 ASP A O 1
ATOM 2549 N N . GLN A 1 322 ? 15.264 -15.732 0.390 1.00 56.78 322 GLN A N 1
ATOM 2550 C CA . GLN A 1 322 ? 16.115 -15.084 -0.602 1.00 56.78 322 GLN A CA 1
ATOM 2551 C C . GLN A 1 322 ? 16.994 -13.995 0.004 1.00 56.78 322 GLN A C 1
ATOM 2553 O O . GLN A 1 322 ? 18.204 -13.999 -0.225 1.00 56.78 322 GLN A O 1
ATOM 2558 N N . ALA A 1 323 ? 16.435 -13.108 0.830 1.00 52.03 323 ALA A N 1
ATOM 2559 C CA . ALA A 1 323 ? 17.208 -12.073 1.515 1.00 52.03 323 ALA A CA 1
ATOM 2560 C C . ALA A 1 323 ? 18.378 -12.667 2.323 1.00 52.03 323 ALA A C 1
ATOM 2562 O O . ALA A 1 323 ? 19.490 -12.141 2.278 1.00 52.03 323 ALA A O 1
ATOM 2563 N N . ARG A 1 324 ? 18.143 -13.801 3.000 1.00 56.38 324 ARG A N 1
ATOM 2564 C CA . ARG A 1 324 ? 19.177 -14.557 3.725 1.00 56.38 324 ARG A CA 1
ATOM 2565 C C . ARG A 1 324 ? 20.234 -15.145 2.793 1.00 56.38 324 ARG A C 1
ATOM 2567 O O . ARG A 1 324 ? 21.413 -15.088 3.123 1.00 56.38 324 ARG A O 1
ATOM 2574 N N . SER A 1 325 ? 19.829 -15.692 1.646 1.00 53.66 325 SER A N 1
ATOM 2575 C CA . SER A 1 325 ? 20.755 -16.305 0.681 1.00 53.66 325 SER A CA 1
ATOM 2576 C C . SER A 1 325 ? 21.714 -15.311 0.015 1.00 53.66 325 SER A C 1
ATOM 2578 O O . SER A 1 325 ? 22.804 -15.703 -0.388 1.00 53.66 325 SER A O 1
ATOM 2580 N N . PHE A 1 326 ? 21.339 -14.030 -0.058 1.00 47.84 326 PHE A N 1
ATOM 2581 C CA . PHE A 1 326 ? 22.142 -12.972 -0.680 1.00 47.84 326 PHE A CA 1
ATOM 2582 C C . PHE A 1 326 ? 22.918 -12.096 0.327 1.00 47.84 326 PHE A C 1
ATOM 2584 O O . PHE A 1 326 ? 23.410 -11.042 -0.061 1.00 47.84 326 PHE A O 1
ATOM 2591 N N . GLU A 1 327 ? 23.028 -12.499 1.603 1.00 43.16 327 GLU A N 1
ATOM 2592 C CA . GLU A 1 327 ? 23.698 -11.727 2.678 1.00 43.16 327 GLU A CA 1
ATOM 2593 C C . GLU A 1 327 ? 23.208 -10.267 2.803 1.00 43.16 327 GLU A C 1
ATOM 2595 O O . GLU A 1 327 ? 23.933 -9.364 3.226 1.00 43.16 327 GLU A O 1
ATOM 2600 N N . LEU A 1 328 ? 21.951 -10.011 2.438 1.00 42.69 328 LEU A N 1
ATOM 2601 C CA . LEU A 1 328 ? 21.372 -8.673 2.485 1.00 42.69 328 LEU A CA 1
ATOM 2602 C C . LEU A 1 328 ? 20.838 -8.364 3.874 1.00 42.69 328 LEU A C 1
ATOM 2604 O O . LEU A 1 328 ? 20.367 -9.245 4.593 1.00 42.69 328 LEU A O 1
ATOM 2608 N N . ASN A 1 329 ? 20.827 -7.076 4.223 1.00 40.72 329 ASN A N 1
ATOM 2609 C CA . ASN A 1 329 ? 20.129 -6.627 5.417 1.00 40.72 329 ASN A CA 1
ATOM 2610 C C . ASN A 1 329 ? 18.618 -6.918 5.259 1.00 40.72 329 ASN A C 1
ATOM 2612 O O . ASN A 1 329 ? 17.981 -6.338 4.368 1.00 40.72 329 ASN A O 1
ATOM 2616 N N . PRO A 1 330 ? 18.016 -7.777 6.107 1.00 36.56 330 PRO A N 1
ATOM 2617 C CA . PRO A 1 330 ? 16.600 -8.129 6.014 1.00 36.56 330 PRO A CA 1
ATOM 2618 C C . PRO A 1 330 ? 15.670 -6.912 6.090 1.00 36.56 330 PRO A C 1
ATOM 2620 O O . PRO A 1 330 ? 14.580 -6.951 5.520 1.00 36.56 330 PRO A O 1
ATOM 2623 N N . SER A 1 331 ? 16.103 -5.814 6.722 1.00 37.47 331 SER A N 1
ATOM 2624 C CA . SER A 1 331 ? 15.336 -4.564 6.812 1.00 37.47 331 SER A CA 1
ATOM 2625 C C . SER A 1 331 ? 15.178 -3.826 5.475 1.00 37.47 331 SER A C 1
ATOM 2627 O O . SER A 1 331 ? 14.256 -3.032 5.331 1.00 37.47 331 SER A O 1
ATOM 2629 N N . VAL A 1 332 ? 16.031 -4.100 4.480 1.00 38.38 332 VAL A N 1
ATOM 2630 C CA . VAL A 1 332 ? 15.983 -3.474 3.143 1.00 38.38 332 VAL A CA 1
ATOM 2631 C C . VAL A 1 332 ? 15.297 -4.391 2.130 1.00 38.38 332 VAL A C 1
ATOM 2633 O O . VAL A 1 332 ? 14.501 -3.936 1.305 1.00 38.38 332 VAL A O 1
ATOM 2636 N N . ALA A 1 333 ? 15.561 -5.696 2.213 1.00 37.12 333 ALA A N 1
ATOM 2637 C CA . ALA A 1 333 ? 14.996 -6.683 1.298 1.00 37.12 333 ALA A CA 1
ATOM 2638 C C . ALA A 1 333 ? 13.496 -6.915 1.554 1.00 37.12 333 ALA A C 1
ATOM 2640 O O . ALA A 1 333 ? 12.708 -6.943 0.613 1.00 37.12 333 ALA A O 1
ATOM 2641 N N . THR A 1 334 ? 13.072 -6.994 2.819 1.00 40.31 334 THR A N 1
ATOM 2642 C CA . THR A 1 334 ? 11.683 -7.333 3.180 1.00 40.31 334 THR A CA 1
ATOM 2643 C C . THR A 1 334 ? 10.672 -6.278 2.701 1.00 40.31 334 THR A C 1
ATOM 2645 O O . THR A 1 334 ? 9.720 -6.656 2.022 1.00 40.31 334 THR A O 1
ATOM 2648 N N . PRO A 1 335 ? 10.878 -4.958 2.897 1.00 40.09 335 PRO A N 1
ATOM 2649 C CA . PRO A 1 335 ? 9.968 -3.942 2.363 1.00 40.09 335 PRO A CA 1
ATOM 2650 C C . PRO A 1 335 ? 10.034 -3.805 0.838 1.00 40.09 335 PRO A C 1
ATOM 2652 O O . PRO A 1 335 ? 9.045 -3.422 0.228 1.00 40.09 335 PRO A O 1
ATOM 2655 N N . THR A 1 336 ? 11.179 -4.092 0.208 1.00 38.47 336 THR A N 1
ATOM 2656 C CA . THR A 1 336 ? 11.359 -3.988 -1.255 1.00 38.47 336 THR A CA 1
ATOM 2657 C C . THR A 1 336 ? 10.712 -5.163 -1.993 1.00 38.47 336 THR A C 1
ATOM 2659 O O . THR A 1 336 ? 10.151 -4.982 -3.071 1.00 38.47 336 THR A O 1
ATOM 2662 N N . ILE A 1 337 ? 10.723 -6.354 -1.388 1.00 41.31 337 ILE A N 1
ATOM 2663 C CA . ILE A 1 337 ? 10.132 -7.576 -1.946 1.00 41.31 337 ILE A CA 1
ATOM 2664 C C . ILE A 1 337 ? 8.629 -7.680 -1.613 1.00 41.31 337 ILE A C 1
ATOM 2666 O O . ILE A 1 337 ? 7.841 -8.116 -2.450 1.00 41.31 337 ILE A O 1
ATOM 2670 N N . LEU A 1 338 ? 8.198 -7.198 -0.439 1.00 42.59 338 LEU A N 1
ATOM 2671 C CA . LEU A 1 338 ? 6.783 -7.126 -0.033 1.00 42.59 338 LEU A CA 1
ATOM 2672 C C . LEU A 1 338 ? 6.041 -5.892 -0.582 1.00 42.59 338 LEU A C 1
ATOM 2674 O O . LEU A 1 338 ? 4.897 -5.631 -0.206 1.00 42.59 338 LEU A O 1
ATOM 2678 N N . ARG A 1 339 ? 6.664 -5.121 -1.483 1.00 46.47 339 ARG A N 1
ATOM 2679 C CA . ARG A 1 339 ? 6.151 -3.851 -2.035 1.00 46.47 339 ARG A CA 1
ATOM 2680 C C . ARG A 1 339 ? 5.063 -4.055 -3.101 1.00 46.47 339 ARG A C 1
ATOM 2682 O O . ARG A 1 339 ? 5.092 -3.478 -4.184 1.00 46.47 339 ARG A O 1
ATOM 2689 N N . GLY A 1 340 ? 4.059 -4.865 -2.780 1.00 37.56 340 GLY A N 1
ATOM 2690 C CA . GLY A 1 340 ? 2.775 -4.904 -3.471 1.00 37.56 340 GLY A CA 1
ATOM 2691 C C . GLY A 1 340 ? 1.776 -3.984 -2.771 1.00 37.56 340 GLY A C 1
ATOM 2692 O O . GLY A 1 340 ? 1.162 -4.391 -1.788 1.00 37.56 340 GLY A O 1
ATOM 2693 N N . SER A 1 341 ? 1.637 -2.750 -3.272 1.00 43.03 341 SER A N 1
ATOM 2694 C CA . SER A 1 341 ? 0.527 -1.805 -3.041 1.00 43.03 341 SER A CA 1
ATOM 2695 C C . SER A 1 341 ? -0.229 -1.955 -1.704 1.00 43.03 341 SER A C 1
ATOM 2697 O O . SER A 1 341 ? -1.138 -2.773 -1.578 1.00 43.03 341 SER A O 1
ATOM 2699 N N . TYR A 1 342 ? 0.094 -1.086 -0.739 1.00 43.78 342 TYR A N 1
ATOM 2700 C CA . TYR A 1 342 ? -0.692 -0.806 0.478 1.00 43.78 342 TYR A CA 1
ATOM 2701 C C . TYR A 1 342 ? -0.764 -1.899 1.562 1.00 43.78 342 TYR A C 1
ATOM 2703 O O . TYR A 1 342 ? -1.507 -1.724 2.523 1.00 43.78 342 TYR A O 1
ATOM 2711 N N . CYS A 1 343 ? 0.032 -2.971 1.476 1.00 53.75 343 CYS A N 1
ATOM 2712 C CA . CYS A 1 343 ? -0.002 -4.088 2.435 1.00 53.75 343 CYS A CA 1
ATOM 2713 C C . CYS A 1 343 ? 0.236 -3.676 3.908 1.00 53.75 343 CYS A C 1
ATOM 2715 O O . CYS A 1 343 ? -0.331 -4.276 4.816 1.00 53.75 343 CYS A O 1
ATOM 2717 N N . GLU A 1 344 ? 1.028 -2.632 4.177 1.00 64.06 344 GLU A N 1
ATOM 2718 C CA . GLU A 1 344 ? 1.430 -2.278 5.549 1.00 64.06 344 GLU A CA 1
ATOM 2719 C C . GLU A 1 344 ? 0.299 -1.687 6.415 1.00 64.06 344 GLU A C 1
ATOM 2721 O O . GLU A 1 344 ? 0.287 -1.884 7.633 1.00 64.06 344 GLU A O 1
ATOM 2726 N N . MET A 1 345 ? -0.669 -0.989 5.807 1.00 77.44 345 MET A N 1
ATOM 2727 C CA . MET A 1 345 ? -1.787 -0.379 6.548 1.00 77.44 345 MET A CA 1
ATOM 2728 C C . MET A 1 345 ? -2.784 -1.423 7.058 1.00 77.44 345 MET A C 1
ATOM 2730 O O . MET A 1 345 ? -3.383 -1.231 8.111 1.00 77.44 345 MET A O 1
ATOM 2734 N N . TYR A 1 346 ? -2.943 -2.526 6.325 1.00 86.81 346 TYR A N 1
ATOM 2735 C CA . TYR A 1 346 ? -3.878 -3.602 6.667 1.00 86.81 346 TYR A CA 1
ATOM 2736 C C . TYR A 1 346 ? -3.199 -4.732 7.448 1.00 86.81 346 TYR A C 1
ATOM 2738 O O . TYR A 1 346 ? -3.881 -5.480 8.150 1.00 86.81 346 TYR A O 1
ATOM 2746 N N . ALA A 1 347 ? -1.866 -4.832 7.372 1.00 84.19 347 ALA A N 1
ATOM 2747 C CA . ALA A 1 347 ? -1.091 -5.832 8.090 1.00 84.19 347 ALA A CA 1
ATOM 2748 C C . ALA A 1 347 ? -1.192 -5.647 9.610 1.00 84.19 347 ALA A C 1
ATOM 2750 O O . ALA A 1 347 ? -0.896 -4.581 10.161 1.00 84.19 347 ALA A O 1
ATOM 2751 N N . SER A 1 348 ? -1.563 -6.728 10.286 1.00 85.75 348 SER A N 1
ATOM 2752 C CA . SER A 1 348 ? -1.644 -6.795 11.740 1.00 85.75 348 SER A CA 1
ATOM 2753 C C . SER A 1 348 ? -0.251 -6.742 12.388 1.00 85.75 348 SER A C 1
ATOM 2755 O O . SER A 1 348 ? 0.751 -7.100 11.766 1.00 85.75 348 SER A O 1
ATOM 2757 N N . THR A 1 349 ? -0.162 -6.359 13.666 1.00 81.19 349 THR A N 1
ATOM 2758 C CA . THR A 1 349 ? 1.104 -6.393 14.428 1.00 81.19 349 THR A CA 1
ATOM 2759 C C . THR A 1 349 ? 1.755 -7.784 14.416 1.00 81.19 349 THR A C 1
ATOM 2761 O O . THR A 1 349 ? 2.974 -7.899 14.345 1.00 81.19 349 THR A O 1
ATOM 2764 N N . GLN A 1 350 ? 0.952 -8.853 14.408 1.00 79.50 350 GLN A N 1
ATOM 2765 C CA . GLN A 1 350 ? 1.431 -10.234 14.309 1.00 79.50 350 GLN A CA 1
ATOM 2766 C C . GLN A 1 350 ? 2.092 -10.499 12.948 1.00 79.50 350 GLN A C 1
ATOM 2768 O O . GLN A 1 350 ? 3.189 -11.058 12.896 1.00 79.50 350 GLN A O 1
ATOM 2773 N N . GLN A 1 351 ? 1.471 -10.037 11.858 1.00 78.38 351 GLN A N 1
ATOM 2774 C CA . GLN A 1 351 ? 2.036 -10.148 10.510 1.00 78.38 351 GLN A CA 1
ATOM 2775 C C . GLN A 1 351 ? 3.314 -9.323 10.362 1.00 78.38 351 GLN A C 1
ATOM 2777 O O . GLN A 1 351 ? 4.298 -9.823 9.827 1.00 78.38 351 GLN A O 1
ATOM 2782 N N . LYS A 1 352 ? 3.321 -8.087 10.878 1.00 74.88 352 LYS A N 1
ATOM 2783 C CA . LYS A 1 352 ? 4.495 -7.197 10.864 1.00 74.88 352 LYS A CA 1
ATOM 2784 C C . LYS A 1 352 ? 5.686 -7.800 11.611 1.00 74.88 352 LYS A C 1
ATOM 2786 O O . LYS A 1 352 ? 6.821 -7.638 11.180 1.00 74.88 352 LYS A O 1
ATOM 2791 N N . ASN A 1 353 ? 5.418 -8.554 12.675 1.00 66.38 353 ASN A N 1
ATOM 2792 C CA . ASN A 1 353 ? 6.431 -9.275 13.445 1.00 66.38 353 ASN A CA 1
ATOM 2793 C C . ASN A 1 353 ? 6.828 -10.634 12.833 1.00 66.38 353 ASN A C 1
ATOM 2795 O O . ASN A 1 353 ? 7.617 -11.357 13.439 1.00 66.38 353 ASN A O 1
ATOM 2799 N N . GLY A 1 354 ? 6.284 -11.013 11.670 1.00 68.56 354 GLY A N 1
ATOM 2800 C CA . GLY A 1 354 ? 6.620 -12.267 10.988 1.00 68.56 354 GLY A CA 1
ATOM 2801 C C . GLY A 1 354 ? 6.143 -13.532 11.708 1.00 68.56 354 GLY A C 1
ATOM 2802 O O . GLY A 1 354 ? 6.728 -14.598 11.531 1.00 68.56 354 GLY A O 1
ATOM 2803 N N . LEU A 1 355 ? 5.109 -13.432 12.545 1.00 75.06 355 LEU A N 1
ATOM 2804 C CA . LEU A 1 355 ? 4.549 -14.578 13.263 1.00 75.06 355 LEU A CA 1
ATOM 2805 C C . LEU A 1 355 ? 3.679 -15.463 12.333 1.00 75.06 355 LEU A C 1
ATOM 2807 O O . LEU A 1 355 ? 3.251 -14.996 11.267 1.00 75.06 355 LEU A O 1
ATOM 2811 N N . PRO A 1 356 ? 3.394 -16.728 12.719 1.00 77.00 356 PRO A N 1
ATOM 2812 C CA . PRO A 1 356 ? 2.554 -17.640 11.934 1.00 77.00 356 PRO A CA 1
ATOM 2813 C C . PRO A 1 356 ? 1.176 -17.054 11.621 1.00 77.00 356 PRO A C 1
ATOM 2815 O O . PRO A 1 356 ? 0.667 -16.231 12.388 1.00 77.00 356 PRO A O 1
ATOM 2818 N N . SER A 1 357 ? 0.569 -17.479 10.511 1.00 80.69 357 SER A N 1
ATOM 2819 C CA . SER A 1 357 ? -0.772 -17.025 10.134 1.00 80.69 357 SER A CA 1
ATOM 2820 C C . SER A 1 357 ? -1.830 -17.364 11.177 1.00 80.69 357 SER A C 1
ATOM 2822 O O . SER A 1 357 ? -1.830 -18.433 11.788 1.00 80.69 357 SER A O 1
ATOM 2824 N N . SER A 1 358 ? -2.759 -16.429 11.368 1.00 88.81 358 SER A N 1
ATOM 2825 C CA . SER A 1 358 ? -3.918 -16.609 12.235 1.00 88.81 358 SER A CA 1
ATOM 2826 C C . SER A 1 358 ? -5.151 -15.947 11.620 1.00 88.81 358 SER A C 1
ATOM 2828 O O . SER A 1 358 ? -5.025 -14.854 11.065 1.00 88.81 3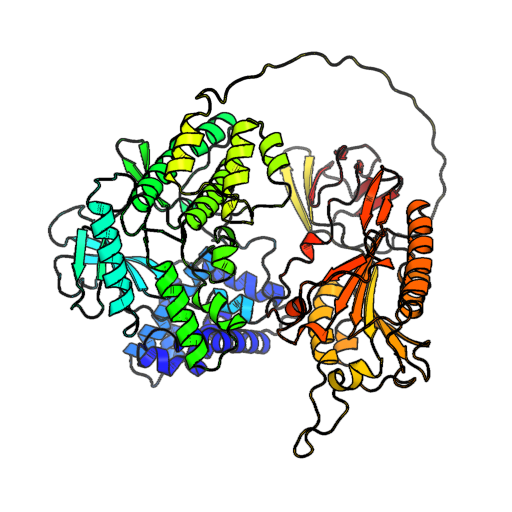58 SER A O 1
ATOM 2830 N N . PRO A 1 359 ? -6.361 -16.517 11.779 1.00 94.69 359 PRO A N 1
ATOM 2831 C CA . PRO A 1 359 ? -7.613 -15.857 11.397 1.00 94.69 359 PRO A CA 1
ATOM 2832 C C . PRO A 1 359 ? -7.789 -14.434 11.956 1.00 94.69 359 PRO A C 1
ATOM 2834 O O . PRO A 1 359 ? -8.515 -13.615 11.391 1.00 94.69 359 PRO A O 1
ATOM 2837 N N . THR A 1 360 ? -7.112 -14.117 13.063 1.00 95.88 360 THR A N 1
ATOM 2838 C CA . THR A 1 360 ? -7.087 -12.784 13.686 1.00 95.88 360 THR A CA 1
ATOM 2839 C C . THR A 1 360 ? -6.350 -11.726 12.856 1.00 95.88 360 THR A C 1
ATOM 2841 O O . THR A 1 360 ? -6.490 -10.533 13.135 1.00 95.88 360 THR A O 1
ATOM 2844 N N . ASP A 1 361 ? -5.547 -12.126 11.869 1.00 92.44 361 ASP A N 1
ATOM 2845 C CA . ASP A 1 361 ? -4.888 -11.217 10.924 1.00 92.44 361 ASP A CA 1
ATOM 2846 C C . ASP A 1 361 ? -5.896 -10.640 9.928 1.00 92.44 361 ASP A C 1
ATOM 2848 O O . ASP A 1 361 ? -5.979 -9.425 9.748 1.00 92.44 361 ASP A O 1
ATOM 2852 N N . ASP A 1 362 ? -6.743 -11.497 9.364 1.00 95.00 362 ASP A N 1
ATOM 2853 C CA . ASP A 1 362 ? -7.797 -11.081 8.439 1.00 95.00 362 ASP A CA 1
ATOM 2854 C C . ASP A 1 362 ? -8.875 -10.246 9.141 1.00 95.00 362 ASP A C 1
ATOM 2856 O O . ASP A 1 362 ? -9.392 -9.288 8.571 1.00 95.00 362 ASP A O 1
ATOM 2860 N N . VAL A 1 363 ? -9.179 -10.555 10.408 1.00 97.69 363 VAL A N 1
ATOM 2861 C CA . VAL A 1 363 ? -10.066 -9.731 11.250 1.00 97.69 363 VAL A CA 1
ATOM 2862 C C . VAL A 1 363 ? -9.528 -8.305 11.401 1.00 97.69 363 VAL A C 1
ATOM 2864 O O . VAL A 1 363 ? -10.300 -7.352 11.299 1.00 97.69 363 VAL A O 1
ATOM 2867 N N . HIS A 1 364 ? -8.218 -8.146 11.608 1.00 96.25 364 HIS A N 1
ATOM 2868 C CA . HIS A 1 364 ? -7.589 -6.827 11.681 1.00 96.25 364 HIS A CA 1
ATOM 2869 C C . HIS A 1 364 ? -7.738 -6.069 10.361 1.00 96.25 364 HIS A C 1
ATOM 2871 O O . HIS A 1 364 ? -8.213 -4.932 10.352 1.00 96.25 364 HIS A O 1
ATOM 2877 N N . ALA A 1 365 ? -7.404 -6.714 9.242 1.00 94.69 365 ALA A N 1
ATOM 2878 C CA . ALA A 1 365 ? -7.518 -6.111 7.919 1.00 94.69 365 ALA A CA 1
ATOM 2879 C C . ALA A 1 365 ? -8.964 -5.694 7.580 1.00 94.69 365 ALA A C 1
ATOM 2881 O O . ALA A 1 365 ? -9.186 -4.586 7.087 1.00 94.69 365 ALA A O 1
ATOM 2882 N N . LEU A 1 366 ? -9.957 -6.529 7.911 1.00 96.81 366 LEU A N 1
ATOM 2883 C CA . LEU A 1 366 ? -11.381 -6.198 7.775 1.00 96.81 366 LEU A CA 1
ATOM 2884 C C . LEU A 1 366 ? -11.788 -5.004 8.654 1.00 96.81 366 LEU A C 1
ATOM 2886 O O . LEU A 1 366 ? -12.577 -4.170 8.212 1.00 96.81 366 LEU A O 1
ATOM 2890 N N . GLY A 1 367 ? -11.236 -4.885 9.865 1.00 96.69 367 GLY A N 1
ATOM 2891 C CA . GLY A 1 367 ? -11.461 -3.740 10.754 1.00 96.69 367 GLY A CA 1
ATOM 2892 C C . GLY A 1 367 ? -10.920 -2.424 10.192 1.00 96.69 367 GLY A C 1
ATOM 2893 O O . GLY A 1 367 ? -11.634 -1.421 10.181 1.00 96.69 367 GLY A O 1
ATOM 2894 N N . VAL A 1 368 ? -9.692 -2.438 9.662 1.00 94.94 368 VAL A N 1
ATOM 2895 C CA . VAL A 1 368 ? -9.090 -1.275 8.983 1.00 94.94 368 VAL A CA 1
ATOM 2896 C C . VAL A 1 368 ? -9.918 -0.880 7.759 1.00 94.94 368 VAL A C 1
ATOM 2898 O O . VAL A 1 368 ? -10.236 0.296 7.580 1.00 94.94 368 VAL A O 1
ATOM 2901 N N . LEU A 1 369 ? -10.330 -1.860 6.949 1.00 93.50 369 LEU A N 1
ATOM 2902 C CA . LEU A 1 369 ? -11.185 -1.622 5.789 1.00 93.50 369 LEU A CA 1
ATOM 2903 C C . LEU A 1 369 ? -12.531 -1.008 6.199 1.00 93.50 369 LEU A C 1
ATOM 2905 O O . LEU A 1 369 ? -12.995 -0.063 5.562 1.00 93.50 369 LEU A O 1
ATOM 2909 N N . TRP A 1 370 ? -13.154 -1.513 7.268 1.00 95.00 370 TRP A N 1
ATOM 2910 C CA . TRP A 1 370 ? -14.413 -0.972 7.777 1.00 95.00 370 TRP A CA 1
ATOM 2911 C C . TRP A 1 370 ? -14.273 0.486 8.201 1.00 95.00 370 TRP A C 1
ATOM 2913 O O . TRP A 1 370 ? -15.050 1.321 7.743 1.00 95.00 370 TRP A O 1
ATOM 2923 N N . PHE A 1 371 ? -13.246 0.803 8.994 1.00 94.44 371 PHE A N 1
ATOM 2924 C CA . PHE A 1 371 ? -12.925 2.173 9.395 1.00 94.44 371 PHE A CA 1
ATOM 2925 C C . PHE A 1 371 ? -12.808 3.104 8.182 1.00 94.44 371 PHE A C 1
ATOM 2927 O O . PHE A 1 371 ? -13.472 4.136 8.114 1.00 94.44 371 PHE A O 1
ATOM 2934 N N . GLN A 1 372 ? -12.031 2.717 7.175 1.00 90.69 372 GLN A N 1
ATOM 2935 C CA . GLN A 1 372 ? -11.824 3.536 5.982 1.00 90.69 372 GLN A CA 1
ATOM 2936 C C . GLN A 1 372 ? -13.099 3.750 5.165 1.00 90.69 372 GLN A C 1
ATOM 2938 O O . GLN A 1 372 ? -13.341 4.850 4.659 1.00 90.69 372 GLN A O 1
ATOM 2943 N N . MET A 1 373 ? -13.940 2.719 5.052 1.00 90.50 373 MET A N 1
ATOM 2944 C CA . MET A 1 373 ? -15.242 2.837 4.393 1.00 90.50 373 MET A CA 1
ATOM 2945 C C . MET A 1 373 ? -16.166 3.795 5.147 1.00 90.50 373 MET A C 1
ATOM 2947 O O . MET A 1 373 ? -16.846 4.595 4.508 1.00 90.50 373 MET A O 1
ATOM 2951 N N . LEU A 1 374 ? -16.152 3.767 6.482 1.00 90.44 374 LEU A N 1
ATOM 2952 C CA . LEU A 1 374 ? -16.911 4.691 7.332 1.00 90.44 374 LEU A CA 1
ATOM 2953 C C . LEU A 1 374 ? -16.410 6.137 7.183 1.00 90.44 374 LEU A C 1
ATOM 2955 O O . LEU A 1 374 ? -17.201 7.063 6.993 1.00 90.44 374 LEU A O 1
ATOM 2959 N N . MET A 1 375 ? -15.095 6.339 7.153 1.00 87.50 375 MET A N 1
ATOM 2960 C CA . MET A 1 375 ? -14.493 7.664 6.957 1.00 87.50 375 MET A CA 1
ATOM 2961 C C . MET A 1 375 ? -14.595 8.168 5.511 1.00 87.50 375 MET A C 1
ATOM 2963 O O . MET A 1 375 ? -14.480 9.368 5.241 1.00 87.50 375 MET A O 1
ATOM 2967 N N . GLY A 1 376 ? -14.901 7.278 4.569 1.00 86.31 376 GLY A N 1
ATOM 2968 C CA . GLY A 1 376 ? -15.010 7.605 3.153 1.00 86.31 376 GLY A CA 1
ATOM 2969 C C . GLY A 1 376 ? -13.662 7.862 2.493 1.00 86.31 376 GLY A C 1
ATOM 2970 O O . GLY A 1 376 ? -13.570 8.721 1.610 1.00 86.31 376 GLY A O 1
ATOM 2971 N N . ASP A 1 377 ? -12.613 7.177 2.947 1.00 84.50 377 ASP A N 1
ATOM 2972 C CA . ASP A 1 377 ? -11.261 7.308 2.413 1.00 84.50 377 ASP A CA 1
ATOM 2973 C C . ASP A 1 377 ? -10.425 6.035 2.643 1.00 84.50 377 ASP A C 1
ATOM 2975 O O . ASP A 1 377 ? -9.993 5.748 3.755 1.00 84.50 377 ASP A O 1
ATOM 2979 N N . TYR A 1 378 ? -10.153 5.291 1.566 1.00 83.62 378 TYR A N 1
ATOM 2980 C CA . TYR A 1 378 ? -9.300 4.092 1.589 1.00 83.62 378 TYR A CA 1
ATOM 2981 C C . TYR A 1 378 ? -7.800 4.387 1.760 1.00 83.62 378 TYR A C 1
ATOM 2983 O O . TYR A 1 378 ? -7.007 3.462 1.940 1.00 83.62 378 TYR A O 1
ATOM 2991 N N . PHE A 1 379 ? -7.393 5.654 1.680 1.00 79.44 379 PHE A N 1
ATOM 2992 C CA . PHE A 1 379 ? -6.008 6.088 1.875 1.00 79.44 379 PHE A CA 1
ATOM 2993 C C . PHE A 1 379 ? -5.756 6.610 3.294 1.00 79.44 379 PHE A C 1
ATOM 2995 O O . PHE A 1 379 ? -4.618 6.943 3.625 1.00 79.44 379 PHE A O 1
ATOM 3002 N N . LEU A 1 380 ? -6.795 6.671 4.135 1.00 79.56 380 LEU A N 1
ATOM 3003 C CA . LEU A 1 380 ? -6.685 7.116 5.517 1.00 79.56 380 LEU A CA 1
ATOM 3004 C C . LEU A 1 380 ? -6.057 6.003 6.378 1.00 79.56 380 LEU A C 1
ATOM 3006 O O . LEU A 1 380 ? -6.626 4.907 6.462 1.00 79.56 380 LEU A O 1
ATOM 3010 N N . PRO A 1 381 ? -4.894 6.238 7.015 1.00 78.62 381 PRO A N 1
ATOM 3011 C CA . PRO A 1 381 ? -4.347 5.294 7.979 1.00 78.62 381 PRO A CA 1
ATOM 3012 C C . PRO A 1 381 ? -5.207 5.276 9.247 1.00 78.62 381 PRO A C 1
ATOM 3014 O O . PRO A 1 381 ? -5.795 6.287 9.625 1.00 78.62 381 PRO A O 1
ATOM 3017 N N . LEU A 1 382 ? -5.238 4.136 9.936 1.00 78.62 382 LEU A N 1
ATOM 3018 C CA . LEU A 1 382 ? -5.877 4.039 11.245 1.00 78.62 382 LEU A CA 1
ATOM 3019 C C . LEU A 1 382 ? -5.050 4.833 12.277 1.00 78.62 382 LEU A C 1
ATOM 3021 O O . LEU A 1 382 ? -3.953 4.416 12.655 1.00 78.62 382 LEU A O 1
ATOM 3025 N N . GLY A 1 383 ? -5.550 6.001 12.687 1.00 73.00 383 GLY A N 1
ATOM 3026 C CA . GLY A 1 383 ? -4.924 6.862 13.697 1.00 73.00 383 GLY A CA 1
ATOM 3027 C C . GLY A 1 383 ? -5.178 6.386 15.132 1.00 73.00 383 GLY A C 1
ATOM 3028 O O . GLY A 1 383 ? -5.930 5.444 15.352 1.00 73.00 383 GLY A O 1
ATOM 3029 N N . ARG A 1 384 ? -4.579 7.047 16.136 1.00 71.62 384 ARG A N 1
ATOM 3030 C CA . ARG A 1 384 ? -4.846 6.742 17.562 1.00 71.62 384 ARG A CA 1
ATOM 3031 C C . ARG A 1 384 ? -6.231 7.209 18.020 1.00 71.62 384 ARG A C 1
ATOM 3033 O O . ARG A 1 384 ? -6.826 6.569 18.882 1.00 71.62 384 ARG A O 1
ATOM 3040 N N . ASP A 1 385 ? -6.746 8.258 17.386 1.00 75.38 385 ASP A N 1
ATOM 3041 C CA . ASP A 1 385 ? -7.998 8.927 17.754 1.00 75.38 385 ASP A CA 1
ATOM 3042 C C . ASP A 1 385 ? -9.201 8.413 16.939 1.00 75.38 385 ASP A C 1
ATOM 3044 O O . ASP A 1 385 ? -10.277 9.006 16.952 1.00 75.38 385 ASP A O 1
ATOM 3048 N N . TYR A 1 386 ? -9.055 7.266 16.258 1.00 81.44 386 TYR A N 1
ATOM 3049 C CA . TYR A 1 386 ? -10.098 6.677 15.407 1.00 81.44 386 TYR A CA 1
ATOM 3050 C C . TYR A 1 386 ? -11.442 6.497 16.134 1.00 81.44 386 TYR A C 1
ATOM 3052 O O . TYR A 1 386 ? -12.499 6.576 15.514 1.00 81.44 386 TYR A O 1
ATOM 3060 N N . ARG A 1 387 ? -11.431 6.267 17.457 1.00 82.00 387 ARG A N 1
ATOM 3061 C CA . ARG A 1 387 ? -12.662 6.155 18.258 1.00 82.00 387 ARG A CA 1
ATOM 3062 C C . ARG A 1 387 ? -13.457 7.461 18.256 1.00 82.00 387 ARG A C 1
ATOM 3064 O O . ARG A 1 387 ? -14.676 7.425 18.092 1.00 82.00 387 ARG A O 1
ATOM 3071 N N . ASP A 1 388 ? -12.767 8.586 18.413 1.00 77.19 388 ASP A N 1
ATOM 3072 C CA . ASP A 1 388 ? -13.379 9.912 18.447 1.00 77.19 388 ASP A CA 1
ATOM 3073 C C . ASP A 1 388 ? -13.830 10.334 17.046 1.00 77.19 388 ASP A C 1
ATOM 3075 O O . ASP A 1 388 ? -14.916 10.888 16.892 1.00 77.19 388 ASP A O 1
ATOM 3079 N N . GLU A 1 389 ? -13.064 9.984 16.009 1.00 80.88 389 GLU A N 1
ATOM 3080 C CA . GLU A 1 389 ? -13.453 10.187 14.607 1.00 80.88 389 GLU A CA 1
ATOM 3081 C C . GLU A 1 389 ? -14.749 9.435 14.259 1.00 80.88 389 GLU A C 1
ATOM 3083 O O . GLU A 1 389 ? -15.682 10.015 13.695 1.00 80.88 389 GLU A O 1
ATOM 3088 N N . LEU A 1 390 ? -14.848 8.161 14.655 1.00 83.25 390 LEU A N 1
ATOM 3089 C CA . LEU A 1 390 ? -16.043 7.339 14.448 1.00 83.25 390 LEU A CA 1
ATOM 3090 C C . LEU A 1 390 ? -17.245 7.849 15.256 1.00 83.25 390 LEU A C 1
ATOM 3092 O O . LEU A 1 390 ? -18.374 7.858 14.759 1.00 83.25 390 LEU A O 1
ATOM 3096 N N . ALA A 1 391 ? -17.021 8.308 16.488 1.00 81.81 391 ALA A N 1
ATOM 3097 C CA . ALA A 1 391 ? -18.063 8.947 17.286 1.00 81.81 391 ALA A CA 1
ATOM 3098 C C . ALA A 1 391 ? -18.523 10.276 16.662 1.00 81.81 391 ALA A C 1
ATOM 3100 O O . ALA A 1 391 ? -19.720 10.571 16.658 1.00 81.81 391 ALA A O 1
ATOM 3101 N N . GLY A 1 392 ? -17.601 11.051 16.086 1.00 78.06 392 GLY A N 1
ATOM 3102 C CA . GLY A 1 392 ? -17.872 12.326 15.422 1.00 78.06 392 GLY A CA 1
ATOM 3103 C C . GLY A 1 392 ? -18.756 12.198 14.180 1.00 78.06 392 GLY A C 1
ATOM 3104 O O . GLY A 1 392 ? -19.564 13.087 13.916 1.00 78.06 392 GLY A O 1
ATOM 3105 N N . ILE A 1 393 ? -18.680 11.073 13.459 1.00 82.62 393 ILE A N 1
ATOM 3106 C CA . ILE A 1 393 ? -19.615 10.750 12.364 1.00 82.62 393 ILE A CA 1
ATOM 3107 C C . ILE A 1 393 ? -20.920 10.093 12.856 1.00 82.62 393 ILE A C 1
ATOM 3109 O O . ILE A 1 393 ? -21.755 9.702 12.045 1.00 82.62 393 ILE A O 1
ATOM 3113 N N . GLY A 1 394 ? -21.122 9.970 14.171 1.00 81.69 394 GLY A N 1
ATOM 3114 C CA . GLY A 1 394 ? -22.351 9.442 14.765 1.00 81.69 394 GLY A CA 1
ATOM 3115 C C . GLY A 1 394 ? -22.465 7.915 14.775 1.00 81.69 394 GLY A C 1
ATOM 3116 O O . GLY A 1 394 ? -23.579 7.400 14.891 1.00 81.69 394 GLY A O 1
ATOM 3117 N N . LEU A 1 395 ? -21.354 7.175 14.662 1.00 87.19 395 LEU A N 1
ATOM 3118 C CA . LEU A 1 395 ? -21.384 5.714 14.737 1.00 87.19 395 LEU A CA 1
ATOM 3119 C C . LEU A 1 395 ? -21.835 5.244 16.132 1.00 87.19 395 LEU A C 1
ATOM 3121 O O . LEU A 1 395 ? -21.406 5.770 17.160 1.00 87.19 395 LEU A O 1
ATOM 3125 N N . ALA A 1 396 ? -22.695 4.223 16.179 1.00 87.06 396 ALA A N 1
ATOM 3126 C CA . ALA A 1 396 ? -23.173 3.656 17.437 1.00 87.06 396 ALA A CA 1
ATOM 3127 C C . ALA A 1 396 ? -22.017 3.094 18.284 1.00 87.06 396 ALA A C 1
ATOM 3129 O O . ALA A 1 396 ? -21.107 2.448 17.761 1.00 87.06 396 ALA A O 1
ATOM 3130 N N . LYS A 1 397 ? -22.093 3.273 19.611 1.00 88.12 397 LYS A N 1
ATOM 3131 C CA . LYS A 1 397 ? -21.058 2.806 20.554 1.00 88.12 397 LYS A CA 1
ATOM 3132 C C . LYS A 1 397 ? -20.750 1.316 20.398 1.00 88.12 397 LYS A C 1
ATOM 3134 O O . LYS A 1 397 ? -19.584 0.941 20.396 1.00 88.12 397 LYS A O 1
ATOM 3139 N N . ASP A 1 398 ? -21.772 0.489 20.197 1.00 89.81 398 ASP A N 1
ATOM 3140 C CA . ASP A 1 398 ? -21.595 -0.956 20.023 1.00 89.81 398 ASP A CA 1
ATOM 3141 C C . ASP A 1 398 ? -20.795 -1.287 18.754 1.00 89.81 398 ASP A C 1
ATOM 3143 O O . ASP A 1 398 ? -19.925 -2.154 18.779 1.00 89.81 398 ASP A O 1
ATOM 3147 N N . ALA A 1 399 ? -21.013 -0.550 17.660 1.00 91.25 399 ALA A N 1
ATOM 3148 C CA . ALA A 1 399 ? -20.244 -0.715 16.428 1.00 91.25 399 ALA A CA 1
ATOM 3149 C C . ALA A 1 399 ? -18.784 -0.260 16.602 1.00 91.25 399 ALA A C 1
ATOM 3151 O O . ALA A 1 399 ? -17.878 -0.946 16.129 1.00 91.25 399 ALA A O 1
ATOM 3152 N N . ILE A 1 400 ? -18.543 0.831 17.345 1.00 92.94 400 ILE A N 1
ATOM 3153 C CA . ILE A 1 400 ? -17.186 1.271 17.716 1.00 92.94 400 ILE A CA 1
ATOM 3154 C C . ILE A 1 400 ? -16.469 0.174 18.515 1.00 92.94 400 ILE A C 1
ATOM 3156 O O . ILE A 1 400 ? -15.326 -0.148 18.207 1.00 92.94 400 ILE A O 1
ATOM 3160 N N . VAL A 1 401 ? -17.143 -0.455 19.486 1.00 94.12 401 VAL A N 1
ATOM 3161 C CA . VAL A 1 401 ? -16.574 -1.558 20.284 1.00 94.12 401 VAL A CA 1
ATOM 3162 C C . VAL A 1 401 ? -16.250 -2.779 19.415 1.00 94.12 401 VAL A C 1
ATOM 3164 O O . VAL A 1 401 ? -15.208 -3.412 19.602 1.00 94.12 401 VAL A O 1
ATOM 3167 N N . ILE A 1 402 ? -17.108 -3.121 18.447 1.00 95.88 402 ILE A N 1
ATOM 3168 C CA . ILE A 1 402 ? -16.830 -4.220 17.509 1.00 95.88 402 ILE A CA 1
ATOM 3169 C C . ILE A 1 402 ? -15.585 -3.908 16.675 1.00 95.88 402 ILE A C 1
ATOM 3171 O O . ILE A 1 402 ? -14.715 -4.777 16.558 1.00 95.88 402 ILE A O 1
ATOM 3175 N N . LEU A 1 403 ? -15.482 -2.693 16.126 1.00 95.62 403 LEU A N 1
ATOM 3176 C CA . LEU A 1 403 ? -14.341 -2.256 15.317 1.00 95.62 403 LEU A CA 1
ATOM 3177 C C . LEU A 1 403 ? -13.051 -2.217 16.139 1.00 95.62 403 LEU A C 1
ATOM 3179 O O . LEU A 1 403 ? -12.034 -2.740 15.692 1.00 95.62 403 LEU A O 1
ATOM 3183 N N . GLU A 1 404 ? -13.102 -1.683 17.359 1.00 95.00 404 GLU A N 1
ATOM 3184 C CA . GLU A 1 404 ? -11.978 -1.647 18.298 1.00 95.00 404 GLU A CA 1
ATOM 3185 C C . GLU A 1 404 ? -11.396 -3.042 18.535 1.00 95.00 404 GLU A C 1
ATOM 3187 O O . GLU A 1 404 ? -10.180 -3.234 18.477 1.00 95.00 404 GLU A O 1
ATOM 3192 N N . ARG A 1 405 ? -12.256 -4.046 18.740 1.00 96.56 405 ARG A N 1
ATOM 3193 C CA . ARG A 1 405 ? -11.789 -5.430 18.862 1.00 96.56 405 ARG A CA 1
ATOM 3194 C C . ARG A 1 405 ? -11.231 -5.969 17.550 1.00 96.56 405 ARG A C 1
ATOM 3196 O O . ARG A 1 405 ? -10.358 -6.819 17.600 1.00 96.56 405 ARG A O 1
ATOM 3203 N N . CYS A 1 406 ? -11.650 -5.496 16.379 1.00 97.12 406 CYS A N 1
ATOM 3204 C CA . CYS A 1 406 ? -11.010 -5.916 15.128 1.00 97.12 406 CYS A CA 1
ATOM 3205 C C . CYS A 1 406 ? -9.545 -5.460 15.067 1.00 97.12 406 CYS A C 1
ATOM 3207 O O . CYS A 1 406 ? -8.670 -6.247 14.715 1.00 97.12 406 CYS A O 1
ATOM 3209 N N . VAL A 1 407 ? -9.276 -4.211 15.454 1.00 94.62 407 VAL A N 1
ATOM 3210 C CA . VAL A 1 407 ? -7.976 -3.541 15.262 1.00 94.62 407 VAL A CA 1
ATOM 3211 C C . VAL A 1 407 ? -7.067 -3.563 16.496 1.00 94.62 407 VAL A C 1
ATOM 3213 O O . VAL A 1 407 ? -6.076 -2.843 16.549 1.00 94.62 407 VAL A O 1
ATOM 3216 N N . ALA A 1 408 ? -7.375 -4.386 17.501 1.00 91.56 408 ALA A N 1
ATOM 3217 C CA . ALA A 1 408 ? -6.565 -4.474 18.713 1.00 91.56 408 ALA A CA 1
ATOM 3218 C C . ALA A 1 408 ? -5.118 -4.922 18.417 1.00 91.56 408 ALA A C 1
ATOM 3220 O O . ALA A 1 408 ? -4.885 -5.836 17.621 1.00 91.56 408 ALA A O 1
ATOM 3221 N N . ASP A 1 409 ? -4.134 -4.338 19.109 1.00 84.38 409 ASP A N 1
ATOM 3222 C CA . ASP A 1 409 ? -2.716 -4.678 18.905 1.00 84.38 409 ASP A CA 1
ATOM 3223 C C . ASP A 1 409 ? -2.420 -6.156 19.201 1.00 84.38 409 ASP A C 1
ATOM 3225 O O . ASP A 1 409 ? -1.705 -6.822 18.448 1.00 84.38 409 ASP A O 1
ATOM 3229 N N . LYS A 1 410 ? -2.998 -6.684 20.288 1.00 85.12 410 LYS A N 1
ATOM 3230 C CA . LYS A 1 410 ? -2.847 -8.083 20.709 1.00 85.12 410 LYS A CA 1
ATOM 3231 C C . LYS A 1 410 ? -3.848 -8.977 19.979 1.00 85.12 410 LYS A C 1
ATOM 3233 O O . LYS A 1 410 ? -5.045 -8.705 20.016 1.00 85.12 410 LYS A O 1
ATOM 3238 N N . ALA A 1 411 ? -3.366 -10.076 19.396 1.00 88.38 411 ALA A N 1
ATOM 3239 C CA . ALA A 1 411 ? -4.197 -11.040 18.670 1.00 88.38 411 ALA A CA 1
ATOM 3240 C C . ALA A 1 411 ? -5.326 -11.626 19.540 1.00 88.38 411 ALA A C 1
ATOM 3242 O O . ALA A 1 411 ? -6.473 -11.637 19.107 1.00 88.38 411 ALA A O 1
ATOM 3243 N N . ASP A 1 412 ? -5.035 -11.993 20.791 1.00 89.94 412 ASP A N 1
ATOM 3244 C CA . ASP A 1 412 ? -6.023 -12.566 21.724 1.00 89.94 412 ASP A CA 1
ATOM 3245 C C . ASP A 1 412 ? -7.123 -11.578 22.142 1.00 89.94 412 ASP A C 1
ATOM 3247 O O . ASP A 1 412 ? -8.191 -11.972 22.611 1.00 89.94 412 ASP A O 1
ATOM 3251 N N . SER A 1 413 ? -6.878 -10.275 21.975 1.00 92.69 413 SER A N 1
ATOM 3252 C CA . SER A 1 413 ? -7.891 -9.244 22.207 1.00 92.69 413 SER A CA 1
ATOM 3253 C C . SER A 1 413 ? -8.862 -9.109 21.028 1.00 92.69 413 SER A C 1
ATOM 3255 O O . SER A 1 413 ? -9.938 -8.518 21.202 1.00 92.69 413 SER A O 1
ATOM 3257 N N . ARG A 1 414 ? -8.507 -9.649 19.851 1.00 96.81 414 ARG A N 1
ATOM 3258 C CA . ARG A 1 414 ? -9.332 -9.582 18.644 1.00 96.81 414 ARG A CA 1
ATOM 3259 C C . ARG A 1 414 ? -10.446 -10.613 18.636 1.00 96.81 414 ARG A C 1
ATOM 3261 O O . ARG A 1 414 ? -10.464 -11.561 19.418 1.00 96.81 414 ARG A O 1
ATOM 3268 N N . TRP A 1 415 ? -11.398 -10.431 17.721 1.00 97.50 415 TRP A N 1
ATOM 3269 C CA . TRP A 1 415 ? -12.326 -11.512 17.403 1.00 97.50 415 TRP A CA 1
ATOM 3270 C C . TRP A 1 415 ? -11.529 -12.720 16.899 1.00 97.50 415 TRP A C 1
ATOM 3272 O O . TRP A 1 415 ? -10.656 -12.547 16.049 1.00 97.50 415 TRP A O 1
ATOM 3282 N N . PRO A 1 416 ? -11.820 -13.935 17.393 1.00 96.38 416 PRO A N 1
ATOM 3283 C CA . PRO A 1 416 ? -10.985 -15.107 17.133 1.00 96.38 416 PRO A CA 1
ATOM 3284 C C . PRO A 1 416 ? -10.950 -15.497 15.651 1.00 96.38 416 PRO A C 1
ATOM 3286 O O . PRO A 1 416 ? -10.001 -16.131 15.207 1.00 96.38 416 PRO A O 1
ATOM 3289 N N . ASN A 1 417 ? -11.983 -15.137 14.883 1.00 97.44 417 ASN A N 1
ATOM 3290 C CA . ASN A 1 417 ? -12.039 -15.284 13.434 1.00 97.44 417 ASN A CA 1
ATOM 3291 C C . ASN A 1 417 ? -13.141 -14.384 12.842 1.00 97.44 417 ASN A C 1
ATOM 3293 O O . ASN A 1 417 ? -13.990 -13.839 13.556 1.00 97.44 417 ASN A O 1
ATOM 3297 N N . ALA A 1 418 ? -13.145 -14.265 11.513 1.00 97.44 418 ALA A N 1
ATOM 3298 C CA . ALA A 1 418 ? -14.134 -13.471 10.783 1.00 97.44 418 ALA A CA 1
ATOM 3299 C C . ALA A 1 418 ? -15.579 -14.012 10.882 1.00 97.44 418 ALA A C 1
ATOM 3301 O O . ALA A 1 418 ? -16.523 -13.234 10.769 1.00 97.44 418 ALA A O 1
ATOM 3302 N N . HIS A 1 419 ? -15.774 -15.307 11.171 1.00 96.94 419 HIS A N 1
ATOM 3303 C CA . HIS A 1 419 ? -17.112 -15.860 11.413 1.00 96.94 419 HIS A CA 1
ATOM 3304 C C . HIS A 1 419 ? -17.728 -15.279 12.695 1.00 96.94 419 HIS A C 1
ATOM 3306 O O . HIS A 1 419 ? -18.874 -14.835 12.687 1.00 96.94 419 HIS A O 1
ATOM 3312 N N . VAL A 1 420 ? -16.951 -15.193 13.781 1.00 97.75 420 VAL A N 1
ATOM 3313 C CA . VAL A 1 420 ? -17.398 -14.543 15.022 1.00 97.75 420 VAL A CA 1
ATOM 3314 C C . VAL A 1 420 ? -17.627 -13.049 14.807 1.00 97.75 420 VAL A C 1
ATOM 3316 O O . VAL A 1 420 ? -18.611 -12.525 15.320 1.00 97.75 420 VAL A O 1
ATOM 3319 N N . LEU A 1 421 ? -16.778 -12.369 14.028 1.00 97.94 421 LEU A N 1
ATOM 3320 C CA . LEU A 1 421 ? -16.999 -10.966 13.655 1.00 97.94 421 LEU A CA 1
ATOM 3321 C C . LEU A 1 421 ? -18.353 -10.776 12.949 1.00 97.94 421 LEU A C 1
ATOM 3323 O O . LEU A 1 421 ? -19.129 -9.915 13.360 1.00 97.94 421 LEU A O 1
ATOM 3327 N N . ALA A 1 422 ? -18.670 -11.606 11.950 1.00 97.06 422 ALA A N 1
ATOM 3328 C CA . ALA A 1 422 ? -19.953 -11.554 11.247 1.00 97.06 422 ALA A CA 1
ATOM 3329 C C . ALA A 1 422 ? -21.144 -11.690 12.214 1.00 97.06 422 ALA A C 1
ATOM 3331 O O . ALA A 1 422 ? -22.062 -10.874 12.165 1.00 97.06 422 ALA A O 1
ATOM 3332 N N . GLN A 1 423 ? -21.078 -12.630 13.164 1.00 96.75 423 GLN A N 1
ATOM 3333 C CA . GLN A 1 423 ? -22.114 -12.798 14.193 1.00 96.75 423 GLN A CA 1
ATOM 3334 C C . GLN A 1 423 ? -22.282 -11.570 15.099 1.00 96.75 423 GLN A C 1
ATOM 3336 O O . GLN A 1 423 ? -23.370 -11.345 15.621 1.00 96.75 423 GLN A O 1
ATOM 3341 N N . GLN A 1 424 ? -21.224 -10.792 15.356 1.00 96.00 424 GLN A N 1
ATOM 3342 C CA . GLN A 1 424 ? -21.364 -9.561 16.144 1.00 96.00 424 GLN A CA 1
ATOM 3343 C C . GLN A 1 424 ? -21.968 -8.427 15.325 1.00 96.00 424 GLN A C 1
ATOM 3345 O O . GLN A 1 424 ? -22.785 -7.679 15.853 1.00 96.00 424 GLN A O 1
ATOM 3350 N N . ILE A 1 425 ? -21.606 -8.319 14.044 1.00 93.50 425 ILE A N 1
ATOM 3351 C CA . ILE A 1 425 ? -22.196 -7.330 13.136 1.00 93.50 425 ILE A CA 1
ATOM 3352 C C . ILE A 1 425 ? -23.701 -7.580 13.003 1.00 93.50 425 ILE A C 1
ATOM 3354 O O . ILE A 1 425 ? -24.477 -6.643 13.111 1.00 93.50 425 ILE A O 1
ATOM 3358 N N . GLU A 1 426 ? -24.126 -8.839 12.876 1.00 93.62 426 GLU A N 1
ATOM 3359 C CA . GLU A 1 426 ? -25.544 -9.230 12.798 1.00 93.62 426 GLU A CA 1
ATOM 3360 C C . GLU A 1 426 ? -26.374 -8.845 14.033 1.00 93.62 426 GLU A C 1
ATOM 3362 O O . GLU A 1 426 ? -27.595 -8.738 13.937 1.00 93.62 426 GLU A O 1
ATOM 3367 N N . LYS A 1 427 ? -25.736 -8.621 15.189 1.00 90.88 427 LYS A N 1
ATOM 3368 C CA . LYS A 1 427 ? -26.415 -8.147 16.406 1.00 90.88 427 LYS A CA 1
ATOM 3369 C C . LYS A 1 427 ? -26.631 -6.638 16.418 1.00 90.88 427 LYS A C 1
ATOM 3371 O O . LYS A 1 427 ? -27.386 -6.155 17.262 1.00 90.88 427 LYS A O 1
ATOM 3376 N N . LEU A 1 428 ? -25.963 -5.887 15.540 1.00 87.25 428 LEU A N 1
ATOM 3377 C CA . LEU A 1 428 ? -26.194 -4.453 15.434 1.00 87.25 428 LEU A CA 1
ATOM 3378 C C . LEU A 1 428 ? -27.615 -4.213 14.910 1.00 87.25 428 LEU A C 1
ATOM 3380 O O . LEU A 1 428 ? -28.060 -4.898 13.989 1.00 87.25 428 LEU A O 1
ATOM 3384 N N . PRO A 1 429 ? -28.353 -3.240 15.465 1.00 76.56 429 PRO A N 1
ATOM 3385 C CA . PRO A 1 429 ? -29.669 -2.911 14.948 1.00 76.56 429 PRO A CA 1
ATOM 3386 C C . PRO A 1 429 ? -29.554 -2.448 13.489 1.00 76.56 429 PRO A C 1
ATOM 3388 O O . PRO A 1 429 ? -28.738 -1.584 13.171 1.00 76.56 429 PRO A O 1
ATOM 3391 N N . ASN A 1 430 ? -30.440 -2.945 12.618 1.00 58.78 430 ASN A N 1
ATOM 3392 C CA . ASN A 1 430 ? -30.563 -2.526 11.209 1.00 58.78 430 ASN A CA 1
ATOM 3393 C C . ASN A 1 430 ? -30.936 -1.034 11.026 1.00 58.78 430 ASN A C 1
ATOM 3395 O O . ASN A 1 430 ? -31.163 -0.578 9.912 1.00 58.78 430 ASN A O 1
ATOM 3399 N N . CYS A 1 431 ? -30.999 -0.255 12.108 1.00 41.94 431 CYS A N 1
ATOM 3400 C CA . CYS A 1 431 ? -31.479 1.120 12.138 1.00 41.94 431 CYS A CA 1
ATOM 3401 C C . CYS A 1 431 ? -30.359 2.051 12.631 1.00 41.94 431 CYS A C 1
ATOM 3403 O O . CYS A 1 431 ? -30.398 2.536 13.759 1.00 41.94 431 CYS A O 1
ATOM 3405 N N . LEU A 1 432 ? -29.355 2.331 11.796 1.00 47.00 432 LEU A N 1
ATOM 3406 C CA . LEU A 1 432 ? -28.405 3.432 12.046 1.00 47.00 432 LEU A CA 1
ATOM 3407 C C . LEU A 1 432 ? -29.023 4.820 11.766 1.00 47.00 432 LEU A C 1
ATOM 3409 O O . LEU A 1 432 ? -28.347 5.841 11.852 1.00 47.00 432 LEU A O 1
ATOM 3413 N N . SER A 1 433 ? -30.326 4.883 11.480 1.00 45.06 433 SER A N 1
ATOM 3414 C CA . SER A 1 433 ? -31.105 6.116 11.411 1.00 45.06 433 SER A CA 1
ATOM 3415 C C . SER A 1 433 ? -31.864 6.361 12.720 1.00 45.06 433 SER A C 1
ATOM 3417 O O . SER A 1 433 ? -32.878 5.711 12.972 1.00 45.06 433 SER A O 1
ATOM 3419 N N . SER A 1 434 ? -31.402 7.313 13.537 1.00 35.06 434 SER A N 1
ATOM 3420 C CA . SER A 1 434 ? -32.217 8.394 14.139 1.00 35.06 434 SER A CA 1
ATOM 3421 C C . SER A 1 434 ? -31.621 8.940 15.443 1.00 35.06 434 SER A C 1
ATOM 3423 O O . SER A 1 434 ? -31.459 8.213 16.417 1.00 35.06 434 SER A O 1
ATOM 3425 N N . ARG A 1 435 ? -31.413 10.264 15.496 1.00 31.69 435 ARG A N 1
ATOM 3426 C CA . ARG A 1 435 ? -31.888 11.129 16.594 1.00 31.69 435 ARG A CA 1
ATOM 3427 C C . ARG A 1 435 ? -32.089 12.578 16.099 1.00 31.69 435 ARG A C 1
ATOM 3429 O O . ARG A 1 435 ? -31.517 12.938 15.073 1.00 31.69 435 ARG A O 1
ATOM 3436 N N . PRO A 1 436 ? -32.969 13.362 16.756 1.00 32.09 436 PRO A N 1
ATOM 3437 C CA . PRO A 1 436 ? -33.750 14.432 16.138 1.00 32.09 436 PRO A CA 1
ATOM 3438 C C . PRO A 1 436 ? -33.117 15.820 16.268 1.00 32.09 436 PRO A C 1
ATOM 3440 O O . PRO A 1 436 ? -32.386 16.109 17.213 1.00 32.09 436 PRO A O 1
ATOM 3443 N N . VAL A 1 437 ? -33.495 16.691 15.332 1.00 38.94 437 VAL A N 1
ATOM 3444 C CA . VAL A 1 437 ? -33.259 18.139 15.336 1.00 38.94 437 VAL A CA 1
ATOM 3445 C C . VAL A 1 437 ? -33.901 18.772 16.579 1.00 38.94 437 VAL A C 1
ATOM 3447 O O . VAL A 1 437 ? -35.106 18.642 16.784 1.00 38.94 437 VAL A O 1
ATOM 3450 N N . GLY A 1 438 ? -33.095 19.449 17.402 1.00 28.30 438 GLY A N 1
ATOM 3451 C CA . GLY A 1 438 ? -33.516 20.191 18.594 1.00 28.30 438 GLY A CA 1
ATOM 3452 C C . GLY A 1 438 ? -33.148 21.673 18.483 1.00 28.30 438 GLY A C 1
ATOM 3453 O O . GLY A 1 438 ? -31.997 22.011 18.237 1.00 28.30 438 GLY A O 1
ATOM 3454 N N . THR A 1 439 ? -34.158 22.524 18.621 1.00 30.78 439 THR A N 1
ATOM 3455 C CA . THR A 1 439 ? -34.260 23.965 18.332 1.00 30.78 439 THR A CA 1
ATOM 3456 C C . THR A 1 439 ? -33.619 24.933 19.347 1.00 30.78 439 THR A C 1
ATOM 3458 O O . THR A 1 439 ? -33.510 24.610 20.525 1.00 30.78 439 THR A O 1
ATOM 3461 N N . ASN A 1 440 ? -33.434 26.177 18.868 1.00 26.88 440 ASN A N 1
ATOM 3462 C CA . ASN A 1 440 ? -33.406 27.490 19.551 1.00 26.88 440 ASN A CA 1
ATOM 3463 C C . ASN A 1 440 ? -32.061 28.086 20.012 1.00 26.88 440 ASN A C 1
ATOM 3465 O O . ASN A 1 440 ? -31.477 27.686 21.012 1.00 26.88 440 ASN A O 1
ATOM 3469 N N . ALA A 1 441 ? -31.660 29.154 19.308 1.00 26.14 441 ALA A N 1
ATOM 3470 C CA . ALA A 1 441 ? -30.674 30.145 19.722 1.00 26.14 441 ALA A CA 1
ATOM 3471 C C . ALA A 1 441 ? -31.386 31.478 20.021 1.00 26.14 441 ALA A C 1
ATOM 3473 O O . ALA A 1 441 ? -32.050 32.030 19.144 1.00 26.14 441 ALA A O 1
ATOM 3474 N N . GLU A 1 442 ? -31.218 31.996 21.239 1.00 26.08 442 GLU A N 1
ATOM 3475 C CA . GLU A 1 442 ? -31.489 33.391 21.602 1.00 26.08 442 GLU A CA 1
ATOM 3476 C C . GLU A 1 442 ? -30.161 34.141 21.816 1.00 26.08 442 GLU A C 1
ATOM 3478 O O . GLU A 1 442 ? -29.196 33.605 22.360 1.00 26.08 442 GLU A O 1
ATOM 3483 N N . ASN A 1 443 ? -30.135 35.389 21.340 1.00 31.77 443 ASN A N 1
ATOM 3484 C CA . ASN A 1 443 ? -29.059 36.387 21.445 1.00 31.77 443 ASN A CA 1
ATOM 3485 C C . ASN A 1 443 ? -28.703 36.727 22.911 1.00 31.77 443 ASN A C 1
ATOM 3487 O O . ASN A 1 443 ? -29.590 36.688 23.762 1.00 31.77 443 ASN A O 1
ATOM 3491 N N . PRO A 1 444 ? -27.471 37.205 23.208 1.00 29.75 444 PRO A N 1
ATOM 3492 C CA . PRO A 1 444 ? -27.344 38.652 23.451 1.00 29.75 444 PRO A CA 1
ATOM 3493 C C . PRO A 1 444 ? -26.007 39.330 23.044 1.00 29.75 444 PRO A C 1
ATOM 3495 O O . PRO A 1 444 ? -24.912 38.871 23.341 1.00 29.75 444 PRO A O 1
ATOM 3498 N N . THR A 1 445 ? -26.172 40.508 22.431 1.00 22.42 445 THR A N 1
ATOM 3499 C CA . THR A 1 445 ? -25.623 41.834 22.806 1.00 22.42 445 THR A CA 1
ATOM 3500 C C . THR A 1 445 ? -24.105 42.124 22.843 1.00 22.42 445 THR A C 1
ATOM 3502 O O . THR A 1 445 ? -23.330 41.593 23.629 1.00 22.42 445 THR A O 1
ATOM 3505 N N . ARG A 1 446 ? -23.742 43.142 22.042 1.00 27.72 446 ARG A N 1
ATOM 3506 C CA . ARG A 1 446 ? -22.486 43.919 21.993 1.00 27.72 446 ARG A CA 1
ATOM 3507 C C . ARG A 1 446 ? -22.089 44.557 23.336 1.00 27.72 446 ARG A C 1
ATOM 3509 O O . ARG A 1 446 ? -22.907 45.234 23.952 1.00 27.72 446 ARG A O 1
ATOM 3516 N N . VAL A 1 447 ? -20.786 44.537 23.638 1.00 20.88 447 VAL A N 1
ATOM 3517 C CA . VAL A 1 447 ? -20.091 45.536 24.475 1.00 20.88 447 VAL A CA 1
ATOM 3518 C C . VAL A 1 447 ? -18.833 46.013 23.731 1.00 20.88 447 VAL A C 1
ATOM 3520 O O . VAL A 1 447 ? -18.074 45.209 23.201 1.00 20.88 447 VAL A O 1
ATOM 3523 N N . VAL A 1 448 ? -18.662 47.335 23.651 1.00 27.20 448 VAL A N 1
ATOM 3524 C CA . VAL A 1 448 ? -17.572 48.079 22.988 1.00 27.20 448 VAL A CA 1
ATOM 3525 C C . VAL A 1 448 ? -16.542 48.511 24.030 1.00 27.20 448 VAL A C 1
ATOM 3527 O O . VAL A 1 448 ? -16.975 48.993 25.069 1.00 27.20 448 VAL A O 1
ATOM 3530 N N . LEU A 1 449 ? -15.233 48.461 23.730 1.00 19.98 449 LEU A N 1
ATOM 3531 C CA . LEU A 1 449 ? -14.182 49.269 24.388 1.00 19.98 449 LEU A CA 1
ATOM 3532 C C . LEU A 1 449 ? -12.957 49.512 23.446 1.00 19.98 449 LEU A C 1
ATOM 3534 O O . LEU A 1 449 ? -12.861 48.844 22.417 1.00 19.98 449 LEU A O 1
ATOM 3538 N N . PRO A 1 450 ? -12.085 50.512 23.732 1.00 22.50 450 PRO A N 1
ATOM 3539 C CA . PRO A 1 450 ? -11.586 51.505 22.766 1.00 22.50 450 PRO A CA 1
ATOM 3540 C C . PRO A 1 450 ? -10.138 51.320 22.263 1.00 22.50 450 PRO A C 1
ATOM 3542 O O . PRO A 1 450 ? -9.343 50.552 22.797 1.00 22.50 450 PRO A O 1
ATOM 3545 N N . THR A 1 451 ? -9.795 52.113 21.245 1.00 26.31 451 THR A N 1
ATOM 3546 C CA . THR A 1 451 ? -8.484 52.293 20.599 1.00 26.31 451 THR A CA 1
ATOM 3547 C C . THR A 1 451 ? -7.473 53.046 21.475 1.00 26.31 451 THR A C 1
ATOM 3549 O O . THR A 1 451 ? -7.790 54.147 21.912 1.00 26.31 451 THR A O 1
ATOM 3552 N N . VAL A 1 452 ? -6.221 52.561 21.583 1.00 22.08 452 VAL A N 1
ATOM 3553 C CA . VAL A 1 452 ? -5.006 53.414 21.636 1.00 22.08 452 VAL A CA 1
ATOM 3554 C C . VAL A 1 452 ? -3.808 52.714 20.970 1.00 22.08 452 VAL A C 1
ATOM 3556 O O . VAL A 1 452 ? -3.427 51.602 21.322 1.00 22.08 452 VAL A O 1
ATOM 3559 N N . ASN A 1 453 ? -3.206 53.442 20.026 1.00 24.08 453 ASN A N 1
ATOM 3560 C CA . ASN A 1 453 ? -1.961 53.190 19.298 1.00 24.08 453 ASN A CA 1
ATOM 3561 C C . ASN A 1 453 ? -0.713 53.060 20.188 1.00 24.08 453 ASN A C 1
ATOM 3563 O O . ASN A 1 453 ? -0.481 53.916 21.041 1.00 24.08 453 ASN A O 1
ATOM 3567 N N . ARG A 1 454 ? 0.203 52.151 19.818 1.00 22.36 454 ARG A N 1
ATOM 3568 C CA . ARG A 1 454 ? 1.654 52.423 19.815 1.00 22.36 454 ARG A CA 1
ATOM 3569 C C . ARG A 1 454 ? 2.325 51.786 18.593 1.00 22.36 454 ARG A C 1
ATOM 3571 O O . ARG A 1 454 ? 2.373 50.573 18.442 1.00 22.36 454 ARG A O 1
ATOM 3578 N N . SER A 1 455 ? 2.832 52.661 17.737 1.00 22.28 455 SER A N 1
ATOM 3579 C CA . SER A 1 455 ? 3.799 52.448 16.656 1.00 22.28 455 SER A CA 1
ATOM 3580 C C . SER A 1 455 ? 5.187 52.080 17.220 1.00 22.28 455 SER A C 1
ATOM 3582 O O . SER A 1 455 ? 5.462 52.457 18.355 1.00 22.28 455 SER A O 1
ATOM 3584 N N . PHE A 1 456 ? 6.170 51.446 16.579 1.00 25.77 456 PHE A N 1
ATOM 3585 C CA . PHE A 1 456 ? 6.529 51.015 15.216 1.00 25.77 456 PHE A CA 1
ATOM 3586 C C . PHE A 1 456 ? 7.544 49.863 15.413 1.00 25.77 456 PHE A C 1
ATOM 3588 O O . PHE A 1 456 ? 8.257 49.910 16.411 1.00 25.77 456 PHE A O 1
ATOM 3595 N N . HIS A 1 457 ? 7.698 48.928 14.467 1.00 22.56 457 HIS A N 1
ATOM 3596 C CA . HIS A 1 457 ? 8.982 48.430 13.913 1.00 22.56 457 HIS A CA 1
ATOM 3597 C C . HIS A 1 457 ? 8.669 47.470 12.746 1.00 22.56 457 HIS A C 1
ATOM 3599 O O . HIS A 1 457 ? 7.691 46.729 12.793 1.00 22.56 457 HIS A O 1
ATOM 3605 N N . ALA A 1 458 ? 9.445 47.561 11.662 1.00 22.67 458 ALA A N 1
ATOM 3606 C CA . ALA A 1 458 ? 9.209 46.868 10.393 1.00 22.67 458 ALA A CA 1
ATOM 3607 C C . ALA A 1 458 ? 9.101 45.333 10.551 1.00 22.67 458 ALA A C 1
ATOM 3609 O O . ALA A 1 458 ? 9.832 44.763 11.364 1.00 22.67 458 ALA A O 1
ATOM 3610 N N . PRO A 1 459 ? 8.240 44.643 9.773 1.00 25.31 459 PRO A N 1
ATOM 3611 C CA . PRO A 1 459 ? 8.087 43.198 9.891 1.00 25.31 459 PRO A CA 1
ATOM 3612 C C . PRO A 1 459 ? 9.350 42.490 9.367 1.00 25.31 459 PRO A C 1
ATOM 3614 O O . PRO A 1 459 ? 9.748 42.736 8.223 1.00 25.31 459 PRO A O 1
ATOM 3617 N N . PRO A 1 460 ? 9.994 41.590 10.135 1.00 29.16 460 PRO A N 1
ATOM 3618 C CA . PRO A 1 460 ? 10.944 40.659 9.551 1.00 29.16 460 PRO A CA 1
ATOM 3619 C C . PRO A 1 460 ? 10.172 39.649 8.688 1.00 29.16 460 PRO A C 1
ATOM 3621 O O . PRO A 1 460 ? 9.165 39.083 9.110 1.00 29.16 460 PRO A O 1
ATOM 3624 N N . LYS A 1 461 ? 10.640 39.476 7.448 1.00 31.73 461 LYS A N 1
ATOM 3625 C CA . LYS A 1 461 ? 10.112 38.560 6.427 1.00 31.73 461 LYS A CA 1
ATOM 3626 C C . LYS A 1 461 ? 9.929 37.153 7.022 1.00 31.73 461 LYS A C 1
ATOM 3628 O O . LYS A 1 461 ? 10.908 36.524 7.413 1.00 31.73 461 LYS A O 1
ATOM 3633 N N . GLY A 1 462 ? 8.668 36.729 7.137 1.00 32.34 462 GLY A N 1
ATOM 3634 C CA . GLY A 1 462 ? 8.231 35.518 7.839 1.00 32.34 462 GLY A CA 1
ATOM 3635 C C . GLY A 1 462 ? 8.262 34.228 7.001 1.00 32.34 462 GLY A C 1
ATOM 3636 O O . GLY A 1 462 ? 8.617 34.266 5.821 1.00 32.34 462 GLY A O 1
ATOM 3637 N N . PRO A 1 463 ? 7.895 33.084 7.612 1.00 37.34 463 PRO A N 1
ATOM 3638 C CA . PRO A 1 463 ? 7.958 31.763 7.000 1.00 37.34 463 PRO A CA 1
ATOM 3639 C C . PRO A 1 463 ? 6.736 31.487 6.111 1.00 37.34 463 PRO A C 1
ATOM 3641 O O . PRO A 1 463 ? 5.658 32.054 6.289 1.00 37.34 463 PRO A O 1
ATOM 3644 N N . ILE A 1 464 ? 6.926 30.597 5.138 1.00 31.28 464 ILE A N 1
ATOM 3645 C CA . ILE A 1 464 ? 5.942 30.224 4.119 1.00 31.28 464 ILE A CA 1
ATOM 3646 C C . ILE A 1 464 ? 5.235 28.937 4.565 1.00 31.28 464 ILE A C 1
ATOM 3648 O O . ILE A 1 464 ? 5.847 27.870 4.572 1.00 31.28 464 ILE A O 1
ATOM 3652 N N . GLY A 1 465 ? 3.947 29.036 4.900 1.00 39.88 465 GLY A N 1
ATOM 3653 C CA . GLY A 1 465 ? 3.007 27.911 4.834 1.00 39.88 465 GLY A CA 1
ATOM 3654 C C . GLY A 1 465 ? 2.481 27.749 3.404 1.00 39.88 465 GLY A C 1
ATOM 3655 O O . GLY A 1 465 ? 2.442 28.718 2.640 1.00 39.88 465 GLY A O 1
ATOM 3656 N N . ARG A 1 466 ? 2.091 26.533 3.001 1.00 40.69 466 ARG A N 1
ATOM 3657 C CA . ARG A 1 466 ? 1.469 26.320 1.684 1.00 40.69 466 ARG A CA 1
ATOM 3658 C C . ARG A 1 466 ? 0.069 26.905 1.711 1.00 40.69 466 ARG A C 1
ATOM 3660 O O . ARG A 1 466 ? -0.734 26.444 2.507 1.00 40.69 466 ARG A O 1
ATOM 3667 N N . ILE A 1 467 ? -0.204 27.851 0.821 1.00 41.22 467 ILE A N 1
ATOM 3668 C CA . ILE A 1 467 ? -1.515 28.459 0.638 1.00 41.22 467 ILE A CA 1
ATOM 3669 C C . ILE A 1 467 ? -2.148 27.899 -0.638 1.00 41.22 467 ILE A C 1
ATOM 3671 O O . ILE A 1 467 ? -1.556 28.013 -1.712 1.00 41.22 467 ILE A O 1
ATOM 3675 N N . THR A 1 468 ? -3.344 27.320 -0.544 1.00 39.66 468 THR A N 1
ATOM 3676 C CA . THR A 1 468 ? -4.154 26.972 -1.727 1.00 39.66 468 THR A CA 1
ATOM 3677 C C . THR A 1 468 ? -5.386 27.869 -1.779 1.00 39.66 468 THR A C 1
ATOM 3679 O O . THR A 1 468 ? -6.078 27.996 -0.771 1.00 39.66 468 THR A O 1
ATOM 3682 N N . ILE A 1 469 ? -5.629 28.498 -2.936 1.00 44.09 469 ILE A N 1
ATOM 3683 C CA . ILE A 1 469 ? -6.737 29.436 -3.165 1.00 44.09 469 ILE A CA 1
ATOM 3684 C C . ILE A 1 469 ? -7.797 28.761 -4.041 1.00 44.09 469 ILE A C 1
ATOM 3686 O O . ILE A 1 469 ? -7.470 28.266 -5.119 1.00 44.09 469 ILE A O 1
ATOM 3690 N N . SER A 1 470 ? -9.063 28.787 -3.619 1.00 45.47 470 SER A N 1
ATOM 3691 C CA . SER A 1 470 ? -10.213 28.498 -4.492 1.00 45.47 470 SER A CA 1
ATOM 3692 C C . SER A 1 470 ? -11.144 29.708 -4.573 1.00 45.47 470 SER A C 1
ATOM 3694 O O . SER A 1 470 ? -11.499 30.281 -3.540 1.00 45.47 470 SER A O 1
ATOM 3696 N N . GLU A 1 471 ? -11.536 30.112 -5.785 1.00 39.06 471 GLU A N 1
ATOM 3697 C CA . GLU A 1 471 ? -12.386 31.289 -6.008 1.00 39.06 471 GLU A CA 1
ATOM 3698 C C . GLU A 1 471 ? -13.873 30.916 -6.096 1.00 39.06 471 GLU A C 1
ATOM 3700 O O . GLU A 1 471 ? -14.276 30.092 -6.918 1.00 39.06 471 GLU A O 1
ATOM 3705 N N . GLN A 1 472 ? -14.697 31.572 -5.274 1.00 41.34 472 GLN A N 1
ATOM 3706 C CA . GLN A 1 472 ? -16.148 31.663 -5.443 1.00 41.34 472 GLN A CA 1
ATOM 3707 C C . GLN A 1 472 ? -16.561 33.134 -5.314 1.00 41.34 472 GLN A C 1
ATOM 3709 O O . GLN A 1 472 ? -15.915 33.924 -4.630 1.00 41.34 472 GLN A O 1
ATOM 3714 N N . SER A 1 473 ? -17.606 33.543 -6.032 1.00 45.25 473 SER A N 1
ATOM 3715 C CA . SER A 1 473 ? -17.982 34.949 -6.211 1.00 45.25 473 SER A CA 1
ATOM 3716 C C . SER A 1 473 ? -18.007 35.738 -4.887 1.00 45.25 473 SER A C 1
ATOM 3718 O O . SER A 1 473 ? -18.895 35.520 -4.065 1.00 45.25 473 SER A O 1
ATOM 3720 N N . HIS A 1 474 ? -17.084 36.702 -4.756 1.00 47.97 474 HIS A N 1
ATOM 3721 C CA . HIS A 1 474 ? -16.888 37.685 -3.668 1.00 47.97 474 HIS A CA 1
ATOM 3722 C C . HIS A 1 474 ? -16.037 37.265 -2.444 1.00 47.97 474 HIS A C 1
ATOM 3724 O O . HIS A 1 474 ? -15.760 38.131 -1.611 1.00 47.97 474 HIS A O 1
ATOM 3730 N N . ARG A 1 475 ? -15.556 36.014 -2.323 1.00 47.38 475 ARG A N 1
ATOM 3731 C CA . ARG A 1 475 ? -14.648 35.570 -1.233 1.00 47.38 475 ARG A CA 1
ATOM 3732 C C . ARG A 1 475 ? -13.642 34.508 -1.703 1.00 47.38 475 ARG A C 1
ATOM 3734 O O . ARG A 1 475 ? -13.971 33.668 -2.535 1.00 47.38 475 ARG A O 1
ATOM 3741 N N . ARG A 1 476 ? -12.414 34.528 -1.166 1.00 45.44 476 ARG A N 1
ATOM 3742 C CA . ARG A 1 476 ? -11.363 33.526 -1.453 1.00 45.44 476 ARG A CA 1
ATOM 3743 C C . ARG A 1 476 ? -11.188 32.577 -0.275 1.00 45.44 476 ARG A C 1
ATOM 3745 O O . ARG A 1 476 ? -11.029 33.050 0.849 1.00 45.44 476 ARG A O 1
ATOM 3752 N N . THR A 1 477 ? -11.183 31.270 -0.528 1.00 39.09 477 THR A N 1
ATOM 3753 C CA . THR A 1 477 ? -10.863 30.245 0.483 1.00 39.09 477 THR A CA 1
ATOM 3754 C C . THR A 1 477 ? -9.354 30.028 0.542 1.00 39.09 477 THR A C 1
ATOM 3756 O O . THR A 1 477 ? -8.727 29.891 -0.506 1.00 39.09 477 THR A O 1
ATOM 3759 N N . TRP A 1 478 ? -8.790 29.985 1.749 1.00 44.16 478 TRP A N 1
ATOM 3760 C CA . TRP A 1 478 ? -7.365 29.795 2.016 1.00 44.16 478 TRP A CA 1
ATOM 3761 C C . TRP A 1 478 ? -7.156 28.512 2.821 1.00 44.16 478 TRP A C 1
ATOM 3763 O O . TRP A 1 478 ? -7.689 28.393 3.925 1.00 44.16 478 TRP A O 1
ATOM 3773 N N . ASP A 1 479 ? -6.346 27.599 2.284 1.00 38.62 479 ASP A N 1
ATOM 3774 C CA . ASP A 1 479 ? -5.862 26.399 2.979 1.00 38.62 479 ASP A CA 1
ATOM 3775 C C . ASP A 1 479 ? -4.384 26.580 3.335 1.00 38.62 479 ASP A C 1
ATOM 3777 O O . ASP A 1 479 ? -3.566 26.661 2.420 1.00 38.62 479 ASP A O 1
ATOM 3781 N N . VAL A 1 480 ? -4.042 26.634 4.628 1.00 42.38 480 VAL A N 1
ATOM 3782 C CA . VAL A 1 480 ? -2.659 26.823 5.114 1.00 42.38 480 VAL A CA 1
ATOM 3783 C C . VAL A 1 480 ? -2.121 25.533 5.736 1.00 42.38 480 VAL A C 1
ATOM 3785 O O . VAL A 1 480 ? -2.580 25.141 6.808 1.00 42.38 480 VAL A O 1
ATOM 3788 N N . GLU A 1 481 ? -1.135 24.883 5.104 1.00 38.59 481 GLU A N 1
ATOM 3789 C CA . GLU A 1 481 ? -0.434 23.723 5.689 1.00 38.59 481 GLU A CA 1
ATOM 3790 C C . GLU A 1 481 ? 0.721 24.177 6.602 1.00 38.59 481 GLU A C 1
ATOM 3792 O O . GLU A 1 481 ? 1.730 24.682 6.108 1.00 38.59 481 GLU A O 1
ATOM 3797 N N . ALA A 1 482 ? 0.578 23.925 7.912 1.00 44.56 482 ALA A N 1
ATOM 3798 C CA . ALA A 1 482 ? 1.569 24.092 8.986 1.00 44.56 482 ALA A CA 1
ATOM 3799 C C . ALA A 1 482 ? 2.101 25.519 9.265 1.00 44.56 482 ALA A C 1
ATOM 3801 O O . ALA A 1 482 ? 2.630 26.215 8.404 1.00 44.56 482 ALA A O 1
ATOM 3802 N N . VAL A 1 483 ? 2.082 25.914 10.545 1.00 44.53 483 VAL A N 1
ATOM 3803 C CA . VAL A 1 483 ? 2.882 27.044 11.048 1.00 44.53 483 VAL A CA 1
ATOM 3804 C C . VAL A 1 483 ? 4.310 26.534 11.279 1.00 44.53 483 VAL A C 1
ATOM 3806 O O . VAL A 1 483 ? 4.633 26.031 12.354 1.00 44.53 483 VAL A O 1
ATOM 3809 N N . ILE A 1 484 ? 5.161 26.585 10.250 1.00 50.59 484 ILE A N 1
ATOM 3810 C CA . ILE A 1 484 ? 6.585 26.230 10.365 1.00 50.59 484 ILE A CA 1
ATOM 3811 C C . ILE A 1 484 ? 7.361 27.443 10.874 1.00 50.59 484 ILE A C 1
ATOM 3813 O O . ILE A 1 484 ? 7.346 28.507 10.260 1.00 50.59 484 ILE A O 1
ATOM 3817 N N . GLY A 1 485 ? 8.047 27.259 12.004 1.00 52.34 485 GLY A N 1
ATOM 3818 C CA . GLY A 1 485 ? 8.922 28.264 12.595 1.00 52.34 485 GLY A CA 1
ATOM 3819 C C . GLY A 1 485 ? 9.383 27.955 14.013 1.00 52.34 485 GLY A C 1
ATOM 3820 O O . GLY A 1 485 ? 9.288 28.802 14.900 1.00 52.34 485 GLY A O 1
ATOM 3821 N N . ALA A 1 486 ? 9.856 26.729 14.241 1.00 64.88 486 ALA A N 1
ATOM 3822 C CA . ALA A 1 486 ? 10.426 26.353 15.527 1.00 64.88 486 ALA A CA 1
ATOM 3823 C C . ALA A 1 486 ? 11.896 26.785 15.623 1.00 64.88 486 ALA A C 1
ATOM 3825 O O . ALA A 1 486 ? 12.609 26.815 14.622 1.00 64.88 486 ALA A O 1
ATOM 3826 N N . SER A 1 487 ? 12.388 27.048 16.833 1.00 76.94 487 SER A N 1
ATOM 3827 C CA . SER A 1 487 ? 13.834 26.984 17.079 1.00 76.94 487 SER A CA 1
ATOM 3828 C C . SER A 1 487 ? 14.245 25.523 17.221 1.00 76.94 487 SER A C 1
ATOM 3830 O O . SER A 1 487 ? 13.662 24.797 18.024 1.00 76.94 487 SER A O 1
ATOM 3832 N N . VAL A 1 488 ? 15.250 25.082 16.465 1.00 82.56 488 VAL A N 1
ATOM 3833 C CA . VAL A 1 488 ? 15.676 23.674 16.450 1.00 82.56 488 VAL A CA 1
ATOM 3834 C C . VAL A 1 488 ? 17.102 23.546 16.966 1.00 82.56 488 VAL A C 1
ATOM 3836 O O . VAL A 1 488 ? 17.981 24.320 16.584 1.00 82.56 488 VAL A O 1
ATOM 3839 N N . GLY A 1 489 ? 17.330 22.563 17.834 1.00 87.38 489 GLY A N 1
ATOM 3840 C CA . GLY A 1 489 ? 18.627 22.229 18.407 1.00 87.38 489 GLY A CA 1
ATOM 3841 C C . GLY A 1 489 ? 19.007 20.770 18.201 1.00 87.38 489 GLY A C 1
ATOM 3842 O O . GLY A 1 489 ? 18.165 19.888 18.355 1.00 87.38 489 GLY A O 1
ATOM 3843 N N . LEU A 1 490 ? 20.282 20.520 17.912 1.00 88.81 490 LEU A N 1
ATOM 3844 C CA . LEU A 1 490 ? 20.877 19.189 17.843 1.00 88.81 490 LEU A CA 1
ATOM 3845 C C . LEU A 1 490 ? 22.064 19.109 18.810 1.00 88.81 490 LEU A C 1
ATOM 3847 O O . LEU A 1 490 ? 23.046 19.842 18.682 1.00 88.81 490 LEU A O 1
ATOM 3851 N N . VAL A 1 491 ? 21.953 18.201 19.774 1.00 91.06 491 VAL A N 1
ATOM 3852 C CA . VAL A 1 491 ? 22.952 17.912 20.804 1.00 91.06 491 VAL A CA 1
ATOM 3853 C C . VAL A 1 491 ? 23.574 16.557 20.502 1.00 91.06 491 VAL A C 1
ATOM 3855 O O . VAL A 1 491 ? 22.858 15.558 20.424 1.00 91.06 491 VAL A O 1
ATOM 3858 N N . MET A 1 492 ? 24.895 16.504 20.358 1.00 90.88 492 MET A N 1
ATOM 3859 C CA . MET A 1 492 ? 25.620 15.237 20.234 1.00 90.88 492 MET A CA 1
ATOM 3860 C C . MET A 1 492 ? 26.497 14.989 21.451 1.00 90.88 492 MET A C 1
ATOM 3862 O O . MET A 1 492 ? 27.308 15.834 21.823 1.00 90.88 492 MET A O 1
ATOM 3866 N N . ASP A 1 493 ? 26.369 13.813 22.051 1.00 88.12 493 ASP A N 1
ATOM 3867 C CA . ASP A 1 493 ? 27.243 13.398 23.138 1.00 88.12 493 ASP A CA 1
ATOM 3868 C C . ASP A 1 493 ? 28.696 13.230 22.661 1.00 88.12 493 ASP A C 1
ATOM 3870 O O . ASP A 1 493 ? 28.972 12.568 21.656 1.00 88.12 493 ASP A O 1
ATOM 3874 N N . ALA A 1 494 ? 29.627 13.848 23.389 1.00 88.00 494 ALA A N 1
ATOM 3875 C CA . ALA A 1 494 ? 31.069 13.747 23.205 1.00 88.00 494 ALA A CA 1
ATOM 3876 C C . ALA A 1 494 ? 31.773 13.177 24.458 1.00 88.00 494 ALA A C 1
ATOM 3878 O O . ALA A 1 494 ? 32.911 13.536 24.785 1.00 88.00 494 ALA A O 1
ATOM 3879 N N . SER A 1 495 ? 31.104 12.257 25.155 1.00 87.31 495 SER A N 1
ATOM 3880 C CA . SER A 1 495 ? 31.660 11.442 26.237 1.00 87.31 495 SER A CA 1
ATOM 3881 C C . SER A 1 495 ? 32.606 10.342 25.730 1.00 87.31 495 SER A C 1
ATOM 3883 O O . SER A 1 495 ? 32.592 9.938 24.565 1.00 87.31 495 SER A O 1
ATOM 3885 N N . HIS A 1 496 ? 33.432 9.792 26.623 1.00 83.56 496 HIS A N 1
ATOM 3886 C CA . HIS A 1 496 ? 34.333 8.674 26.324 1.00 83.56 496 HIS A CA 1
ATOM 3887 C C . HIS A 1 496 ? 33.611 7.463 25.718 1.00 83.56 496 HIS A C 1
ATOM 3889 O O . HIS A 1 496 ? 34.201 6.774 24.883 1.00 83.56 496 HIS A O 1
ATOM 3895 N N . ALA A 1 497 ? 32.351 7.231 26.094 1.00 79.06 497 ALA A N 1
ATOM 3896 C CA . ALA A 1 497 ? 31.548 6.124 25.590 1.00 79.06 497 ALA A CA 1
ATOM 3897 C C . ALA A 1 497 ? 31.290 6.240 24.073 1.00 79.06 497 ALA A C 1
ATOM 3899 O O . ALA A 1 497 ? 31.225 5.230 23.374 1.00 79.06 497 ALA A O 1
ATOM 3900 N N . MET A 1 498 ? 31.269 7.467 23.543 1.00 81.94 498 MET A N 1
ATOM 3901 C CA . MET A 1 498 ? 31.000 7.773 22.137 1.00 81.94 498 MET A CA 1
ATOM 3902 C C . MET A 1 498 ? 32.234 7.717 21.225 1.00 81.94 498 MET A C 1
ATOM 3904 O O . MET A 1 498 ? 32.082 7.745 20.005 1.00 81.94 498 MET A O 1
ATOM 3908 N N . LYS A 1 499 ? 33.463 7.618 21.764 1.00 81.94 499 LYS A N 1
ATOM 3909 C CA . LYS A 1 499 ? 34.726 7.733 20.989 1.00 81.94 499 LYS A CA 1
ATOM 3910 C C . LYS A 1 499 ? 34.759 6.895 19.708 1.00 81.94 499 LYS A C 1
ATOM 3912 O O . LYS A 1 499 ? 35.203 7.374 18.664 1.00 81.94 499 LYS A O 1
ATOM 3917 N N . HIS A 1 500 ? 34.284 5.656 19.800 1.00 78.00 500 HIS A N 1
ATOM 3918 C CA . HIS A 1 500 ? 34.278 4.697 18.699 1.00 78.00 500 HIS A CA 1
ATOM 3919 C C . HIS A 1 500 ? 33.349 5.111 17.541 1.00 78.00 500 HIS A C 1
ATOM 3921 O O . HIS A 1 500 ? 33.642 4.804 16.388 1.00 78.00 500 HIS A O 1
ATOM 3927 N N . LEU A 1 501 ? 32.286 5.877 17.816 1.00 79.62 501 LEU A N 1
ATOM 3928 C CA . LEU A 1 501 ? 31.333 6.365 16.812 1.00 79.62 501 LEU A CA 1
ATOM 3929 C C . LEU A 1 501 ? 31.846 7.596 16.050 1.00 79.62 501 LEU A C 1
ATOM 3931 O O . LEU A 1 501 ? 31.407 7.852 14.932 1.00 79.62 501 LEU A O 1
ATOM 3935 N N . TYR A 1 502 ? 32.812 8.335 16.603 1.00 81.62 502 TYR A N 1
ATOM 3936 C CA . TYR A 1 502 ? 33.440 9.491 15.943 1.00 81.62 502 TYR A CA 1
ATOM 3937 C C . TYR A 1 502 ? 34.627 9.113 15.039 1.00 81.62 502 TYR A C 1
ATOM 3939 O O . TYR A 1 502 ? 35.353 9.988 14.567 1.00 81.62 502 TYR A O 1
ATOM 3947 N N . GLY A 1 503 ? 34.848 7.817 14.789 1.00 71.56 503 GLY A N 1
ATOM 3948 C CA . GLY A 1 503 ? 35.921 7.340 13.910 1.00 71.56 503 GLY A CA 1
ATOM 3949 C C . GLY A 1 503 ? 37.331 7.493 14.495 1.00 71.56 503 GLY A C 1
ATOM 3950 O O . GLY A 1 503 ? 38.306 7.518 13.747 1.00 71.56 503 GLY A O 1
ATOM 3951 N N . ILE A 1 504 ? 37.468 7.614 15.824 1.00 64.50 504 ILE A N 1
ATOM 3952 C CA . ILE A 1 504 ? 38.774 7.738 16.489 1.00 64.50 504 ILE A CA 1
ATOM 3953 C C . ILE A 1 504 ? 39.281 6.354 16.915 1.00 64.50 504 ILE A C 1
ATOM 3955 O O . ILE A 1 504 ? 38.856 5.816 17.934 1.00 64.50 504 ILE A O 1
ATOM 3959 N N . GLY A 1 505 ? 40.214 5.801 16.133 1.00 57.25 505 GLY A N 1
ATOM 3960 C CA . GLY A 1 505 ? 40.904 4.529 16.378 1.00 57.25 505 GLY A CA 1
ATOM 3961 C C . GLY A 1 505 ? 41.444 3.904 15.083 1.00 57.25 505 GLY A C 1
ATOM 3962 O O . GLY A 1 505 ? 41.019 4.277 13.989 1.00 57.25 505 GLY A O 1
ATOM 3963 N N . SER A 1 506 ? 42.377 2.956 15.196 1.00 47.62 506 SER A N 1
ATOM 3964 C CA . SER A 1 506 ? 42.823 2.099 14.091 1.00 47.62 506 SER A CA 1
ATOM 3965 C C . SER A 1 506 ? 42.047 0.780 14.116 1.00 47.62 506 SER A C 1
ATOM 3967 O O . SER A 1 506 ? 42.057 0.064 15.115 1.00 47.62 506 SER A O 1
ATOM 3969 N N . GLY A 1 507 ? 41.364 0.449 13.018 1.00 52.22 507 GLY A N 1
ATOM 3970 C CA . GLY A 1 507 ? 40.799 -0.888 12.824 1.00 52.22 507 GLY A CA 1
ATOM 3971 C C . GLY A 1 507 ? 41.897 -1.945 12.645 1.00 52.22 507 GLY A C 1
ATOM 3972 O O . GLY A 1 507 ? 43.077 -1.614 12.483 1.00 52.22 507 GLY A O 1
ATOM 3973 N N . PHE A 1 508 ? 41.516 -3.227 12.632 1.00 40.72 508 PHE A N 1
ATOM 3974 C CA . PHE A 1 508 ? 42.426 -4.325 12.278 1.00 40.72 508 PHE A CA 1
ATOM 3975 C C . PHE A 1 508 ? 43.110 -4.010 10.930 1.00 40.72 508 PHE A C 1
ATOM 3977 O O . PHE A 1 508 ? 42.435 -3.782 9.927 1.00 40.72 508 PHE A O 1
ATOM 3984 N N . GLY A 1 509 ? 44.445 -3.925 10.915 1.00 47.84 509 GLY A N 1
ATOM 3985 C CA . GLY A 1 509 ? 45.222 -3.566 9.718 1.00 47.84 509 GLY A CA 1
ATOM 3986 C C . GLY A 1 509 ? 45.461 -2.065 9.481 1.00 47.84 509 GLY A C 1
ATOM 3987 O O . GLY A 1 509 ? 45.870 -1.690 8.387 1.00 47.84 509 GLY A O 1
ATOM 3988 N N . GLY A 1 510 ? 45.217 -1.188 10.464 1.00 49.56 510 GLY A N 1
ATOM 3989 C CA . GLY A 1 510 ? 45.632 0.225 10.402 1.00 49.56 510 GLY A CA 1
ATOM 3990 C C . GLY A 1 510 ? 44.726 1.155 9.580 1.00 49.56 510 GLY A C 1
ATOM 3991 O O . GLY A 1 510 ? 45.067 2.320 9.390 1.00 49.56 510 GLY A O 1
ATOM 3992 N N . ARG A 1 511 ? 43.561 0.682 9.112 1.00 51.34 511 ARG A N 1
ATOM 3993 C CA . ARG A 1 511 ? 42.558 1.523 8.431 1.00 51.34 511 ARG A CA 1
ATOM 3994 C C . ARG A 1 511 ? 41.780 2.385 9.435 1.00 51.34 511 ARG A C 1
ATOM 3996 O O . ARG A 1 511 ? 41.403 1.906 10.504 1.00 51.34 511 ARG A O 1
ATOM 4003 N N . ALA A 1 512 ? 41.527 3.645 9.074 1.00 57.53 512 ALA A N 1
ATOM 4004 C CA . ALA A 1 512 ? 40.719 4.571 9.868 1.00 57.53 512 ALA A CA 1
ATOM 4005 C C . ALA A 1 512 ? 39.256 4.102 9.945 1.00 57.53 512 ALA A C 1
ATOM 4007 O O . ALA A 1 512 ? 38.680 3.682 8.939 1.00 57.53 512 ALA A O 1
ATOM 4008 N N . LEU A 1 513 ? 38.657 4.175 11.135 1.00 64.44 513 LEU A N 1
ATOM 4009 C CA . LEU A 1 513 ? 37.249 3.832 11.337 1.00 64.44 513 LEU A CA 1
ATOM 4010 C C . LEU A 1 513 ? 36.333 4.917 10.736 1.00 64.44 513 LEU A C 1
ATOM 4012 O O . LEU A 1 513 ? 36.618 6.108 10.881 1.00 64.44 513 LEU A O 1
ATOM 4016 N N . PRO A 1 514 ? 35.217 4.545 10.082 1.00 73.38 514 PRO A N 1
ATOM 4017 C CA . PRO A 1 514 ? 34.265 5.516 9.557 1.00 73.38 514 PRO A CA 1
ATOM 4018 C C . PRO A 1 514 ? 33.606 6.303 10.698 1.00 73.38 514 PRO A C 1
ATOM 4020 O O . PRO A 1 514 ? 33.162 5.722 11.687 1.00 73.38 514 PRO A O 1
ATOM 4023 N N . ASN A 1 515 ? 33.503 7.626 10.546 1.00 81.94 515 ASN A N 1
ATOM 4024 C CA . ASN A 1 515 ? 32.813 8.477 11.512 1.00 81.94 515 ASN A CA 1
ATOM 4025 C C . ASN A 1 515 ? 31.290 8.311 11.366 1.00 81.94 515 ASN A C 1
ATOM 4027 O O . ASN A 1 515 ? 30.657 8.904 10.489 1.00 81.94 515 ASN A O 1
ATOM 4031 N N . GLN A 1 516 ? 30.708 7.482 12.227 1.00 79.56 516 GLN A N 1
ATOM 4032 C CA . GLN A 1 516 ? 29.275 7.213 12.261 1.00 79.56 516 GLN A CA 1
ATOM 4033 C C . GLN A 1 516 ? 28.479 8.443 12.707 1.00 79.56 516 GLN A C 1
ATOM 4035 O O . GLN A 1 516 ? 27.431 8.722 12.133 1.00 79.56 516 GLN A O 1
ATOM 4040 N N . MET A 1 517 ? 29.008 9.242 13.635 1.00 82.31 517 MET A N 1
ATOM 4041 C CA . MET A 1 517 ? 28.351 10.472 14.091 1.00 82.31 517 MET A CA 1
ATOM 4042 C C . MET A 1 517 ? 28.199 11.509 12.980 1.00 82.31 517 MET A C 1
ATOM 4044 O O . MET A 1 517 ? 27.147 12.134 12.867 1.00 82.31 517 MET A O 1
ATOM 4048 N N . LYS A 1 518 ? 29.194 11.640 12.094 1.00 82.06 518 LYS A N 1
ATOM 4049 C CA . LYS A 1 518 ? 29.088 12.485 10.894 1.00 82.06 518 LYS A CA 1
ATOM 4050 C C . LYS A 1 518 ? 27.994 11.983 9.955 1.00 82.06 518 LYS A C 1
ATOM 4052 O O . LYS A 1 518 ? 27.209 12.786 9.464 1.00 82.06 518 LYS A O 1
ATOM 4057 N N . ARG A 1 519 ? 27.899 10.666 9.746 1.00 76.81 519 ARG A N 1
ATOM 4058 C CA . ARG A 1 519 ? 26.842 10.064 8.914 1.00 76.81 519 ARG A CA 1
ATOM 4059 C C . ARG A 1 519 ? 25.450 10.311 9.497 1.00 76.81 519 ARG A C 1
ATOM 4061 O O . ARG A 1 519 ? 24.537 10.639 8.747 1.00 76.81 519 ARG A O 1
ATOM 4068 N N . ILE A 1 520 ? 25.295 10.181 10.815 1.00 78.19 520 ILE A N 1
ATOM 4069 C CA . ILE A 1 520 ? 24.033 10.457 11.516 1.00 78.19 520 ILE A CA 1
ATOM 4070 C C . ILE A 1 520 ? 23.676 11.947 11.407 1.00 78.19 520 ILE A C 1
ATOM 4072 O O . ILE A 1 520 ? 22.542 12.277 11.061 1.00 78.19 520 ILE A O 1
ATOM 4076 N N . ALA A 1 521 ? 24.644 12.845 11.620 1.00 76.94 521 ALA A N 1
ATOM 4077 C CA . ALA A 1 521 ? 24.460 14.285 11.434 1.00 76.94 521 ALA A CA 1
ATOM 4078 C C . ALA A 1 521 ? 23.974 14.607 10.011 1.00 76.94 521 ALA A C 1
ATOM 4080 O O . ALA A 1 521 ? 22.942 15.250 9.839 1.00 76.94 521 ALA A O 1
ATOM 4081 N N . ASP A 1 522 ? 24.668 14.100 8.989 1.00 72.81 522 ASP A N 1
ATOM 4082 C CA . ASP A 1 522 ? 24.343 14.358 7.582 1.00 72.81 522 ASP A CA 1
ATOM 4083 C C . ASP A 1 522 ? 22.940 13.871 7.193 1.00 72.81 522 ASP A C 1
ATOM 4085 O O . ASP A 1 522 ? 22.300 14.475 6.330 1.00 72.81 522 ASP A O 1
ATOM 4089 N N . ARG A 1 523 ? 22.441 12.815 7.849 1.00 70.69 523 ARG A N 1
ATOM 4090 C CA . ARG A 1 523 ? 21.081 12.293 7.652 1.00 70.69 523 ARG A CA 1
ATOM 4091 C C . ARG A 1 523 ? 20.007 13.139 8.337 1.00 70.69 523 ARG A C 1
ATOM 4093 O O . ARG A 1 523 ? 18.969 13.393 7.731 1.00 70.69 523 ARG A O 1
ATOM 4100 N N . LEU A 1 524 ? 20.225 13.568 9.582 1.00 71.75 524 LEU A N 1
ATOM 4101 C CA . LEU A 1 524 ? 19.218 14.302 10.366 1.00 71.75 524 LEU A CA 1
ATOM 4102 C C . LEU A 1 524 ? 19.083 15.771 9.945 1.00 71.75 524 LEU A C 1
ATOM 4104 O O . LEU A 1 524 ? 18.002 16.354 10.026 1.00 71.75 524 LEU A O 1
ATOM 4108 N N . MET A 1 525 ? 20.174 16.379 9.488 1.00 71.12 525 MET A N 1
ATOM 4109 C CA . MET A 1 525 ? 20.257 17.820 9.252 1.00 71.12 525 MET A CA 1
ATOM 4110 C C . MET A 1 525 ? 19.283 18.373 8.198 1.00 71.12 525 MET A C 1
ATOM 4112 O O . MET A 1 525 ? 18.605 19.347 8.522 1.00 71.12 525 MET A O 1
ATOM 4116 N N . PRO A 1 526 ? 19.130 17.788 6.987 1.00 64.38 526 PRO A N 1
ATOM 4117 C CA . PRO A 1 526 ? 18.156 18.280 6.005 1.00 64.38 526 PRO A CA 1
ATOM 4118 C C . PRO A 1 526 ? 16.739 18.373 6.575 1.00 64.38 526 PRO A C 1
ATOM 4120 O O . PRO A 1 526 ? 16.000 19.313 6.288 1.00 64.38 526 PRO A O 1
ATOM 4123 N N . PHE A 1 527 ? 16.383 17.404 7.417 1.00 65.44 527 PHE A N 1
ATOM 4124 C CA . PHE A 1 527 ? 15.076 17.322 8.042 1.00 65.44 527 PHE A CA 1
ATOM 4125 C C . PHE A 1 527 ? 14.904 18.368 9.153 1.00 65.44 527 PHE A C 1
ATOM 4127 O O . PHE A 1 527 ? 13.942 19.134 9.143 1.00 65.44 527 PHE A O 1
ATOM 4134 N N . LEU A 1 528 ? 15.853 18.448 10.088 1.00 70.75 528 LEU A N 1
ATOM 4135 C CA . LEU A 1 528 ? 15.806 19.412 11.191 1.00 70.75 528 LEU A CA 1
ATOM 4136 C C . LEU A 1 528 ? 15.853 20.867 10.692 1.00 70.75 528 LEU A C 1
ATOM 4138 O O . LEU A 1 528 ? 15.249 21.747 11.305 1.00 70.75 528 LEU A O 1
ATOM 4142 N N . SER A 1 529 ? 16.513 21.130 9.558 1.00 66.25 529 SER A N 1
ATOM 4143 C CA . SER A 1 529 ? 16.590 22.469 8.970 1.00 66.25 529 SER A CA 1
ATOM 4144 C C . SER A 1 529 ? 15.244 22.900 8.395 1.00 66.25 529 SER A C 1
ATOM 4146 O O . SER A 1 529 ? 14.912 24.078 8.479 1.00 66.25 529 SER A O 1
ATOM 4148 N N . ALA A 1 530 ? 14.438 21.959 7.891 1.00 57.84 530 ALA A N 1
ATOM 4149 C CA . ALA A 1 530 ? 13.097 22.235 7.378 1.00 57.84 530 ALA A CA 1
ATOM 4150 C C . ALA A 1 530 ? 12.094 22.654 8.473 1.00 57.84 530 ALA A C 1
ATOM 4152 O O . ALA A 1 530 ? 11.056 23.228 8.160 1.00 57.84 530 ALA A O 1
ATOM 4153 N N . LEU A 1 531 ? 12.394 22.385 9.750 1.00 57.75 531 LEU A N 1
ATOM 4154 C CA . LEU A 1 531 ? 11.577 22.796 10.898 1.00 57.75 531 LEU A CA 1
ATOM 4155 C C . LEU A 1 531 ? 11.928 24.207 11.418 1.00 57.75 531 LEU A C 1
ATOM 4157 O O . LEU A 1 531 ? 11.173 24.765 12.221 1.00 57.75 531 LEU A O 1
ATOM 4161 N N . SER A 1 532 ? 13.062 24.772 10.984 1.00 59.88 532 SER A N 1
ATOM 4162 C CA . SER A 1 532 ? 13.642 26.003 11.529 1.00 59.88 532 SER A CA 1
ATOM 4163 C C . SER A 1 532 ? 13.324 27.244 10.696 1.00 59.88 532 SER A C 1
ATOM 4165 O O . SER A 1 532 ? 13.505 27.261 9.483 1.00 59.88 532 SER A O 1
ATOM 4167 N N . LEU A 1 533 ? 12.934 28.329 11.372 1.00 51.28 533 LEU A N 1
ATOM 4168 C CA . LEU A 1 533 ? 12.673 29.650 10.774 1.00 51.28 533 LEU A CA 1
ATOM 4169 C C . LEU A 1 533 ? 13.926 30.310 10.166 1.00 51.28 533 LEU A C 1
ATOM 4171 O O . LEU A 1 533 ? 13.814 31.168 9.295 1.00 51.28 533 LEU A O 1
ATOM 4175 N N . GLN A 1 534 ? 15.118 29.945 10.648 1.00 55.66 534 GLN A N 1
ATOM 4176 C CA . GLN A 1 534 ? 16.377 30.629 10.328 1.00 55.66 534 GLN A CA 1
ATOM 4177 C C . GLN A 1 534 ? 17.239 29.883 9.290 1.00 55.66 534 GLN A C 1
ATOM 4179 O O . GLN A 1 534 ? 18.405 30.232 9.116 1.00 55.66 534 GLN A O 1
ATOM 4184 N N . ASN A 1 535 ? 16.712 28.844 8.618 1.00 56.53 535 ASN A N 1
ATOM 4185 C CA . ASN A 1 535 ? 17.477 27.945 7.728 1.00 56.53 535 ASN A CA 1
ATOM 4186 C C . ASN A 1 535 ? 18.746 27.342 8.382 1.00 56.53 535 ASN A C 1
ATOM 4188 O O . ASN A 1 535 ? 19.686 26.931 7.699 1.00 56.53 535 ASN A O 1
ATOM 4192 N N . GLY A 1 536 ? 18.769 27.259 9.715 1.00 69.69 536 GLY A N 1
ATOM 4193 C CA . GLY A 1 536 ? 19.881 26.733 10.498 1.00 69.69 536 GLY A CA 1
ATOM 4194 C C . GLY A 1 536 ? 19.409 26.079 11.793 1.00 69.69 536 GLY A C 1
ATOM 4195 O O . GLY A 1 536 ? 18.295 26.323 12.259 1.00 69.69 536 GLY A O 1
ATOM 4196 N N . ILE A 1 537 ? 20.248 25.221 12.362 1.00 82.00 537 ILE A N 1
ATOM 4197 C CA . ILE A 1 537 ? 19.997 24.492 13.610 1.00 82.00 537 ILE A CA 1
ATOM 4198 C C . ILE A 1 537 ? 21.083 24.866 14.605 1.00 82.00 537 ILE A C 1
ATOM 4200 O O . ILE A 1 537 ? 22.242 25.040 14.233 1.00 82.00 537 ILE A O 1
ATOM 4204 N N . HIS A 1 538 ? 20.725 24.967 15.877 1.00 86.25 538 HIS A N 1
ATOM 4205 C CA . HIS A 1 538 ? 21.706 25.150 16.935 1.00 86.25 538 HIS A CA 1
ATOM 4206 C C . HIS A 1 538 ? 22.419 23.835 17.212 1.00 86.25 538 HIS A C 1
ATOM 4208 O O . HIS A 1 538 ? 21.815 22.896 17.729 1.00 86.25 538 HIS A O 1
ATOM 4214 N N . PHE A 1 539 ? 23.696 23.767 16.853 1.00 87.38 539 PHE A N 1
ATOM 4215 C CA . PHE A 1 539 ? 24.492 22.555 16.982 1.00 87.38 539 PHE A CA 1
ATOM 4216 C C . PHE A 1 539 ? 25.487 22.669 18.136 1.00 87.38 539 PHE A C 1
ATOM 4218 O O . PHE A 1 539 ? 26.216 23.661 18.258 1.00 87.38 539 PHE A O 1
ATOM 4225 N N . LEU A 1 540 ? 25.519 21.652 18.995 1.00 89.69 540 LEU A N 1
ATOM 4226 C CA . LEU A 1 540 ? 26.416 21.609 20.146 1.00 89.69 540 LEU A CA 1
ATOM 4227 C C . LEU A 1 540 ? 26.835 20.177 20.499 1.00 89.69 540 LEU A C 1
ATOM 4229 O O . LEU A 1 540 ? 26.082 19.221 20.309 1.00 89.69 540 LEU A O 1
ATOM 4233 N N . HIS A 1 541 ? 28.042 20.040 21.042 1.00 90.81 541 HIS A N 1
ATOM 4234 C CA . HIS A 1 541 ? 28.480 18.821 21.710 1.00 90.81 541 HIS A CA 1
ATOM 4235 C C . HIS A 1 541 ? 28.251 18.935 23.216 1.00 90.81 541 HIS A C 1
ATOM 4237 O O . HIS A 1 541 ? 28.653 19.923 23.840 1.00 90.81 541 HIS A O 1
ATOM 4243 N N . SER A 1 542 ? 27.640 17.909 23.802 1.00 89.88 542 SER A N 1
ATOM 4244 C CA . SER A 1 542 ? 27.555 17.746 25.252 1.00 89.88 542 SER A CA 1
ATOM 4245 C C . SER A 1 542 ? 28.733 16.935 25.779 1.00 89.88 542 SER A C 1
ATOM 4247 O O . SER A 1 542 ? 29.408 16.230 25.032 1.00 89.88 542 SER A O 1
ATOM 4249 N N . SER A 1 543 ? 28.940 16.980 27.094 1.00 88.88 543 SER A N 1
ATOM 4250 C CA . SER A 1 543 ? 29.859 16.070 27.781 1.00 88.88 543 SER A CA 1
ATOM 4251 C C . SER A 1 543 ? 31.321 16.200 27.340 1.00 88.88 543 SER A C 1
ATOM 4253 O O . SER A 1 543 ? 32.015 15.199 27.189 1.00 88.88 543 SER A O 1
ATOM 4255 N N . THR A 1 544 ? 31.813 17.426 27.151 1.00 86.25 544 THR A N 1
ATOM 4256 C CA . THR A 1 544 ? 33.232 17.696 26.860 1.00 86.25 544 THR A CA 1
ATOM 4257 C C . THR A 1 544 ? 34.012 18.071 28.129 1.00 86.25 544 THR A C 1
ATOM 4259 O O . THR A 1 544 ? 33.423 18.281 29.196 1.00 86.25 544 THR A O 1
ATOM 4262 N N . GLY A 1 545 ? 35.342 18.163 28.034 1.00 83.56 545 GLY A N 1
ATOM 4263 C CA . GLY A 1 545 ? 36.204 18.541 29.164 1.00 83.56 545 GLY A CA 1
ATOM 4264 C C . GLY A 1 545 ? 36.508 17.379 30.121 1.00 83.56 545 GLY A C 1
ATOM 4265 O O . GLY A 1 545 ? 35.854 16.340 30.061 1.00 83.56 545 GLY A O 1
ATOM 4266 N N . PRO A 1 546 ? 37.477 17.517 31.042 1.00 71.69 546 PRO A N 1
ATOM 4267 C CA . PRO A 1 546 ? 38.002 16.412 31.857 1.00 71.69 546 PRO A CA 1
ATOM 4268 C C . PRO A 1 546 ? 36.943 15.659 32.684 1.00 71.69 546 PRO A C 1
ATOM 4270 O O . PRO A 1 546 ? 37.071 14.455 32.889 1.00 71.69 546 PRO A O 1
ATOM 4273 N N . ASN A 1 547 ? 35.857 16.331 33.083 1.00 72.81 547 ASN A N 1
ATOM 4274 C CA . ASN A 1 547 ? 34.774 15.749 33.889 1.00 72.81 547 ASN A CA 1
ATOM 4275 C C . ASN A 1 547 ? 33.442 15.598 33.127 1.00 72.81 547 ASN A C 1
ATOM 4277 O O . ASN A 1 547 ? 32.431 15.239 33.730 1.00 72.81 547 ASN A O 1
ATOM 4281 N N . GLY A 1 548 ? 33.409 15.900 31.822 1.00 79.88 548 GLY A N 1
ATOM 4282 C CA . GLY A 1 548 ? 32.175 15.902 31.023 1.00 79.88 548 GLY A CA 1
ATOM 4283 C C . GLY A 1 548 ? 31.179 17.009 31.392 1.00 79.88 548 GLY A C 1
ATOM 4284 O O . GLY A 1 548 ? 30.014 16.922 31.032 1.00 79.88 548 GLY A O 1
ATOM 4285 N N . ASN A 1 549 ? 31.596 18.037 32.134 1.00 83.56 549 ASN A N 1
ATOM 4286 C CA . ASN A 1 549 ? 30.715 19.137 32.547 1.00 83.56 549 ASN A CA 1
ATOM 4287 C C . ASN A 1 549 ? 30.699 20.305 31.551 1.00 83.56 549 ASN A C 1
ATOM 4289 O O . ASN A 1 549 ? 29.950 21.257 31.754 1.00 83.56 549 ASN A O 1
ATOM 4293 N N . GLU A 1 550 ? 31.510 20.268 30.499 1.00 87.31 550 GLU A N 1
ATOM 4294 C CA . GLU A 1 550 ? 31.573 21.346 29.517 1.00 87.31 550 GLU A CA 1
ATOM 4295 C C . GLU A 1 550 ? 30.717 21.029 28.288 1.00 87.31 550 GLU A C 1
ATOM 4297 O O . GLU A 1 550 ? 30.359 19.878 28.017 1.00 87.31 550 GLU A O 1
ATOM 4302 N N . THR A 1 551 ? 30.407 22.079 27.534 1.00 88.06 551 THR A N 1
ATOM 4303 C CA . THR A 1 551 ? 29.706 22.013 26.253 1.00 88.06 551 THR A CA 1
ATOM 4304 C C . THR A 1 551 ? 30.517 22.753 25.203 1.00 88.06 551 THR A C 1
ATOM 4306 O O . THR A 1 551 ? 31.008 23.852 25.465 1.00 88.06 551 THR A O 1
ATOM 4309 N N . GLN A 1 552 ? 30.609 22.194 24.002 1.00 88.81 552 GLN A N 1
ATOM 4310 C CA . GLN A 1 552 ? 31.218 22.868 22.859 1.00 88.81 552 GLN A CA 1
ATOM 4311 C C . GLN A 1 552 ? 30.111 23.314 21.899 1.00 88.81 552 GLN A C 1
ATOM 4313 O O . GLN A 1 552 ? 29.466 22.485 21.259 1.00 88.81 552 GLN A O 1
ATOM 4318 N N . THR A 1 553 ? 29.889 24.622 21.797 1.00 84.81 553 THR A N 1
ATOM 4319 C CA . THR A 1 553 ? 28.834 25.207 20.957 1.00 84.81 553 THR A CA 1
ATOM 4320 C C . THR A 1 553 ? 29.388 25.584 19.588 1.00 84.81 553 THR A C 1
ATOM 4322 O O . THR A 1 553 ? 30.380 26.304 19.499 1.00 84.81 553 THR A O 1
ATOM 4325 N N . PHE A 1 554 ? 28.729 25.137 18.519 1.00 81.94 554 PHE A N 1
ATOM 4326 C CA . PHE A 1 554 ? 29.072 25.501 17.137 1.00 81.94 554 PHE A CA 1
ATOM 4327 C C . PHE A 1 554 ? 28.195 26.638 16.594 1.00 81.94 554 PHE A C 1
ATOM 4329 O O . PHE A 1 554 ? 28.465 27.172 15.522 1.00 81.94 554 PHE A O 1
ATOM 4336 N N . GLY A 1 555 ? 27.163 27.030 17.346 1.00 79.50 555 GLY A N 1
ATOM 4337 C CA . GLY A 1 555 ? 26.239 28.099 16.986 1.00 79.50 555 GLY A CA 1
ATOM 4338 C C . GLY A 1 555 ? 25.139 27.627 16.037 1.00 79.50 555 GLY A C 1
ATOM 4339 O O . GLY A 1 555 ? 24.797 26.444 15.997 1.00 79.50 555 GLY A O 1
ATOM 4340 N N . LEU A 1 556 ? 24.546 28.578 15.314 1.00 81.19 556 LEU A N 1
ATOM 4341 C CA . LEU A 1 556 ? 23.557 28.301 14.278 1.00 81.19 556 LEU A CA 1
ATOM 4342 C C . LEU A 1 556 ? 24.282 27.825 13.014 1.00 81.19 556 LEU A C 1
ATOM 4344 O O . LEU A 1 556 ? 25.037 28.590 12.415 1.00 81.19 556 LEU A O 1
ATOM 4348 N N . VAL A 1 557 ? 24.047 26.577 12.616 1.00 79.44 557 VAL A N 1
ATOM 4349 C CA . VAL A 1 557 ? 24.679 25.962 11.444 1.00 79.44 557 VAL A CA 1
ATOM 4350 C C . VAL A 1 557 ? 23.637 25.579 10.401 1.00 79.44 557 VAL A C 1
ATOM 4352 O O . VAL A 1 557 ? 22.589 25.016 10.724 1.00 79.44 557 VAL A O 1
ATOM 4355 N N . ASN A 1 558 ? 23.919 25.885 9.139 1.00 76.50 558 ASN A N 1
ATOM 4356 C CA . ASN A 1 558 ? 23.091 25.483 8.005 1.00 76.50 558 ASN A CA 1
ATOM 4357 C C . ASN A 1 558 ? 23.581 24.156 7.388 1.00 76.50 558 ASN A C 1
ATOM 4359 O O . ASN A 1 558 ? 24.602 23.588 7.789 1.00 76.50 558 ASN A O 1
ATOM 4363 N N . LEU A 1 559 ? 22.839 23.649 6.400 1.00 66.44 559 LEU A N 1
ATOM 4364 C CA . LEU A 1 559 ? 23.124 22.356 5.775 1.00 66.44 559 LEU A CA 1
ATOM 4365 C C . LEU A 1 559 ? 24.518 22.292 5.122 1.00 66.44 559 LEU A C 1
ATOM 4367 O O . LEU A 1 559 ? 25.204 21.274 5.220 1.00 66.44 559 LEU A O 1
ATOM 4371 N N . GLU A 1 560 ? 24.950 23.368 4.466 1.00 72.38 560 GLU A N 1
ATOM 4372 C CA . GLU A 1 560 ? 26.251 23.426 3.791 1.00 72.38 560 GLU A CA 1
ATOM 4373 C C . GLU A 1 560 ? 27.408 23.456 4.792 1.00 72.38 560 GLU A C 1
ATOM 4375 O O . GLU A 1 560 ? 28.387 22.721 4.636 1.00 72.38 560 GLU A O 1
ATOM 4380 N N . GLN A 1 561 ? 27.263 24.237 5.864 1.00 75.50 561 GLN A N 1
ATOM 4381 C CA . GLN A 1 561 ? 28.255 24.347 6.931 1.00 75.50 561 GLN A CA 1
ATOM 4382 C C . GLN A 1 561 ? 28.478 23.006 7.632 1.00 75.50 561 GLN A C 1
ATOM 4384 O O . GLN A 1 561 ? 29.622 22.651 7.908 1.00 75.50 561 GLN A O 1
ATOM 4389 N N . VAL A 1 562 ? 27.424 22.216 7.868 1.00 67.81 562 VAL A N 1
ATOM 4390 C CA . VAL A 1 562 ? 27.573 20.880 8.471 1.00 67.81 562 VAL A CA 1
ATOM 4391 C C . VAL A 1 562 ? 28.192 19.870 7.505 1.00 67.81 562 VAL A C 1
ATOM 4393 O O . VAL A 1 562 ? 29.024 19.060 7.923 1.00 67.81 562 VAL A O 1
ATOM 4396 N N . ARG A 1 563 ? 27.881 19.941 6.204 1.00 69.19 563 ARG A N 1
ATOM 4397 C CA . ARG A 1 563 ? 28.533 19.087 5.193 1.00 69.19 563 ARG A CA 1
ATOM 4398 C C . ARG A 1 563 ? 30.044 19.291 5.166 1.00 69.19 563 ARG A C 1
ATOM 4400 O O . ARG A 1 563 ? 30.781 18.310 5.081 1.00 69.19 563 ARG A O 1
ATOM 4407 N N . GLN A 1 564 ? 30.485 20.541 5.287 1.00 75.12 564 GLN A N 1
ATOM 4408 C CA . GLN A 1 564 ? 31.898 20.925 5.314 1.00 75.12 564 GLN A CA 1
ATOM 4409 C C . GLN A 1 564 ? 32.547 20.757 6.699 1.00 75.12 564 GLN A C 1
ATOM 4411 O O . GLN A 1 564 ? 33.776 20.763 6.815 1.00 75.12 564 GLN A O 1
ATOM 4416 N N . MET A 1 565 ? 31.749 20.579 7.756 1.00 73.38 565 MET A N 1
ATOM 4417 C CA . MET A 1 565 ? 32.244 20.435 9.119 1.00 73.38 565 MET A CA 1
ATOM 4418 C C . MET A 1 565 ? 32.986 19.109 9.295 1.00 73.38 565 MET A C 1
ATOM 4420 O O . MET A 1 565 ? 32.437 18.017 9.125 1.00 73.38 565 MET A O 1
ATOM 4424 N N . LYS A 1 566 ? 34.246 19.197 9.724 1.00 70.94 566 LYS A N 1
ATOM 4425 C CA . LYS A 1 566 ? 35.011 18.035 10.183 1.00 70.94 566 LYS A CA 1
ATOM 4426 C C . LYS A 1 566 ? 34.587 17.684 11.608 1.00 70.94 566 LYS A C 1
ATOM 4428 O O . LYS A 1 566 ? 35.235 18.088 12.570 1.00 70.94 566 LYS A O 1
ATOM 4433 N N . LEU A 1 567 ? 33.492 16.936 11.739 1.00 73.25 567 LEU A N 1
ATOM 4434 C CA . LEU A 1 567 ? 33.139 16.287 13.003 1.00 73.25 567 LEU A CA 1
ATOM 4435 C C . LEU A 1 567 ? 34.242 15.278 13.340 1.00 73.25 567 LEU A C 1
ATOM 4437 O O . LEU A 1 567 ? 34.528 14.371 12.563 1.00 73.25 567 LEU A O 1
ATOM 4441 N N . GLY A 1 568 ? 34.912 15.479 14.467 1.00 69.69 568 GLY A N 1
ATOM 4442 C CA . GLY A 1 568 ? 36.077 14.706 14.889 1.00 69.69 568 GLY A CA 1
ATOM 4443 C C . GLY A 1 568 ? 36.248 14.806 16.399 1.00 69.69 568 GLY A C 1
ATOM 4444 O O . GLY A 1 568 ? 35.265 14.934 17.123 1.00 69.69 568 GLY A O 1
ATOM 4445 N N . ARG A 1 569 ? 37.490 14.766 16.893 1.00 78.50 569 ARG A N 1
ATOM 4446 C CA . ARG A 1 569 ? 37.757 14.912 18.332 1.00 78.50 569 ARG A CA 1
ATOM 4447 C C . ARG A 1 569 ? 37.175 16.244 18.851 1.00 78.50 569 ARG A C 1
ATOM 4449 O O . ARG A 1 569 ? 37.493 17.276 18.258 1.00 78.50 569 ARG A O 1
ATOM 4456 N N . PRO A 1 570 ? 36.383 16.251 19.943 1.00 80.62 570 PRO A N 1
ATOM 4457 C CA . PRO A 1 570 ? 35.906 17.490 20.556 1.00 80.62 570 PRO A CA 1
ATOM 4458 C C . PRO A 1 570 ? 37.093 18.363 20.980 1.00 80.62 570 PRO A C 1
ATOM 4460 O O . PRO A 1 570 ? 38.093 17.844 21.489 1.00 80.62 570 PRO A O 1
ATOM 4463 N N . GLN A 1 571 ? 36.986 19.679 20.776 1.00 79.56 571 GLN A N 1
ATOM 4464 C CA . GLN A 1 571 ? 38.090 20.623 21.020 1.00 79.56 571 GLN A CA 1
ATOM 4465 C C . GLN A 1 571 ? 38.503 20.637 22.495 1.00 79.56 571 GLN A C 1
ATOM 4467 O O . GLN A 1 571 ? 39.692 20.592 22.802 1.00 79.56 571 GLN A O 1
ATOM 4472 N N . ASN A 1 572 ? 37.524 20.567 23.398 1.00 80.56 572 ASN A N 1
ATOM 4473 C CA . ASN A 1 572 ? 37.752 20.545 24.845 1.00 80.56 572 ASN A CA 1
ATOM 4474 C C . ASN A 1 572 ? 38.068 19.132 25.374 1.00 80.56 572 ASN A C 1
ATOM 4476 O O . ASN A 1 572 ? 38.108 18.899 26.578 1.00 8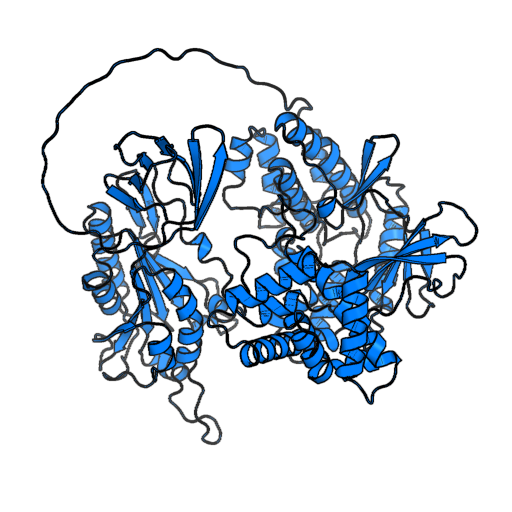0.56 572 ASN A O 1
ATOM 4480 N N . GLY A 1 573 ? 38.283 18.153 24.491 1.00 81.56 573 GLY A N 1
ATOM 4481 C CA . GLY A 1 573 ? 38.504 16.764 24.879 1.00 81.56 573 GLY A CA 1
ATOM 4482 C C . GLY A 1 573 ? 37.228 16.027 25.298 1.00 81.56 573 GLY A C 1
ATOM 4483 O O . GLY A 1 573 ? 36.141 16.592 25.394 1.00 81.56 573 GLY A O 1
ATOM 4484 N N . TRP A 1 574 ? 37.380 14.716 25.484 1.00 84.00 574 TRP A N 1
ATOM 4485 C CA . TRP A 1 574 ? 36.290 13.783 25.766 1.00 84.00 574 TRP A CA 1
ATOM 4486 C C . TRP A 1 574 ? 35.902 13.814 27.244 1.00 84.00 574 TRP A C 1
ATOM 4488 O O . TRP A 1 574 ? 36.778 13.649 28.094 1.00 84.00 574 TRP A O 1
ATOM 4498 N N . GLY A 1 575 ? 34.610 13.918 27.549 1.00 83.69 575 GLY A N 1
ATOM 4499 C CA . GLY A 1 575 ? 34.108 13.823 28.922 1.00 83.69 575 GLY A CA 1
ATOM 4500 C C . GLY A 1 575 ? 34.199 12.424 29.499 1.00 83.69 575 GLY A C 1
ATOM 4501 O O . GLY A 1 575 ? 33.991 11.445 28.786 1.00 83.69 575 GLY A O 1
ATOM 4502 N N . GLY A 1 576 ? 34.509 12.304 30.790 1.00 77.75 576 GLY A N 1
ATOM 4503 C CA . GLY A 1 576 ? 34.551 11.005 31.475 1.00 77.75 576 GLY A CA 1
ATOM 4504 C C . GLY A 1 576 ? 33.191 10.294 31.542 1.00 77.75 576 GLY A C 1
ATOM 4505 O O . GLY A 1 576 ? 33.143 9.069 31.535 1.00 77.75 576 GLY A O 1
ATOM 4506 N N . HIS A 1 577 ? 32.092 11.054 31.542 1.00 81.81 577 HIS A N 1
ATOM 4507 C CA . HIS A 1 577 ? 30.726 10.554 31.712 1.00 81.81 577 HIS A CA 1
ATOM 4508 C C . HIS A 1 577 ? 29.734 11.306 30.817 1.00 81.81 577 HIS A C 1
ATOM 4510 O O . HIS A 1 577 ? 29.979 12.463 30.473 1.00 81.81 577 HIS A O 1
ATOM 4516 N N . VAL A 1 578 ? 28.607 10.665 30.484 1.00 85.19 578 VAL A N 1
ATOM 4517 C CA . VAL A 1 578 ? 27.489 11.290 29.757 1.00 85.19 578 VAL A CA 1
ATOM 4518 C C . VAL A 1 578 ? 26.775 12.263 30.688 1.00 85.19 578 VAL A C 1
ATOM 4520 O O . VAL A 1 578 ? 26.230 11.861 31.716 1.00 85.19 578 VAL A O 1
ATOM 4523 N N . ARG A 1 579 ? 26.771 13.543 30.334 1.00 88.31 579 ARG A N 1
ATOM 4524 C CA . ARG A 1 579 ? 26.113 14.617 31.084 1.00 88.31 579 ARG A CA 1
ATOM 4525 C C . ARG A 1 579 ? 25.409 15.582 30.140 1.00 88.31 579 ARG A C 1
ATOM 4527 O O . ARG A 1 579 ? 26.053 16.157 29.256 1.00 88.31 579 ARG A O 1
ATOM 4534 N N . LEU A 1 580 ? 24.103 15.765 30.328 1.00 89.94 580 LEU A N 1
ATOM 4535 C CA . LEU A 1 580 ? 23.243 16.509 29.395 1.00 89.94 580 LEU A CA 1
ATOM 4536 C C . LEU A 1 580 ? 22.702 17.827 29.966 1.00 89.94 580 LEU A C 1
ATOM 4538 O O . LEU A 1 580 ? 22.311 18.702 29.190 1.00 89.94 580 LEU A O 1
ATOM 4542 N N . THR A 1 581 ? 22.714 18.021 31.289 1.00 90.38 581 THR A N 1
ATOM 4543 C CA . THR A 1 581 ? 22.088 19.182 31.955 1.00 90.38 581 THR A CA 1
ATOM 4544 C C . THR A 1 581 ? 22.606 20.509 31.404 1.00 90.38 581 THR A C 1
ATOM 4546 O O . THR A 1 581 ? 21.820 21.392 31.061 1.00 90.38 581 THR A O 1
ATOM 4549 N N . ASN A 1 582 ? 23.927 20.650 31.255 1.00 88.75 582 ASN A N 1
ATOM 4550 C CA . ASN A 1 582 ? 24.532 21.889 30.756 1.00 88.75 582 ASN A CA 1
ATOM 4551 C C . ASN A 1 582 ? 24.218 22.131 29.275 1.00 88.75 582 ASN A C 1
ATOM 4553 O O . ASN A 1 582 ? 23.914 23.257 28.897 1.00 88.75 582 ASN A O 1
ATOM 4557 N N . ALA A 1 583 ? 24.198 21.079 28.455 1.00 89.12 583 ALA A N 1
ATOM 4558 C CA . ALA A 1 583 ? 23.867 21.183 27.036 1.00 89.12 583 ALA A CA 1
ATOM 4559 C C . ALA A 1 583 ? 22.443 21.710 26.817 1.00 89.12 583 ALA A C 1
ATOM 4561 O O . ALA A 1 583 ? 22.217 22.598 25.997 1.00 89.12 583 ALA A O 1
ATOM 4562 N N . ILE A 1 584 ? 21.484 21.220 27.600 1.00 89.56 584 ILE A N 1
ATOM 4563 C CA . ILE A 1 584 ? 20.082 21.645 27.497 1.00 89.56 584 ILE A CA 1
ATOM 4564 C C . ILE A 1 584 ? 19.904 23.040 28.078 1.00 89.56 584 ILE A C 1
ATOM 4566 O O . ILE A 1 584 ? 19.153 23.848 27.532 1.00 89.56 584 ILE A O 1
ATOM 4570 N N . ARG A 1 585 ? 20.622 23.367 29.152 1.00 89.62 585 ARG A N 1
ATOM 4571 C CA . ARG A 1 585 ? 20.646 24.718 29.709 1.00 89.62 585 ARG A CA 1
ATOM 4572 C C . ARG A 1 585 ? 21.145 25.735 28.678 1.00 89.62 585 ARG A C 1
ATOM 4574 O O . ARG A 1 585 ? 20.513 26.773 28.516 1.00 89.62 585 ARG A O 1
ATOM 4581 N N . GLU A 1 586 ? 22.205 25.428 27.936 1.00 86.88 586 GLU A N 1
ATOM 4582 C CA . GLU A 1 586 ? 22.711 26.288 26.855 1.00 86.88 586 GLU A CA 1
ATOM 4583 C C . GLU A 1 586 ? 21.740 26.386 25.671 1.00 86.88 586 GLU A C 1
ATOM 4585 O O . GLU A 1 586 ? 21.485 27.474 25.138 1.00 86.88 586 GLU A O 1
ATOM 4590 N N . LEU A 1 587 ? 21.124 25.265 25.294 1.00 85.88 587 LEU A N 1
ATOM 4591 C CA . LEU A 1 587 ? 20.139 25.232 24.219 1.00 85.88 587 LEU A CA 1
ATOM 4592 C C . LEU A 1 587 ? 18.896 26.079 24.551 1.00 85.88 587 LEU A C 1
ATOM 4594 O O . LEU A 1 587 ? 18.412 26.861 23.734 1.00 85.88 587 LEU A O 1
ATOM 4598 N N . THR A 1 588 ? 18.416 25.993 25.790 1.00 82.38 588 THR A N 1
ATOM 4599 C CA . THR A 1 588 ? 17.203 26.687 26.242 1.00 82.38 588 THR A CA 1
ATOM 4600 C C . THR A 1 588 ? 17.452 28.143 26.648 1.00 82.38 588 THR A C 1
ATOM 4602 O O . THR A 1 588 ? 16.550 28.968 26.504 1.00 82.38 588 THR A O 1
ATOM 4605 N N . LYS A 1 589 ? 18.645 28.524 27.134 1.00 73.06 589 LYS A N 1
ATOM 4606 C CA . LYS A 1 589 ? 18.936 29.896 27.607 1.00 73.06 589 LYS A CA 1
ATOM 4607 C C . LYS A 1 589 ? 19.053 30.938 26.497 1.00 73.06 589 LYS A C 1
ATOM 4609 O O . LYS A 1 589 ? 18.457 32.002 26.646 1.00 73.06 589 LYS A O 1
ATOM 4614 N N . ALA A 1 590 ? 19.804 30.666 25.433 1.00 60.31 590 ALA A N 1
ATOM 4615 C CA . ALA A 1 590 ? 20.127 31.676 24.418 1.00 60.31 590 ALA A CA 1
ATOM 4616 C C . ALA A 1 590 ? 19.412 31.446 23.079 1.00 60.31 590 ALA A C 1
ATOM 4618 O O . ALA A 1 590 ? 19.066 32.405 22.397 1.00 60.31 590 ALA A O 1
ATOM 4619 N N . HIS A 1 591 ? 19.145 30.188 22.728 1.00 64.94 591 HIS A N 1
ATOM 4620 C CA . HIS A 1 591 ? 18.856 29.802 21.346 1.00 64.94 591 HIS A CA 1
ATOM 4621 C C . HIS A 1 591 ? 17.369 29.536 21.063 1.00 64.94 591 HIS A C 1
ATOM 4623 O O . HIS A 1 591 ? 16.897 29.684 19.939 1.00 64.94 591 HIS A O 1
ATOM 4629 N N . PHE A 1 592 ? 16.596 29.184 22.091 1.00 74.56 592 PHE A N 1
ATOM 4630 C CA . PHE A 1 592 ? 15.148 28.972 21.963 1.00 74.56 592 PHE A CA 1
ATOM 4631 C C . PHE A 1 592 ? 14.316 30.234 22.235 1.00 74.56 592 PHE A C 1
ATOM 4633 O O . PHE A 1 592 ? 13.096 30.218 22.102 1.00 74.56 592 PHE A O 1
ATOM 4640 N N . ARG A 1 593 ? 14.948 31.353 22.606 1.00 63.69 593 ARG A N 1
ATOM 4641 C CA . ARG A 1 593 ? 14.239 32.614 22.865 1.00 63.69 593 ARG A CA 1
ATOM 4642 C C . ARG A 1 593 ? 13.789 33.263 21.550 1.00 63.69 593 ARG A C 1
ATOM 4644 O O . ARG A 1 593 ? 14.589 33.415 20.639 1.00 63.69 593 ARG A O 1
ATOM 4651 N N . GLY A 1 594 ? 12.522 33.680 21.482 1.00 58.47 594 GLY A N 1
ATOM 4652 C CA . GLY A 1 594 ? 11.955 34.421 20.342 1.00 58.47 594 GLY A CA 1
ATOM 4653 C C . GLY A 1 594 ? 11.089 33.603 19.376 1.00 58.47 594 GLY A C 1
ATOM 4654 O O . GLY A 1 594 ? 10.404 34.198 18.551 1.00 58.47 594 GLY A O 1
ATOM 4655 N N . SER A 1 595 ? 11.054 32.275 19.512 1.00 59.94 595 SER A N 1
ATOM 4656 C CA . SER A 1 595 ? 10.183 31.396 18.716 1.00 59.94 595 SER A CA 1
ATOM 4657 C C . SER A 1 595 ? 8.928 30.996 19.501 1.00 59.94 595 SER A C 1
ATOM 4659 O O . SER A 1 595 ? 8.968 30.964 20.730 1.00 59.94 595 SER A O 1
ATOM 4661 N N . PRO A 1 596 ? 7.798 30.671 18.846 1.00 55.53 596 PRO A N 1
ATOM 4662 C CA . PRO A 1 596 ? 6.606 30.168 19.537 1.00 55.53 596 PRO A CA 1
ATOM 4663 C C . PRO A 1 596 ? 6.778 28.723 20.035 1.00 55.53 596 PRO A C 1
ATOM 4665 O O . PRO A 1 596 ? 6.137 28.328 21.010 1.00 55.53 596 PRO A O 1
ATOM 4668 N N . LEU A 1 597 ? 7.661 27.966 19.378 1.00 68.94 597 LEU A N 1
ATOM 4669 C CA . LEU A 1 597 ? 7.925 26.547 19.584 1.00 68.94 597 LEU A CA 1
ATOM 4670 C C . LEU A 1 597 ? 9.432 26.285 19.506 1.00 68.94 597 LEU A C 1
ATOM 4672 O O . LEU A 1 597 ? 10.133 26.919 18.712 1.00 68.94 597 LEU A O 1
ATOM 4676 N N . ALA A 1 598 ? 9.924 25.325 20.283 1.00 76.38 598 ALA A N 1
ATOM 4677 C CA . ALA A 1 598 ? 11.293 24.855 20.184 1.00 76.38 598 ALA A CA 1
ATOM 4678 C C . ALA A 1 598 ? 11.416 23.330 20.310 1.00 76.38 598 ALA A C 1
ATOM 4680 O O . ALA A 1 598 ? 10.679 22.678 21.052 1.00 76.38 598 ALA A O 1
ATOM 4681 N N . VAL A 1 599 ? 12.373 22.769 19.574 1.00 81.69 599 VAL A N 1
ATOM 4682 C CA . VAL A 1 599 ? 12.630 21.328 19.490 1.00 81.69 599 VAL A CA 1
ATOM 4683 C C . VAL A 1 599 ? 14.109 21.056 19.725 1.00 81.69 599 VAL A C 1
ATOM 4685 O O . VAL A 1 599 ? 14.958 21.621 19.038 1.00 81.69 599 VAL A O 1
ATOM 4688 N N . GLY A 1 600 ? 14.424 20.173 20.669 1.00 86.56 600 GLY A N 1
ATOM 4689 C CA . GLY A 1 600 ? 15.782 19.675 20.893 1.00 86.56 600 GLY A CA 1
ATOM 4690 C C . GLY A 1 600 ? 15.879 18.186 20.584 1.00 86.56 600 GLY A C 1
ATOM 4691 O O . GLY A 1 600 ? 15.080 17.409 21.095 1.00 86.56 600 GLY A O 1
ATOM 4692 N N . VAL A 1 601 ? 16.861 17.780 19.783 1.00 87.56 601 VAL A N 1
ATOM 4693 C CA . VAL A 1 601 ? 17.199 16.370 19.537 1.00 87.56 601 VAL A CA 1
ATOM 4694 C C . VAL A 1 601 ? 18.550 16.070 20.170 1.00 87.56 601 VAL A C 1
ATOM 4696 O O . VAL A 1 601 ? 19.519 16.787 19.925 1.00 87.56 601 VAL A O 1
ATOM 4699 N N . LEU A 1 602 ? 18.615 15.026 20.991 1.00 89.69 602 LEU A N 1
ATOM 4700 C CA . LEU A 1 602 ? 19.792 14.631 21.752 1.00 89.69 602 LEU A CA 1
ATOM 4701 C C . LEU A 1 602 ? 20.222 13.217 21.361 1.00 89.69 602 LEU A C 1
ATOM 4703 O O . LEU A 1 602 ? 19.461 12.268 21.532 1.00 89.69 602 LEU A O 1
ATOM 4707 N N . LEU A 1 603 ? 21.454 13.087 20.867 1.00 88.88 603 LEU A N 1
ATOM 4708 C CA . LEU A 1 603 ? 22.091 11.808 20.556 1.00 88.88 603 LEU A CA 1
ATOM 4709 C C . LEU A 1 603 ? 23.031 11.421 21.696 1.00 88.88 603 LEU A C 1
ATOM 4711 O O . LEU A 1 603 ? 23.975 12.160 21.985 1.00 88.88 603 LEU A O 1
ATOM 4715 N N . THR A 1 604 ? 22.801 10.272 22.324 1.00 85.75 604 THR A N 1
ATOM 4716 C CA . THR A 1 604 ? 23.612 9.787 23.450 1.00 85.75 604 THR A CA 1
ATOM 4717 C C . THR A 1 604 ? 23.929 8.298 23.329 1.00 85.75 604 THR A C 1
ATOM 4719 O O . THR A 1 604 ? 23.344 7.605 22.502 1.00 85.75 604 THR A O 1
ATOM 4722 N N . TYR A 1 605 ? 24.878 7.807 24.126 1.00 74.69 605 TYR A N 1
ATOM 4723 C CA . TYR A 1 605 ? 25.228 6.391 24.198 1.00 74.69 605 TYR A CA 1
ATOM 4724 C C . TYR A 1 605 ? 25.561 6.004 25.639 1.00 74.69 605 TYR A C 1
ATOM 4726 O O . TYR A 1 605 ? 26.595 6.397 26.189 1.00 74.69 605 TYR A O 1
ATOM 4734 N N . GLY A 1 606 ? 24.699 5.189 26.246 1.00 66.25 606 GLY A N 1
ATOM 4735 C CA . GLY A 1 606 ? 24.865 4.724 27.624 1.00 66.25 606 GLY A CA 1
ATOM 4736 C C . GLY A 1 606 ? 24.133 5.570 28.672 1.00 66.25 606 GLY A C 1
ATOM 4737 O O . GLY A 1 606 ? 23.257 6.370 28.367 1.00 66.25 606 GLY A O 1
ATOM 4738 N N . GLY A 1 607 ? 24.449 5.331 29.948 1.00 74.00 607 GLY A N 1
ATOM 4739 C CA . GLY A 1 607 ? 23.713 5.918 31.069 1.00 74.00 607 GLY A CA 1
ATOM 4740 C C . GLY A 1 607 ? 24.045 7.394 31.297 1.00 74.00 607 GLY A C 1
ATOM 4741 O O . GLY A 1 607 ? 25.205 7.745 31.523 1.00 74.00 607 GLY A O 1
ATOM 4742 N N . ILE A 1 608 ? 23.015 8.243 31.306 1.00 83.88 608 ILE A N 1
ATOM 4743 C CA . ILE A 1 608 ? 23.117 9.650 31.706 1.00 83.88 608 ILE A CA 1
ATOM 4744 C C . ILE A 1 608 ? 23.536 9.696 33.183 1.00 83.88 608 ILE A C 1
ATOM 4746 O O . ILE A 1 608 ? 22.927 9.055 34.033 1.00 83.88 608 ILE A O 1
ATOM 4750 N N . SER A 1 609 ? 24.608 10.419 33.493 1.00 85.06 609 SER A N 1
ATOM 4751 C CA . SER A 1 609 ? 25.213 10.447 34.834 1.00 85.06 609 SER A CA 1
ATOM 4752 C C . SER A 1 609 ? 24.731 11.615 35.695 1.00 85.06 609 SER A C 1
ATOM 4754 O O . SER A 1 609 ? 25.005 11.650 36.889 1.00 85.06 609 SER A O 1
ATOM 4756 N N . ASP A 1 610 ? 24.032 12.584 35.104 1.00 88.25 610 ASP A N 1
ATOM 4757 C CA . ASP A 1 610 ? 23.496 13.772 35.771 1.00 88.25 610 ASP A CA 1
ATOM 4758 C C . ASP A 1 610 ? 21.958 13.817 35.758 1.00 88.25 610 ASP A C 1
ATOM 4760 O O . ASP A 1 610 ? 21.370 14.896 35.757 1.00 88.25 610 ASP A O 1
ATOM 4764 N N . VAL A 1 611 ? 21.302 12.650 35.775 1.00 85.50 611 VAL A N 1
ATOM 4765 C CA . VAL A 1 611 ? 19.835 12.519 35.665 1.00 85.50 611 VAL A CA 1
ATOM 4766 C C . VAL A 1 611 ? 19.089 13.326 36.732 1.00 85.50 611 VAL A C 1
ATOM 4768 O O . VAL A 1 611 ? 18.106 13.982 36.402 1.00 85.50 611 VAL A O 1
ATOM 4771 N N . ASP A 1 612 ? 19.560 13.355 37.981 1.00 85.19 612 ASP A N 1
ATOM 4772 C CA . ASP A 1 612 ? 18.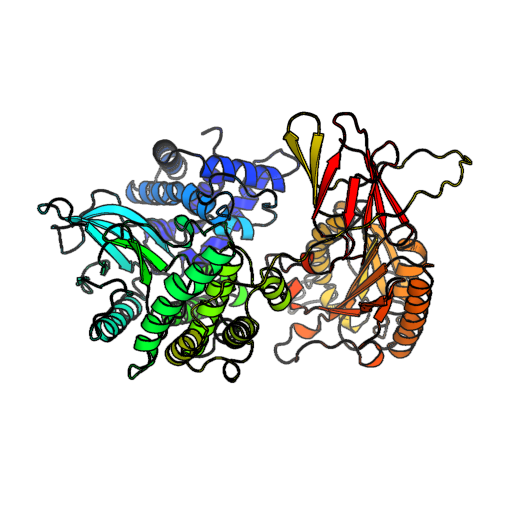899 14.116 39.057 1.00 85.19 612 ASP A CA 1
ATOM 4773 C C . ASP A 1 612 ? 18.971 15.631 38.828 1.00 85.19 612 ASP A C 1
ATOM 4775 O O . ASP A 1 612 ? 17.992 16.362 39.014 1.00 85.19 612 ASP A O 1
ATOM 4779 N N . SER A 1 613 ? 20.130 16.113 38.369 1.00 87.88 613 SER A N 1
ATOM 4780 C CA . SER A 1 613 ? 20.316 17.521 37.997 1.00 87.88 613 SER A CA 1
ATOM 4781 C C . SER A 1 613 ? 19.464 17.879 36.778 1.00 87.88 613 SER A C 1
ATOM 4783 O O . SER A 1 613 ? 18.853 18.948 36.731 1.00 87.88 613 SER A O 1
ATOM 4785 N N . LEU A 1 614 ? 19.363 16.954 35.825 1.00 88.94 614 LEU A N 1
ATOM 4786 C CA . LEU A 1 614 ? 18.573 17.093 34.613 1.00 88.94 614 LEU A CA 1
ATOM 4787 C C . LEU A 1 614 ? 17.067 17.131 34.904 1.00 88.94 614 LEU A C 1
ATOM 4789 O O . LEU A 1 614 ? 16.351 17.965 34.347 1.00 88.94 614 LEU A O 1
ATOM 4793 N N . ALA A 1 615 ? 16.585 16.268 35.799 1.00 84.44 615 ALA A N 1
ATOM 4794 C CA . ALA A 1 615 ? 15.199 16.243 36.255 1.00 84.44 615 ALA A CA 1
ATOM 4795 C C . ALA A 1 615 ? 14.841 17.515 37.035 1.00 84.44 615 ALA A C 1
ATOM 4797 O O . ALA A 1 615 ? 13.773 18.088 36.821 1.00 84.44 615 ALA A O 1
ATOM 4798 N N . THR A 1 616 ? 15.751 17.997 37.889 1.00 89.50 616 THR A N 1
ATOM 4799 C CA . THR A 1 616 ? 15.585 19.267 38.616 1.00 89.50 616 THR A CA 1
ATOM 4800 C C . THR A 1 616 ? 15.428 20.436 37.643 1.00 89.50 616 THR A C 1
ATOM 4802 O O . THR A 1 616 ? 14.424 21.143 37.688 1.00 89.50 616 THR A O 1
ATOM 4805 N N . PHE A 1 617 ? 16.347 20.570 36.683 1.00 91.06 617 PHE A N 1
ATOM 4806 C CA . PHE A 1 617 ? 16.270 21.615 35.659 1.00 91.06 617 PHE A CA 1
ATOM 4807 C C . PHE A 1 617 ? 15.030 21.479 34.759 1.00 91.06 617 PHE A C 1
ATOM 4809 O O . PHE A 1 617 ? 14.425 22.472 34.368 1.00 91.06 617 PHE A O 1
ATOM 4816 N N . SER A 1 618 ? 14.610 20.252 34.448 1.00 89.69 618 SER A N 1
ATOM 4817 C CA . SER A 1 618 ? 13.401 19.998 33.656 1.00 89.69 618 SER A CA 1
ATOM 4818 C C . SER A 1 618 ? 12.132 20.495 34.356 1.00 89.69 618 SER A C 1
ATOM 4820 O O . SER A 1 618 ? 11.247 21.028 33.693 1.00 89.69 618 SER A O 1
ATOM 4822 N N . LYS A 1 619 ? 12.045 20.363 35.686 1.00 85.00 619 LYS A N 1
ATOM 4823 C CA . LYS A 1 619 ? 10.926 20.896 36.483 1.00 85.00 619 LYS A CA 1
ATOM 4824 C C . LYS A 1 619 ? 10.916 22.424 36.503 1.00 85.00 619 LYS A C 1
ATOM 4826 O O . LYS A 1 619 ? 9.853 23.017 36.344 1.00 85.00 619 LYS A O 1
ATOM 4831 N N . GLU A 1 620 ? 12.084 23.052 36.646 1.00 89.06 620 GLU A N 1
ATOM 4832 C CA . GLU A 1 620 ? 12.226 24.512 36.526 1.00 89.06 620 GLU A CA 1
ATOM 4833 C C . GLU A 1 620 ? 11.753 24.986 35.147 1.00 89.06 620 GLU A C 1
ATOM 4835 O O . GLU A 1 620 ? 10.921 25.884 35.045 1.00 89.06 620 GLU A O 1
ATOM 4840 N N . LEU A 1 621 ? 12.212 24.319 34.084 1.00 85.75 621 LEU A N 1
ATOM 4841 C CA . LEU A 1 621 ? 11.838 24.641 32.711 1.00 85.75 621 LEU A CA 1
ATOM 4842 C C . LEU A 1 621 ? 10.330 24.497 32.474 1.00 85.75 621 LEU A C 1
ATOM 4844 O O . LEU A 1 621 ? 9.736 25.368 31.848 1.00 85.75 621 LEU A O 1
ATOM 4848 N N . ILE A 1 622 ? 9.708 23.432 32.987 1.00 81.06 622 ILE A N 1
ATOM 4849 C CA . ILE A 1 622 ? 8.251 23.240 32.947 1.00 81.06 622 ILE A CA 1
ATOM 4850 C C . ILE A 1 622 ? 7.545 24.415 33.619 1.00 81.06 622 ILE A C 1
ATOM 4852 O O . ILE A 1 622 ? 6.680 25.020 32.997 1.00 81.06 622 ILE A O 1
ATOM 4856 N N . SER A 1 623 ? 7.960 24.802 34.827 1.00 81.31 623 SER A N 1
ATOM 4857 C CA . SER A 1 623 ? 7.366 25.948 35.519 1.00 81.31 623 SER A CA 1
ATOM 4858 C C . SER A 1 623 ? 7.498 27.244 34.709 1.00 81.31 623 SER A C 1
ATOM 4860 O O . SER A 1 623 ? 6.542 28.012 34.626 1.00 81.31 623 SER A O 1
ATOM 4862 N N . GLU A 1 624 ? 8.642 27.486 34.064 1.00 81.31 624 GLU A N 1
ATOM 4863 C CA . GLU A 1 624 ? 8.830 28.654 33.194 1.00 81.31 624 GLU A CA 1
ATOM 4864 C C . GLU A 1 624 ? 7.943 28.600 31.929 1.00 81.31 624 GLU A C 1
ATOM 4866 O O . GLU A 1 624 ? 7.481 29.644 31.458 1.00 81.31 624 GLU A O 1
ATOM 4871 N N . ILE A 1 625 ? 7.687 27.407 31.374 1.00 76.38 625 ILE A N 1
ATOM 4872 C CA . ILE A 1 625 ? 6.761 27.194 30.246 1.00 76.38 625 ILE A CA 1
ATOM 4873 C C . ILE A 1 625 ? 5.316 27.471 30.679 1.00 76.38 625 ILE A C 1
ATOM 4875 O O . ILE A 1 625 ? 4.607 28.196 29.982 1.00 76.38 625 ILE A O 1
ATOM 4879 N N . GLU A 1 626 ? 4.888 26.944 31.830 1.00 69.00 626 GLU A N 1
ATOM 4880 C CA . GLU A 1 626 ? 3.537 27.142 32.383 1.00 69.00 626 GLU A CA 1
ATOM 4881 C C . GLU A 1 626 ? 3.261 28.620 32.690 1.00 69.00 626 GLU A C 1
ATOM 4883 O O . GLU A 1 626 ? 2.171 29.126 32.426 1.00 69.00 626 GLU A O 1
ATOM 4888 N N . LEU A 1 627 ? 4.279 29.346 33.161 1.00 71.19 627 LEU A N 1
ATOM 4889 C CA . LEU A 1 627 ? 4.231 30.795 33.380 1.00 71.19 627 LEU A CA 1
ATOM 4890 C C . LEU A 1 627 ? 4.365 31.616 32.082 1.00 71.19 627 LEU A C 1
ATOM 4892 O O . LEU A 1 627 ? 4.378 32.847 32.132 1.00 71.19 627 LEU A O 1
ATOM 4896 N N . GLY A 1 628 ? 4.503 30.966 30.921 1.00 65.94 628 GLY A N 1
ATOM 4897 C CA . GLY A 1 628 ? 4.628 31.614 29.613 1.00 65.94 628 GLY A CA 1
ATOM 4898 C C . GLY A 1 628 ? 5.945 32.369 29.391 1.00 65.94 628 GLY A C 1
ATOM 4899 O O . GLY A 1 628 ? 6.065 33.107 28.412 1.00 65.94 628 GLY A O 1
ATOM 4900 N N . GLN A 1 629 ? 6.935 32.189 30.269 1.00 76.00 629 GLN A N 1
ATOM 4901 C CA . GLN A 1 629 ? 8.256 32.830 30.203 1.00 76.00 629 GLN A CA 1
ATOM 4902 C C . GLN A 1 629 ? 9.173 32.166 29.163 1.00 76.00 629 GLN A C 1
ATOM 4904 O O . GLN A 1 629 ? 10.184 32.739 28.744 1.00 76.00 629 GLN A O 1
ATOM 4909 N N . ARG A 1 630 ? 8.819 30.953 28.728 1.00 75.94 630 ARG A N 1
ATOM 4910 C CA . ARG A 1 630 ? 9.522 30.158 27.716 1.00 75.94 630 ARG A CA 1
ATOM 4911 C C . ARG A 1 630 ? 8.580 29.732 26.587 1.00 75.94 630 ARG A C 1
ATOM 4913 O O . ARG A 1 630 ? 7.363 29.701 26.781 1.00 75.94 630 ARG A O 1
ATOM 4920 N N . PRO A 1 631 ? 9.112 29.426 25.388 1.00 70.69 631 PRO A N 1
ATOM 4921 C CA . PRO A 1 631 ? 8.318 28.775 24.349 1.00 70.69 631 PRO A CA 1
ATOM 4922 C C . PRO A 1 631 ? 7.900 27.370 24.777 1.00 70.69 631 PRO A C 1
ATOM 4924 O O . PRO A 1 631 ? 8.490 26.794 25.687 1.00 70.69 631 PRO A O 1
ATOM 4927 N N . LEU A 1 632 ? 6.940 26.787 24.060 1.00 72.50 632 LEU A N 1
ATOM 4928 C CA . LEU A 1 632 ? 6.679 25.355 24.181 1.00 72.50 632 LEU A CA 1
ATOM 4929 C C . LEU A 1 632 ? 7.923 24.592 23.713 1.00 72.50 632 LEU A C 1
ATOM 4931 O O . LEU A 1 632 ? 8.417 24.845 22.613 1.00 72.50 632 LEU A O 1
ATOM 4935 N N . ILE A 1 633 ? 8.445 23.694 24.548 1.00 80.00 633 ILE A N 1
ATOM 4936 C CA . ILE A 1 633 ? 9.686 22.955 24.280 1.00 80.00 633 ILE A CA 1
ATOM 4937 C C . ILE A 1 633 ? 9.394 21.460 24.271 1.00 80.00 633 ILE A C 1
ATOM 4939 O O . ILE A 1 633 ? 8.758 20.945 25.188 1.00 80.00 633 ILE A O 1
ATOM 4943 N N . ARG A 1 634 ? 9.922 20.757 23.265 1.00 79.81 634 ARG A N 1
ATOM 4944 C CA . ARG A 1 634 ? 9.928 19.290 23.221 1.00 79.81 634 ARG A CA 1
ATOM 4945 C C . ARG A 1 634 ? 11.345 18.766 23.013 1.00 79.81 634 ARG A C 1
ATOM 4947 O O . ARG A 1 634 ? 12.056 19.243 22.126 1.00 79.81 634 ARG A O 1
ATOM 4954 N N . LEU A 1 635 ? 11.756 17.813 23.847 1.00 84.88 635 LEU A N 1
ATOM 4955 C CA . LEU A 1 635 ? 13.095 17.227 23.843 1.00 84.88 635 LEU A CA 1
ATOM 4956 C C . LEU A 1 635 ? 13.018 15.739 23.494 1.00 84.88 635 LEU A C 1
ATOM 4958 O O . LEU A 1 635 ? 12.323 14.967 24.157 1.00 84.88 635 LEU A O 1
ATOM 4962 N N . PHE A 1 636 ? 13.760 15.349 22.464 1.00 84.06 636 PHE A N 1
ATOM 4963 C CA . PHE A 1 636 ? 13.854 13.981 21.971 1.00 84.06 636 PHE A CA 1
ATOM 4964 C C . PHE A 1 636 ? 15.208 13.390 22.322 1.00 84.06 636 PHE A C 1
ATOM 4966 O O . PHE A 1 636 ? 16.240 13.953 21.960 1.00 84.06 636 PHE A O 1
ATOM 4973 N N . LEU A 1 637 ? 15.202 12.245 22.991 1.00 83.12 637 LEU A N 1
ATOM 4974 C CA . LEU A 1 637 ? 16.396 11.479 23.317 1.00 83.12 637 LEU A CA 1
ATOM 4975 C C . LEU A 1 637 ? 16.493 10.253 22.404 1.00 83.12 637 LEU A C 1
ATOM 4977 O O . LEU A 1 637 ? 15.536 9.486 22.309 1.00 83.12 637 LEU A O 1
ATOM 4981 N N . ILE A 1 638 ? 17.645 10.067 21.761 1.00 83.69 638 ILE A N 1
ATOM 4982 C CA . ILE A 1 638 ? 17.975 8.887 20.953 1.00 83.69 638 ILE A CA 1
ATOM 4983 C C . ILE A 1 638 ? 19.206 8.222 21.577 1.00 83.69 638 ILE A C 1
ATOM 4985 O O . ILE A 1 638 ? 20.290 8.815 21.589 1.00 83.69 638 ILE A O 1
ATOM 4989 N N . ASP A 1 639 ? 19.042 7.005 22.099 1.00 79.94 639 ASP A N 1
ATOM 4990 C CA . ASP A 1 639 ? 20.140 6.204 22.657 1.00 79.94 639 ASP A CA 1
ATOM 4991 C C . ASP A 1 639 ? 20.718 5.273 21.587 1.00 79.94 639 ASP A C 1
ATOM 4993 O O . ASP A 1 639 ? 20.069 4.338 21.129 1.00 79.94 639 ASP A O 1
ATOM 4997 N N . LEU A 1 640 ? 21.968 5.508 21.198 1.00 75.38 640 LEU A N 1
ATOM 4998 C CA . LEU A 1 640 ? 22.656 4.768 20.140 1.00 75.38 640 LEU A CA 1
ATOM 4999 C C . LEU A 1 640 ? 23.128 3.365 20.577 1.00 75.38 640 LEU A C 1
ATOM 5001 O O . LEU A 1 640 ? 23.669 2.613 19.761 1.00 75.38 640 LEU A O 1
ATOM 5005 N N . LYS A 1 641 ? 22.936 2.989 21.851 1.00 65.75 641 LYS A N 1
ATOM 5006 C CA . LYS A 1 641 ? 23.276 1.656 22.382 1.00 65.75 641 LYS A CA 1
ATOM 5007 C C . LYS A 1 641 ? 22.369 0.534 21.840 1.00 65.75 641 LYS A C 1
ATOM 5009 O O . LYS A 1 641 ? 22.763 -0.631 21.887 1.00 65.75 641 LYS A O 1
ATOM 5014 N N . GLU A 1 642 ? 21.201 0.875 21.287 1.00 53.81 642 GLU A N 1
ATOM 5015 C CA . GLU A 1 642 ? 20.195 -0.049 20.718 1.00 53.81 642 GLU A CA 1
ATOM 5016 C C . GLU A 1 642 ? 20.646 -0.804 19.454 1.00 53.81 642 GLU A C 1
ATOM 5018 O O . GLU A 1 642 ? 19.985 -1.744 19.023 1.00 53.81 642 GLU A O 1
ATOM 5023 N N . THR A 1 643 ? 21.808 -0.477 18.887 1.00 49.81 643 THR A N 1
ATOM 5024 C CA . THR A 1 643 ? 22.405 -1.237 17.772 1.00 49.81 643 THR A CA 1
ATOM 5025 C C . THR A 1 643 ? 22.806 -2.679 18.148 1.00 49.81 643 THR A C 1
ATOM 5027 O O . THR A 1 643 ? 23.289 -3.432 17.301 1.00 49.81 643 THR A O 1
ATOM 5030 N N . SER A 1 644 ? 22.582 -3.101 19.401 1.00 42.34 644 SER A N 1
ATOM 5031 C CA . SER A 1 644 ? 22.762 -4.472 19.882 1.00 42.34 644 SER A CA 1
ATOM 5032 C C . SER A 1 644 ? 21.406 -5.187 20.063 1.00 42.34 644 SER A C 1
ATOM 5034 O O . SER A 1 644 ? 20.565 -4.704 20.819 1.00 42.34 644 SER A O 1
ATOM 5036 N N . PRO A 1 645 ? 21.183 -6.373 19.461 1.00 39.81 645 PRO A N 1
ATOM 5037 C CA . PRO A 1 645 ? 19.877 -7.053 19.361 1.00 39.81 645 PRO A CA 1
ATOM 5038 C C . PRO A 1 645 ? 19.293 -7.615 20.682 1.00 39.81 645 PRO A C 1
ATOM 5040 O O . PRO A 1 645 ? 18.461 -8.519 20.656 1.00 39.81 645 PRO A O 1
ATOM 5043 N N . ARG A 1 646 ? 19.738 -7.135 21.852 1.00 38.03 646 ARG A N 1
ATOM 5044 C CA . ARG A 1 646 ? 19.342 -7.629 23.188 1.00 38.03 646 ARG A CA 1
ATOM 5045 C C . ARG A 1 646 ? 18.738 -6.568 24.122 1.00 38.03 646 ARG A C 1
ATOM 5047 O O . ARG A 1 646 ? 18.452 -6.895 25.272 1.00 38.03 646 ARG A O 1
ATOM 5054 N N . SER A 1 647 ? 18.554 -5.323 23.687 1.00 47.00 647 SER A N 1
ATOM 5055 C CA . SER A 1 647 ? 17.905 -4.275 24.491 1.00 47.00 647 SER A CA 1
ATOM 5056 C C . SER A 1 647 ? 16.384 -4.265 24.290 1.00 47.00 647 SER A C 1
ATOM 5058 O O . SER A 1 647 ? 15.907 -4.329 23.162 1.00 47.00 647 SER A O 1
ATOM 5060 N N . GLY A 1 648 ? 15.622 -4.216 25.390 1.00 45.34 648 GLY A N 1
ATOM 5061 C CA . GLY A 1 648 ? 14.167 -4.005 25.371 1.00 45.34 648 GLY A CA 1
ATOM 5062 C C . GLY A 1 648 ? 13.778 -2.558 25.011 1.00 45.34 648 GLY A C 1
ATOM 5063 O O . GLY A 1 648 ? 14.669 -1.730 24.830 1.00 45.34 648 GLY A O 1
ATOM 5064 N N . PRO A 1 649 ? 12.470 -2.239 24.922 1.00 46.22 649 PRO A N 1
ATOM 5065 C CA . PRO A 1 649 ? 11.986 -0.929 24.476 1.00 46.22 649 PRO A CA 1
ATOM 5066 C C . PRO A 1 649 ? 12.485 0.219 25.364 1.00 46.22 649 PRO A C 1
ATOM 5068 O O . PRO A 1 649 ? 12.451 0.117 26.593 1.00 46.22 649 PRO A O 1
ATOM 5071 N N . LEU A 1 650 ? 12.905 1.321 24.730 1.00 56.59 650 LEU A N 1
ATOM 5072 C CA . LEU A 1 650 ? 13.398 2.522 25.406 1.00 56.59 650 LEU A CA 1
ATOM 5073 C C . LEU A 1 650 ? 12.359 3.087 26.388 1.00 56.59 650 LEU A C 1
ATOM 5075 O O . LEU A 1 650 ? 11.207 3.336 26.028 1.00 56.59 650 LEU A O 1
ATOM 5079 N N . GLN A 1 651 ? 12.790 3.383 27.612 1.00 56.06 651 GLN A N 1
ATOM 5080 C CA . GLN A 1 651 ? 12.078 4.287 28.510 1.00 56.06 651 GLN A CA 1
ATOM 5081 C C . GLN A 1 651 ? 13.011 5.441 28.874 1.00 56.06 651 GLN A C 1
ATOM 5083 O O . GLN A 1 651 ? 14.215 5.211 29.030 1.00 56.06 651 GLN A O 1
ATOM 5088 N N . PRO A 1 652 ? 12.496 6.679 29.009 1.00 62.62 652 PRO A N 1
ATOM 5089 C CA . PRO A 1 652 ? 13.304 7.737 29.587 1.00 62.62 652 PRO A CA 1
ATOM 5090 C C . PRO A 1 652 ? 13.773 7.296 30.980 1.00 62.62 652 PRO A C 1
ATOM 5092 O O . PRO A 1 652 ? 13.062 6.527 31.634 1.00 62.62 652 PRO A O 1
ATOM 5095 N N . PRO A 1 653 ? 14.943 7.769 31.450 1.00 70.69 653 PRO A N 1
ATOM 5096 C CA . PRO A 1 653 ? 15.358 7.556 32.831 1.00 70.69 653 PRO A CA 1
ATOM 5097 C C . PRO A 1 653 ? 14.187 7.845 33.772 1.00 70.69 653 PRO A C 1
ATOM 5099 O O . PRO A 1 653 ? 13.531 8.871 33.592 1.00 70.69 653 PRO A O 1
ATOM 5102 N N . GLU A 1 654 ? 13.918 6.972 34.749 1.00 73.69 654 GLU A N 1
ATOM 5103 C CA . GLU A 1 654 ? 12.750 7.090 35.643 1.00 73.69 654 GLU A CA 1
ATOM 5104 C C . GLU A 1 654 ? 12.492 8.518 36.164 1.00 73.69 654 GLU A C 1
ATOM 5106 O O . GLU A 1 654 ? 11.342 8.956 36.115 1.00 73.69 654 GLU A O 1
ATOM 5111 N N . PRO A 1 655 ? 13.512 9.314 36.555 1.00 74.12 655 PRO A N 1
ATOM 5112 C CA . PRO A 1 655 ? 13.300 10.688 37.025 1.00 74.12 655 PRO A CA 1
ATOM 5113 C C . PRO A 1 655 ? 12.750 11.666 35.972 1.00 74.12 655 PRO A C 1
ATOM 5115 O O . PRO A 1 655 ? 12.288 12.751 36.326 1.00 74.12 655 PRO A O 1
ATOM 5118 N N . LEU A 1 656 ? 12.816 11.314 34.686 1.00 75.31 656 LEU A N 1
ATOM 5119 C CA . LEU A 1 656 ? 12.276 12.080 33.559 1.00 75.31 656 LEU A CA 1
ATOM 5120 C C . LEU A 1 656 ? 10.914 11.549 33.083 1.00 75.31 656 LEU A C 1
ATOM 5122 O O . LEU A 1 656 ? 10.213 12.241 32.338 1.00 75.31 656 LEU A O 1
ATOM 5126 N N . VAL A 1 657 ? 10.519 10.340 33.502 1.00 71.38 657 VAL A N 1
ATOM 5127 C CA . VAL A 1 657 ? 9.235 9.732 33.133 1.00 71.38 657 VAL A CA 1
ATOM 5128 C C . VAL A 1 657 ? 8.093 10.579 33.694 1.00 71.38 657 VAL A C 1
ATOM 5130 O O . VAL A 1 657 ? 8.022 10.861 34.885 1.00 71.38 657 VAL A O 1
ATOM 5133 N N . GLY A 1 658 ? 7.166 10.984 32.824 1.00 62.94 658 GLY A N 1
ATOM 5134 C CA . GLY A 1 658 ? 5.968 11.720 33.236 1.00 62.94 658 GLY A CA 1
ATOM 5135 C C . GLY A 1 658 ? 6.181 13.212 33.507 1.00 62.94 658 GLY A C 1
ATOM 5136 O O . GLY A 1 658 ? 5.216 13.885 33.862 1.00 62.94 658 GLY A O 1
ATOM 5137 N N . LEU A 1 659 ? 7.387 13.754 33.286 1.00 72.06 659 LEU A N 1
ATOM 5138 C CA . LEU A 1 659 ? 7.607 15.200 33.305 1.00 72.06 659 LEU A CA 1
ATOM 5139 C C . LEU A 1 659 ? 6.878 15.857 32.127 1.00 72.06 659 LEU A C 1
ATOM 5141 O O . LEU A 1 659 ? 7.248 15.706 30.957 1.00 72.06 659 LEU A O 1
ATOM 5145 N N . GLY A 1 660 ? 5.825 16.592 32.459 1.00 67.25 660 GLY A N 1
ATOM 5146 C CA . GLY A 1 660 ? 5.004 17.331 31.519 1.00 67.25 660 GLY A CA 1
ATOM 5147 C C . GLY A 1 660 ? 4.528 18.647 32.107 1.00 67.25 660 GLY A C 1
ATOM 5148 O O . GLY A 1 660 ? 4.615 18.857 33.314 1.00 67.25 660 GLY A O 1
ATOM 5149 N N . TRP A 1 661 ? 4.050 19.527 31.240 1.00 59.53 661 TRP A N 1
ATOM 5150 C CA . TRP A 1 661 ? 3.498 20.827 31.602 1.00 59.53 661 TRP A CA 1
ATOM 5151 C C . TRP A 1 661 ? 2.023 20.880 31.224 1.00 59.53 661 TRP A C 1
ATOM 5153 O O . TRP A 1 661 ? 1.573 20.144 30.336 1.00 59.53 661 TRP A O 1
ATOM 5163 N N . ARG A 1 662 ? 1.271 21.771 31.864 1.00 57.91 662 ARG A N 1
ATOM 5164 C CA . ARG A 1 662 ? -0.054 22.169 31.383 1.00 57.91 662 ARG A CA 1
ATOM 5165 C C . ARG A 1 662 ? 0.026 23.548 30.765 1.00 57.91 662 ARG A C 1
ATOM 5167 O O . ARG A 1 662 ? 0.545 24.477 31.372 1.00 57.91 662 ARG A O 1
ATOM 5174 N N . ASP A 1 663 ? -0.469 23.697 29.546 1.00 51.03 663 ASP A N 1
ATOM 5175 C CA . ASP A 1 663 ? -0.604 25.042 28.997 1.00 51.03 663 ASP A CA 1
ATOM 5176 C C . ASP A 1 663 ? -1.696 25.836 29.742 1.00 51.03 663 ASP A C 1
ATOM 5178 O O . ASP A 1 663 ? -2.446 25.294 30.561 1.00 51.03 663 ASP A O 1
ATOM 5182 N N . ALA A 1 664 ? -1.817 27.131 29.435 1.00 42.47 664 ALA A N 1
ATOM 5183 C CA . ALA A 1 664 ? -2.822 28.023 30.026 1.00 42.47 664 ALA A CA 1
ATOM 5184 C C . ALA A 1 664 ? -4.284 27.578 29.788 1.00 42.47 664 ALA A C 1
ATOM 5186 O O . ALA A 1 664 ? -5.214 28.216 30.276 1.00 42.47 664 ALA A O 1
ATOM 5187 N N . THR A 1 665 ? -4.493 26.501 29.029 1.00 39.34 665 THR A N 1
ATOM 5188 C CA . THR A 1 665 ? -5.790 25.948 28.643 1.00 39.34 665 THR A CA 1
ATOM 5189 C C . THR A 1 665 ? -6.033 24.545 29.214 1.00 39.34 665 THR A C 1
ATOM 5191 O O . THR A 1 665 ? -7.077 23.946 28.971 1.00 39.34 665 THR A O 1
ATOM 5194 N N . GLY A 1 666 ? -5.103 24.039 30.033 1.00 43.44 666 GLY A N 1
ATOM 5195 C CA . GLY A 1 666 ? -5.226 22.785 30.778 1.00 43.44 666 GLY A CA 1
ATOM 5196 C C . GLY A 1 666 ? -4.736 21.536 30.038 1.00 43.44 666 GLY A C 1
ATOM 5197 O O . GLY A 1 666 ? -4.757 20.450 30.634 1.00 43.44 666 GLY A O 1
ATOM 5198 N N . VAL A 1 667 ? -4.263 21.671 28.791 1.00 43.16 667 VAL A N 1
ATOM 5199 C CA . VAL A 1 667 ? -3.764 20.560 27.963 1.00 43.16 667 VAL A CA 1
ATOM 5200 C C . VAL A 1 667 ? -2.391 20.116 28.457 1.00 43.16 667 VAL A C 1
ATOM 5202 O O . VAL A 1 667 ? -1.496 20.934 28.654 1.00 43.16 667 VAL A O 1
ATOM 5205 N N . PHE A 1 668 ? -2.228 18.807 28.664 1.00 45.12 668 PHE A N 1
ATOM 5206 C CA . PHE A 1 668 ? -0.994 18.214 29.176 1.00 45.12 668 PHE A CA 1
ATOM 5207 C C . PHE A 1 668 ? -0.022 17.865 28.038 1.00 45.12 668 PHE A C 1
ATOM 5209 O O . PHE A 1 668 ? -0.321 17.007 27.206 1.00 45.12 668 PHE A O 1
ATOM 5216 N N . GLY A 1 669 ? 1.156 18.490 28.029 1.00 58.28 669 GLY A N 1
ATOM 5217 C CA . GLY A 1 669 ? 2.271 18.177 27.127 1.00 58.28 669 GLY A CA 1
ATOM 5218 C C . GLY A 1 669 ? 3.416 17.477 27.862 1.00 58.28 669 GLY A C 1
ATOM 5219 O O . GLY A 1 669 ? 3.639 17.742 29.037 1.00 58.28 669 GLY A O 1
ATOM 5220 N N . ARG A 1 670 ? 4.162 16.583 27.195 1.00 68.88 670 ARG A N 1
ATOM 5221 C CA . ARG A 1 670 ? 5.365 15.933 27.761 1.00 68.88 670 ARG A CA 1
ATOM 5222 C C . ARG A 1 670 ? 6.636 16.630 27.291 1.00 68.88 670 ARG A C 1
ATOM 5224 O O . ARG A 1 670 ? 6.800 16.843 26.091 1.00 68.88 670 ARG A O 1
ATOM 5231 N N . LEU A 1 671 ? 7.548 16.924 28.222 1.00 77.75 671 LEU A N 1
ATOM 5232 C CA . LEU A 1 671 ? 8.843 17.553 27.918 1.00 77.75 671 LEU A CA 1
ATOM 5233 C C . LEU A 1 671 ? 9.804 16.590 27.234 1.00 77.75 671 LEU A C 1
ATOM 5235 O O . LEU A 1 671 ? 10.491 16.980 26.293 1.00 77.75 671 LEU A O 1
ATOM 5239 N N . TRP A 1 672 ? 9.815 15.344 27.697 1.00 79.62 672 TRP A N 1
ATOM 5240 C CA . TRP A 1 672 ? 10.758 14.323 27.271 1.00 79.62 672 TRP A CA 1
ATOM 5241 C C . TRP A 1 672 ? 10.074 13.210 26.493 1.00 79.62 672 TRP A C 1
ATOM 5243 O O . TRP A 1 672 ? 9.067 12.648 26.930 1.00 79.62 672 TRP A O 1
ATOM 5253 N N . GLU A 1 673 ? 10.676 12.852 25.365 1.00 76.75 673 GLU A N 1
ATOM 5254 C CA . GLU A 1 673 ? 10.292 11.703 24.560 1.00 76.75 673 GLU A CA 1
ATOM 5255 C C . GLU A 1 673 ? 11.537 10.935 24.113 1.00 76.75 673 GLU A C 1
ATOM 5257 O O . GLU A 1 673 ? 12.577 11.516 23.813 1.00 76.75 673 GLU A O 1
ATOM 5262 N N . CYS A 1 674 ? 11.440 9.611 24.117 1.00 72.94 674 CYS A N 1
ATOM 5263 C CA . CYS A 1 674 ? 12.515 8.706 23.735 1.00 72.94 674 CYS A CA 1
ATOM 5264 C C . CYS A 1 674 ? 12.185 8.083 22.384 1.00 72.94 674 CYS A C 1
ATOM 5266 O O . CYS A 1 674 ? 11.085 7.561 22.206 1.00 72.94 674 CYS A O 1
ATOM 5268 N N . LEU A 1 675 ? 13.127 8.149 21.450 1.00 70.44 675 LEU A N 1
ATOM 5269 C CA . LEU A 1 675 ? 12.989 7.590 20.110 1.00 70.44 675 LEU A CA 1
ATOM 5270 C C . LEU A 1 675 ? 14.004 6.454 19.917 1.00 70.44 675 LEU A C 1
ATOM 5272 O O . LEU A 1 675 ? 15.125 6.561 20.422 1.00 70.44 675 LEU A O 1
ATOM 5276 N N . PRO A 1 676 ? 13.635 5.384 19.193 1.00 63.38 676 PRO A N 1
ATOM 5277 C CA . PRO A 1 676 ? 14.526 4.251 18.970 1.00 63.38 676 PRO A CA 1
ATOM 5278 C C . PRO A 1 676 ? 15.679 4.621 18.026 1.00 63.38 676 PRO A C 1
ATOM 5280 O O . PRO A 1 676 ? 15.508 5.448 17.123 1.00 63.38 676 PRO A O 1
ATOM 5283 N N . SER A 1 677 ? 16.845 3.987 18.178 1.00 64.62 677 SER A N 1
ATOM 5284 C CA . SER A 1 677 ? 18.000 4.239 17.300 1.00 64.62 677 SER A CA 1
ATOM 5285 C C . SER A 1 677 ? 17.788 3.717 15.880 1.00 64.62 677 SER A C 1
ATOM 5287 O O . SER A 1 677 ? 18.414 4.232 14.957 1.00 64.62 677 SER A O 1
ATOM 5289 N N . SER A 1 678 ? 16.879 2.752 15.685 1.00 57.69 678 SER A N 1
ATOM 5290 C CA . SER A 1 678 ? 16.474 2.251 14.361 1.00 57.69 678 SER A CA 1
ATOM 5291 C C . SER A 1 678 ? 15.911 3.349 13.454 1.00 57.69 678 SER A C 1
ATOM 5293 O O . SER A 1 678 ? 16.027 3.254 12.234 1.00 57.69 678 SER A O 1
ATOM 5295 N N . LEU A 1 679 ? 15.403 4.445 14.035 1.00 59.00 679 LEU A N 1
ATOM 5296 C CA . LEU A 1 679 ? 15.003 5.654 13.310 1.00 59.00 679 LEU A CA 1
ATOM 5297 C C . LEU A 1 679 ? 16.153 6.249 12.475 1.00 59.00 679 LEU A C 1
ATOM 5299 O O . LEU A 1 679 ? 15.909 6.942 11.494 1.00 59.00 679 LEU A O 1
ATOM 5303 N N . LEU A 1 680 ? 17.409 5.997 12.856 1.00 62.47 680 LEU A N 1
ATOM 5304 C CA . LEU A 1 680 ? 18.595 6.483 12.145 1.00 62.47 680 LEU A CA 1
ATOM 5305 C C . LEU A 1 680 ? 19.042 5.555 11.001 1.00 62.47 680 LEU A C 1
ATOM 5307 O O . LEU A 1 680 ? 19.855 5.971 10.163 1.00 62.47 680 LEU A O 1
ATOM 5311 N N . ASP A 1 681 ? 18.529 4.320 10.976 1.00 53.00 681 ASP A N 1
ATOM 5312 C CA . ASP A 1 681 ? 18.875 3.257 10.023 1.00 53.00 681 ASP A CA 1
ATOM 5313 C C . ASP A 1 681 ? 17.848 3.097 8.893 1.00 53.00 681 ASP A C 1
ATOM 5315 O O . ASP A 1 681 ? 18.156 2.497 7.860 1.00 53.00 681 ASP A O 1
ATOM 5319 N N . GLU A 1 682 ? 16.656 3.673 9.051 1.00 50.78 682 GLU A N 1
ATOM 5320 C CA . GLU A 1 682 ? 15.620 3.743 8.021 1.00 50.78 682 GLU A CA 1
ATOM 5321 C C . GLU A 1 682 ? 16.134 4.535 6.791 1.00 50.78 682 GLU A C 1
ATOM 5323 O O . GLU A 1 682 ? 16.503 5.707 6.911 1.00 50.78 682 GLU A O 1
ATOM 5328 N N . PRO A 1 683 ? 16.155 3.943 5.576 1.00 39.97 683 PRO A N 1
ATOM 5329 C CA . PRO A 1 683 ? 16.603 4.623 4.347 1.00 39.97 683 PRO A CA 1
ATOM 5330 C C . PRO A 1 683 ? 15.742 5.841 3.992 1.00 39.97 683 PRO A C 1
ATOM 5332 O O . PRO A 1 683 ? 16.182 6.758 3.294 1.00 39.97 683 PRO A O 1
ATOM 5335 N N . ASN A 1 684 ? 14.510 5.829 4.496 1.00 45.47 684 ASN A N 1
ATOM 5336 C CA . ASN A 1 684 ? 13.552 6.903 4.429 1.00 45.47 684 ASN A CA 1
ATOM 5337 C C . ASN A 1 684 ? 13.469 7.500 5.832 1.00 45.47 684 ASN A C 1
ATOM 5339 O O . ASN A 1 684 ? 12.839 6.909 6.702 1.00 45.47 684 ASN A O 1
ATOM 5343 N N . ASN A 1 685 ? 13.984 8.710 6.048 1.00 43.94 685 ASN A N 1
ATOM 5344 C CA . ASN A 1 685 ? 13.623 9.545 7.207 1.00 43.94 685 ASN A CA 1
ATOM 5345 C C . ASN A 1 685 ? 12.135 9.991 7.136 1.00 43.94 685 ASN A C 1
ATOM 5347 O O . ASN A 1 685 ? 11.794 11.157 7.326 1.00 43.94 685 ASN A O 1
ATOM 5351 N N . GLY A 1 686 ? 11.249 9.057 6.782 1.00 40.66 686 GLY A N 1
ATOM 5352 C CA . GLY A 1 686 ? 9.812 9.154 6.609 1.00 40.66 686 GLY A CA 1
ATOM 5353 C C . GLY A 1 686 ? 9.040 8.416 7.700 1.00 40.66 686 GLY A C 1
ATOM 5354 O O . GLY A 1 686 ? 7.815 8.353 7.608 1.00 40.66 686 GLY A O 1
ATOM 5355 N N . PHE A 1 687 ? 9.698 7.937 8.766 1.00 34.88 687 PHE A N 1
ATOM 5356 C CA . PHE A 1 687 ? 8.977 7.850 10.027 1.00 34.88 687 PHE A CA 1
ATOM 5357 C C . PHE A 1 687 ? 8.619 9.275 10.442 1.00 34.88 687 PHE A C 1
ATOM 5359 O O . PHE A 1 687 ? 9.455 10.175 10.547 1.00 34.88 687 PHE A O 1
ATOM 5366 N N . GLN A 1 688 ? 7.320 9.493 10.556 1.00 45.16 688 GLN A N 1
ATOM 5367 C CA . GLN A 1 688 ? 6.679 10.777 10.713 1.00 45.16 688 GLN A CA 1
ATOM 5368 C C . GLN A 1 688 ? 7.130 11.489 11.998 1.00 45.16 688 GLN A C 1
ATOM 5370 O O . GLN A 1 688 ? 6.412 11.518 12.995 1.00 45.16 688 GLN A O 1
ATOM 5375 N N . PHE A 1 689 ? 8.207 12.268 11.931 1.00 39.84 689 PHE A N 1
ATOM 5376 C CA . PHE A 1 689 ? 8.296 13.461 12.775 1.00 39.84 689 PHE A CA 1
ATOM 5377 C C . PHE A 1 689 ? 7.133 14.449 12.457 1.00 39.84 689 PHE A C 1
ATOM 5379 O O . PHE A 1 689 ? 6.846 15.367 13.217 1.00 39.84 689 PHE A O 1
ATOM 5386 N N . ARG A 1 690 ? 6.364 14.204 11.377 1.00 36.47 690 ARG A N 1
ATOM 5387 C CA . ARG A 1 690 ? 5.033 14.791 11.108 1.00 36.47 690 ARG A CA 1
ATOM 5388 C C . ARG A 1 690 ? 3.991 14.541 12.216 1.00 36.47 690 ARG A C 1
ATOM 5390 O O . ARG A 1 690 ? 2.975 15.239 12.200 1.00 36.47 690 ARG A O 1
ATOM 5397 N N . THR A 1 691 ? 4.233 13.589 13.124 1.00 37.2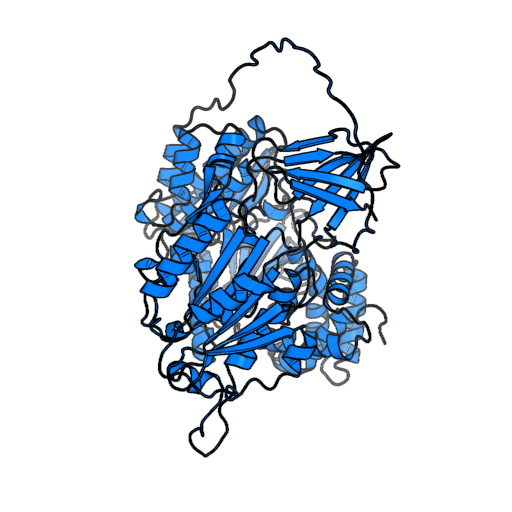2 691 THR A N 1
ATOM 5398 C CA . THR A 1 691 ? 3.402 13.259 14.304 1.00 37.22 691 THR A CA 1
ATOM 5399 C C . THR A 1 691 ? 3.923 13.873 15.608 1.00 37.22 691 THR A C 1
ATOM 5401 O O . THR A 1 691 ? 3.307 13.682 16.651 1.00 37.22 691 THR A O 1
ATOM 5404 N N . LEU A 1 692 ? 5.037 14.624 15.588 1.00 40.44 692 LEU A N 1
ATOM 5405 C CA . LEU A 1 692 ? 5.594 15.245 16.805 1.00 40.44 692 LEU A CA 1
ATOM 5406 C C . LEU A 1 692 ? 4.688 16.283 17.461 1.00 40.44 692 LEU A C 1
ATOM 5408 O O . LEU A 1 692 ? 4.926 16.705 18.595 1.00 40.44 692 LEU A O 1
ATOM 5412 N N . PHE A 1 693 ? 3.694 16.736 16.718 1.00 44.28 693 PHE A N 1
ATOM 5413 C CA . PHE A 1 693 ? 2.889 17.891 17.027 1.00 44.28 693 PHE A CA 1
ATOM 5414 C C . PHE A 1 693 ? 1.423 17.465 17.011 1.00 44.28 693 PHE A C 1
ATOM 5416 O O . PHE A 1 693 ? 0.797 17.525 15.952 1.00 44.28 693 PHE A O 1
ATOM 5423 N N . PRO A 1 694 ? 0.877 16.971 18.138 1.00 42.16 694 PRO A N 1
ATOM 5424 C CA . PRO A 1 694 ? -0.568 17.009 18.325 1.00 42.16 694 PRO A CA 1
ATOM 5425 C C . PRO A 1 694 ? -1.043 18.469 18.242 1.00 42.16 694 PRO A C 1
ATOM 5427 O O . PRO A 1 694 ? -0.257 19.381 18.521 1.00 42.16 694 PRO A O 1
ATOM 5430 N N . ASP A 1 695 ? -2.293 18.675 17.820 1.00 44.12 695 ASP A N 1
ATOM 5431 C CA . ASP A 1 695 ? -2.916 19.990 17.635 1.00 44.12 695 ASP A CA 1
ATOM 5432 C C . ASP A 1 695 ? -2.583 20.923 18.809 1.00 44.12 695 ASP A C 1
ATOM 5434 O O . ASP A 1 695 ? -2.859 20.642 19.974 1.00 44.12 695 ASP A O 1
ATOM 5438 N N . PHE A 1 696 ? -1.864 22.001 18.506 1.00 48.91 696 PHE A N 1
ATOM 5439 C CA . PHE A 1 696 ? -1.011 22.662 19.495 1.00 48.91 696 PHE A CA 1
ATOM 5440 C C . PHE A 1 696 ? -1.732 23.560 20.495 1.00 48.91 696 PHE A C 1
ATOM 5442 O O . PHE A 1 696 ? -1.127 23.977 21.480 1.00 48.91 696 PHE A O 1
ATOM 5449 N N . PHE A 1 697 ? -2.982 23.920 20.230 1.00 51.34 697 PHE A N 1
ATOM 5450 C CA . PHE A 1 697 ? -3.689 24.935 21.001 1.00 51.34 697 PHE A CA 1
ATOM 5451 C C . PHE A 1 697 ? -5.143 24.535 21.088 1.00 51.34 697 PHE A C 1
ATOM 5453 O O . PHE A 1 697 ? -5.690 24.130 20.074 1.00 51.34 697 PHE A O 1
ATOM 5460 N N . SER A 1 698 ? -5.759 24.675 22.259 1.00 45.25 698 SER A N 1
ATOM 5461 C CA . SER A 1 698 ? -7.166 24.330 22.515 1.00 45.25 698 SER A CA 1
ATOM 5462 C C . SER A 1 698 ? -8.170 25.260 21.842 1.00 45.25 698 SER A C 1
ATOM 5464 O O . SER A 1 698 ? -9.327 24.887 21.691 1.00 45.25 698 SER A O 1
ATOM 5466 N N . SER A 1 699 ? -7.749 26.452 21.405 1.00 54.69 699 SER A N 1
ATOM 5467 C CA . SER A 1 699 ? -8.555 27.298 20.529 1.00 54.69 699 SER A CA 1
ATOM 5468 C C . SER A 1 699 ? -7.724 28.291 19.714 1.00 54.69 699 SER A C 1
ATOM 5470 O O . SER A 1 699 ? -6.605 28.652 20.087 1.00 54.69 699 SER A O 1
ATOM 5472 N N . GLY A 1 700 ? -8.274 28.755 18.594 1.00 70.94 700 GLY A N 1
ATOM 5473 C CA . GLY A 1 700 ? -7.673 29.804 17.776 1.00 70.94 700 GLY A CA 1
ATOM 5474 C C . GLY A 1 700 ? -8.691 30.560 16.939 1.00 70.94 700 GLY A C 1
ATOM 5475 O O . GLY A 1 700 ? -9.785 30.074 16.678 1.00 70.94 700 GLY A O 1
ATOM 5476 N N . ARG A 1 701 ? -8.345 31.764 16.504 1.00 81.31 701 ARG A N 1
ATOM 5477 C CA . ARG A 1 701 ? -9.177 32.618 15.653 1.00 81.31 701 ARG A CA 1
ATOM 5478 C C . ARG A 1 701 ? -8.340 33.180 14.529 1.00 81.31 701 ARG A C 1
ATOM 5480 O O . ARG A 1 701 ? -7.200 33.563 14.743 1.00 81.31 701 ARG A O 1
ATOM 5487 N N . VAL A 1 702 ? -8.909 33.268 13.345 1.00 80.69 702 VAL A N 1
ATOM 5488 C CA . VAL A 1 702 ? -8.318 33.976 12.217 1.00 80.69 702 VAL A CA 1
ATOM 5489 C C . VAL A 1 702 ? -9.073 35.282 12.050 1.00 80.69 702 VAL A C 1
ATOM 5491 O O . VAL A 1 702 ? -10.305 35.286 12.019 1.00 80.69 702 VAL A O 1
ATOM 5494 N N . LEU A 1 703 ? -8.329 36.378 11.962 1.00 82.62 703 LEU A N 1
ATOM 5495 C CA . LEU A 1 703 ? -8.821 37.712 11.661 1.00 82.62 703 LEU A CA 1
ATOM 5496 C C . LEU A 1 703 ? -8.377 38.128 10.255 1.00 82.62 703 LEU A C 1
ATOM 5498 O O . LEU A 1 703 ? -7.268 37.791 9.838 1.00 82.62 703 LEU A O 1
ATOM 5502 N N . ASP A 1 704 ? -9.211 38.885 9.551 1.00 83.50 704 ASP A N 1
ATOM 5503 C CA . ASP A 1 704 ? -8.826 39.555 8.310 1.00 83.50 704 ASP A CA 1
ATOM 5504 C C . ASP A 1 704 ? -7.865 40.734 8.564 1.00 83.50 704 ASP A C 1
ATOM 5506 O O . ASP A 1 704 ? -7.524 41.079 9.700 1.00 83.50 704 ASP A O 1
ATOM 5510 N N . SER A 1 705 ? -7.430 41.381 7.483 1.00 78.00 705 SER A N 1
ATOM 5511 C CA . SER A 1 705 ? -6.568 42.567 7.521 1.00 78.00 705 SER A CA 1
ATOM 5512 C C . SER A 1 705 ? -7.196 43.790 8.208 1.00 78.00 705 SER A C 1
ATOM 5514 O O . SER A 1 705 ? -6.472 44.704 8.595 1.00 78.00 705 SER A O 1
ATOM 5516 N N . GLY A 1 706 ? -8.525 43.829 8.348 1.00 77.50 706 GLY A N 1
ATOM 5517 C CA . GLY A 1 706 ? -9.264 44.853 9.092 1.00 77.50 706 GLY A CA 1
ATOM 5518 C C . GLY A 1 706 ? -9.459 44.512 10.574 1.00 77.50 706 GLY A C 1
ATOM 5519 O O . GLY A 1 706 ? -10.043 45.311 11.304 1.00 77.50 706 GLY A O 1
ATOM 5520 N N . GLY A 1 707 ? -8.977 43.349 11.025 1.00 78.38 707 GLY A N 1
ATOM 5521 C CA . GLY A 1 707 ? -9.137 42.858 12.393 1.00 78.38 707 GLY A CA 1
ATOM 5522 C C . GLY A 1 707 ? -10.485 42.183 12.668 1.00 78.38 707 GLY A C 1
ATOM 5523 O O . GLY A 1 707 ? -10.767 41.860 13.823 1.00 78.38 707 GLY A O 1
ATOM 5524 N N . ASN A 1 708 ? -11.316 41.940 11.650 1.00 83.75 708 ASN A N 1
ATOM 5525 C CA . ASN A 1 708 ? -12.578 41.224 11.824 1.00 83.75 708 ASN A CA 1
ATOM 5526 C C . ASN A 1 708 ? -12.330 39.721 11.858 1.00 83.75 708 ASN A C 1
ATOM 5528 O O . ASN A 1 708 ? -11.578 39.182 11.051 1.00 83.75 708 ASN A O 1
ATOM 5532 N N . MET A 1 709 ? -13.003 39.023 12.765 1.00 85.94 709 MET A N 1
ATOM 5533 C CA . MET A 1 709 ? -12.891 37.574 12.865 1.00 85.94 709 MET A CA 1
ATOM 5534 C C . MET A 1 709 ? -13.557 36.883 11.674 1.00 85.94 709 MET A C 1
ATOM 5536 O O . MET A 1 709 ? -14.752 37.057 11.443 1.00 85.94 709 MET A O 1
ATOM 5540 N N . VAL A 1 710 ? -12.785 36.070 10.953 1.00 82.12 710 VAL A N 1
ATOM 5541 C CA . VAL A 1 710 ? -13.241 35.314 9.776 1.00 82.12 710 VAL A CA 1
ATOM 5542 C C . VAL A 1 710 ? -13.419 33.824 10.047 1.00 82.12 710 VAL A C 1
ATOM 5544 O O . VAL A 1 710 ? -14.237 33.172 9.400 1.00 82.12 710 VAL A O 1
ATOM 5547 N N . LYS A 1 711 ? -12.689 33.264 11.017 1.00 82.75 711 LYS A N 1
ATOM 5548 C CA . LYS A 1 711 ? -12.835 31.862 11.421 1.00 82.75 711 LYS A CA 1
ATOM 5549 C C . LYS A 1 711 ? -12.449 31.676 12.876 1.00 82.75 711 LYS A C 1
ATOM 5551 O O . LYS A 1 711 ? -11.466 32.247 13.327 1.00 82.75 711 LYS A O 1
ATOM 5556 N N . GLU A 1 712 ? -13.187 30.837 13.586 1.00 81.06 712 GLU A N 1
ATOM 5557 C CA . GLU A 1 712 ? -12.840 30.385 14.930 1.00 81.06 712 GLU A CA 1
ATOM 5558 C C . GLU A 1 712 ? -12.664 28.864 14.930 1.00 81.06 712 GLU A C 1
ATOM 5560 O O . GLU A 1 712 ? -13.359 28.132 14.221 1.00 81.06 712 GLU A O 1
ATOM 5565 N N . TYR A 1 713 ? -11.704 28.415 15.723 1.00 70.38 713 TYR A N 1
ATOM 5566 C CA . TYR A 1 713 ? -11.327 27.035 15.967 1.00 70.38 713 TYR A CA 1
ATOM 5567 C C . TYR A 1 713 ? -11.476 26.791 17.471 1.00 70.38 713 TYR A C 1
ATOM 5569 O O . TYR A 1 713 ? -10.502 26.939 18.200 1.00 70.38 713 TYR A O 1
ATOM 5577 N N . PRO A 1 714 ? -12.688 26.503 17.974 1.00 48.12 714 PRO A N 1
ATOM 5578 C CA . PRO A 1 714 ? -12.967 26.473 19.414 1.00 48.12 714 PRO A CA 1
ATOM 5579 C C . PRO A 1 714 ? -12.440 25.221 20.131 1.00 48.12 714 PRO A C 1
ATOM 5581 O O . PRO A 1 714 ? -12.286 25.255 21.343 1.00 48.12 714 PRO A O 1
ATOM 5584 N N . ASN A 1 715 ? -12.154 24.149 19.384 1.00 47.19 715 ASN A N 1
ATOM 5585 C CA . ASN A 1 715 ? -11.656 22.864 19.904 1.00 47.19 715 ASN A CA 1
ATOM 5586 C C . ASN A 1 715 ? -10.207 22.590 19.483 1.00 47.19 715 ASN A C 1
ATOM 5588 O O . ASN A 1 715 ? -9.741 21.455 19.492 1.00 47.19 715 ASN A O 1
ATOM 5592 N N . GLY A 1 716 ? -9.528 23.652 19.071 1.00 51.81 716 GLY A N 1
ATOM 5593 C CA . GLY A 1 716 ? -8.116 23.663 18.791 1.00 51.81 716 GLY A CA 1
ATOM 5594 C C . GLY A 1 716 ? -7.752 23.938 17.350 1.00 51.81 716 GLY A C 1
ATOM 5595 O O . GLY A 1 716 ? -8.548 23.743 16.434 1.00 51.81 716 GLY A O 1
ATOM 5596 N N . ILE A 1 717 ? -6.554 24.494 17.170 1.00 55.12 717 ILE A N 1
ATOM 5597 C CA . ILE A 1 717 ? -6.052 24.898 15.857 1.00 55.12 717 ILE A CA 1
ATOM 5598 C C . ILE A 1 717 ? -5.649 23.636 15.093 1.00 55.12 717 ILE A C 1
ATOM 5600 O O . ILE A 1 717 ? -4.665 23.003 15.480 1.00 55.12 717 ILE A O 1
ATOM 5604 N N . PRO A 1 718 ? -6.352 23.297 13.999 1.00 48.44 718 PRO A N 1
ATOM 5605 C CA . PRO A 1 718 ? -6.007 22.137 13.200 1.00 48.44 718 PRO A CA 1
ATOM 5606 C C . PRO A 1 718 ? -4.673 22.352 12.486 1.00 48.44 718 PRO A C 1
ATOM 5608 O O . PRO A 1 718 ? -4.305 23.470 12.114 1.00 48.44 718 PRO A O 1
ATOM 5611 N N . LYS A 1 719 ? -3.995 21.247 12.184 1.00 49.59 719 LYS A N 1
ATOM 5612 C CA . LYS A 1 719 ? -2.785 21.213 11.344 1.00 49.59 719 LYS A CA 1
ATOM 5613 C C . LYS A 1 719 ? -2.914 21.953 9.998 1.00 49.59 719 LYS A C 1
ATOM 5615 O O . LYS A 1 719 ? -1.906 22.419 9.460 1.00 49.59 719 LYS A O 1
ATOM 5620 N N . VAL A 1 720 ? -4.133 22.039 9.460 1.00 51.19 720 VAL A N 1
ATOM 5621 C CA . VAL A 1 720 ? -4.476 22.787 8.243 1.00 51.19 720 VAL A CA 1
ATOM 5622 C C . VAL A 1 720 ? -5.594 23.775 8.555 1.00 51.19 720 VAL A C 1
ATOM 5624 O O . VAL A 1 720 ? -6.699 23.364 8.909 1.00 51.19 720 VAL A O 1
ATOM 5627 N N . LEU A 1 721 ? -5.323 25.070 8.399 1.00 60.91 721 LEU A N 1
ATOM 5628 C CA . LEU A 1 721 ? -6.328 26.115 8.601 1.00 60.91 721 LEU A CA 1
ATOM 5629 C C . LEU A 1 721 ? -7.096 26.356 7.306 1.00 60.91 721 LEU A C 1
ATOM 5631 O O . LEU A 1 721 ? -6.471 26.609 6.281 1.00 60.91 721 LEU A O 1
ATOM 5635 N N . ARG A 1 722 ? -8.431 26.311 7.379 1.00 62.12 722 ARG A N 1
ATOM 5636 C CA . ARG A 1 722 ? -9.346 26.610 6.268 1.00 62.12 722 ARG A CA 1
ATOM 5637 C C . ARG A 1 722 ? -10.283 27.756 6.621 1.00 62.12 722 ARG A C 1
ATOM 5639 O O . ARG A 1 722 ? -11.110 27.626 7.531 1.00 62.12 722 ARG A O 1
ATOM 5646 N N . PHE A 1 723 ? -10.174 28.870 5.909 1.00 76.62 723 PHE A N 1
ATOM 5647 C CA . PHE A 1 723 ? -10.993 30.062 6.151 1.00 76.62 723 PHE A CA 1
ATOM 5648 C C . PHE A 1 723 ? -11.153 30.920 4.892 1.00 76.62 723 PHE A C 1
ATOM 5650 O O . PHE A 1 723 ? -10.413 30.769 3.925 1.00 76.62 723 PHE A O 1
ATOM 5657 N N . GLU A 1 724 ? -12.139 31.816 4.899 1.00 74.31 724 GLU A N 1
ATOM 5658 C CA . GLU A 1 724 ? -12.400 32.745 3.796 1.00 74.31 724 GLU A CA 1
ATOM 5659 C C . GLU A 1 724 ? -11.928 34.156 4.144 1.00 74.31 724 GLU A C 1
ATOM 5661 O O . GLU A 1 724 ? -12.134 34.617 5.266 1.00 74.31 724 GLU A O 1
ATOM 5666 N N . LEU A 1 725 ? -11.351 34.864 3.174 1.00 74.75 725 LEU A N 1
ATOM 5667 C CA . LEU A 1 725 ? -11.018 36.286 3.295 1.00 74.75 725 LEU A CA 1
ATOM 5668 C C . LEU A 1 725 ? -11.645 37.104 2.156 1.00 74.75 725 LEU A C 1
ATOM 5670 O O . LEU A 1 725 ? -11.901 36.557 1.072 1.00 74.75 725 LEU A O 1
ATOM 5674 N N . PRO A 1 726 ? -11.858 38.419 2.367 1.00 77.06 726 PRO A N 1
ATOM 5675 C CA . PRO A 1 726 ? -12.079 39.370 1.283 1.00 77.06 726 PRO A CA 1
ATOM 5676 C C . PRO A 1 726 ? -11.006 39.254 0.190 1.00 77.06 726 PRO A C 1
ATOM 5678 O O . PRO A 1 726 ? -9.839 38.984 0.473 1.00 77.06 726 PRO A O 1
ATOM 5681 N N . VAL A 1 727 ? -11.405 39.476 -1.066 1.00 67.38 727 VAL A N 1
ATOM 5682 C CA . VAL A 1 727 ? -10.541 39.300 -2.252 1.00 67.38 727 VAL A CA 1
ATOM 5683 C C . VAL A 1 727 ? -9.260 40.147 -2.179 1.00 67.38 727 VAL A C 1
ATOM 5685 O O . VAL A 1 727 ? -8.210 39.682 -2.621 1.00 67.38 727 VAL A O 1
ATOM 5688 N N . ASP A 1 728 ? -9.340 41.324 -1.551 1.00 70.12 728 ASP A N 1
ATOM 5689 C CA . ASP A 1 728 ? -8.253 42.308 -1.456 1.00 70.12 728 ASP A CA 1
ATOM 5690 C C . ASP A 1 728 ? -7.484 42.271 -0.120 1.00 70.12 728 ASP A C 1
ATOM 5692 O O . ASP A 1 728 ? -6.743 43.204 0.192 1.00 70.12 728 ASP A O 1
ATOM 5696 N N . SER A 1 729 ? -7.657 41.238 0.713 1.00 70.69 729 SER A N 1
ATOM 5697 C CA . SER A 1 729 ? -6.928 41.143 1.985 1.00 70.69 729 SER A CA 1
ATOM 5698 C C . SER A 1 729 ? -5.423 40.912 1.754 1.00 70.69 729 SER A C 1
ATOM 5700 O O . SER A 1 729 ? -5.057 39.874 1.212 1.00 70.69 729 SER A O 1
ATOM 5702 N N . PRO A 1 730 ? -4.520 41.811 2.202 1.00 68.69 730 PRO A N 1
ATOM 5703 C CA . PRO A 1 730 ? -3.069 41.623 2.057 1.00 68.69 730 PRO A CA 1
ATOM 5704 C C . PRO A 1 730 ? -2.477 40.616 3.061 1.00 68.69 730 PRO A C 1
ATOM 5706 O O . PRO A 1 730 ? -1.325 40.197 2.937 1.00 68.69 730 PRO A O 1
ATOM 5709 N N . SER A 1 731 ? -3.227 40.270 4.107 1.00 72.62 731 SER A N 1
ATOM 5710 C CA . SER A 1 731 ? -2.781 39.426 5.215 1.00 72.62 731 SER A CA 1
ATOM 5711 C C . SER A 1 731 ? -3.969 38.887 6.013 1.00 72.62 731 SER A C 1
ATOM 5713 O O . SER A 1 731 ? -5.094 39.382 5.898 1.00 72.62 731 SER A O 1
ATOM 5715 N N . PHE A 1 732 ? -3.701 37.902 6.866 1.00 78.50 732 PHE A N 1
ATOM 5716 C CA . PHE A 1 732 ? -4.578 37.517 7.970 1.00 78.50 732 PHE A CA 1
ATOM 5717 C C . PHE A 1 732 ? -3.794 37.445 9.277 1.00 78.50 732 PHE A C 1
ATOM 5719 O O . PHE A 1 732 ? -2.571 37.311 9.275 1.00 78.50 732 PHE A O 1
ATOM 5726 N N . THR A 1 733 ? -4.493 37.510 10.405 1.00 76.00 733 THR A N 1
ATOM 5727 C CA . THR A 1 733 ? -3.894 37.342 11.734 1.00 76.00 733 THR A CA 1
ATOM 5728 C C . THR A 1 733 ? -4.469 36.107 12.409 1.00 76.00 733 THR A C 1
ATOM 5730 O O . THR A 1 733 ? -5.667 36.047 12.664 1.00 76.00 733 THR A O 1
ATOM 5733 N N . LEU A 1 734 ? -3.633 35.124 12.736 1.00 75.44 734 LEU A N 1
ATOM 5734 C CA . LEU A 1 734 ? -4.014 33.988 13.573 1.00 75.44 734 LEU A CA 1
ATOM 5735 C C . LEU A 1 734 ? -3.789 34.348 15.048 1.00 75.44 734 LEU A C 1
ATOM 5737 O O . LEU A 1 734 ? -2.654 34.543 15.477 1.00 75.44 734 LEU A O 1
ATOM 5741 N N . GLN A 1 735 ? -4.856 34.421 15.832 1.00 69.56 735 GLN A N 1
ATOM 5742 C CA . GLN A 1 735 ? -4.818 34.596 17.279 1.00 69.56 735 GLN A CA 1
ATOM 5743 C C . GLN A 1 735 ? -5.034 33.265 17.995 1.00 69.56 735 GLN A C 1
ATOM 5745 O O . GLN A 1 735 ? -5.948 32.522 17.651 1.00 69.56 735 GLN A O 1
ATOM 5750 N N . TYR A 1 736 ? -4.238 32.971 19.017 1.00 65.06 736 TYR A N 1
ATOM 5751 C CA . TYR A 1 736 ? -4.403 31.782 19.858 1.00 65.06 736 TYR A CA 1
ATOM 5752 C C . TYR A 1 736 ? -3.698 31.957 21.191 1.00 65.06 736 TYR A C 1
ATOM 5754 O O . TYR A 1 736 ? -2.638 32.577 21.249 1.00 65.06 736 TYR A O 1
ATOM 5762 N N . SER A 1 737 ? -4.278 31.424 22.267 1.00 53.81 737 SER A N 1
ATOM 5763 C CA . SER A 1 737 ? -3.677 31.429 23.613 1.00 53.81 737 SER A CA 1
ATOM 5764 C C . SER A 1 737 ? -3.073 32.789 24.030 1.00 53.81 737 SER A C 1
ATOM 5766 O O . SER A 1 737 ? -1.970 32.852 24.568 1.00 53.81 737 SER A O 1
ATOM 5768 N N . GLY A 1 738 ? -3.761 33.898 23.717 1.00 52.66 738 GLY A N 1
ATOM 5769 C CA . GLY A 1 738 ? -3.314 35.272 24.013 1.00 52.66 738 GLY A CA 1
ATOM 5770 C C . GLY A 1 738 ? -2.201 35.831 23.110 1.00 52.66 738 GLY A C 1
ATOM 5771 O O . GLY A 1 738 ? -1.748 36.954 23.323 1.00 52.66 738 GLY A O 1
ATOM 5772 N N . ARG A 1 739 ? -1.760 35.081 22.096 1.00 50.19 739 ARG A N 1
ATOM 5773 C CA . ARG A 1 739 ? -0.745 35.466 21.102 1.00 50.19 739 ARG A CA 1
ATOM 5774 C C . ARG A 1 739 ? -1.388 35.748 19.745 1.00 50.19 739 ARG A C 1
ATOM 5776 O O . ARG A 1 739 ? -2.495 35.290 19.472 1.00 50.19 739 ARG A O 1
ATOM 5783 N N . GLN A 1 740 ? -0.691 36.501 18.895 1.00 59.53 740 GLN A N 1
ATOM 5784 C CA . GLN A 1 740 ? -1.134 36.822 17.536 1.00 59.53 740 GLN A CA 1
ATOM 5785 C C . GLN A 1 740 ? 0.015 36.628 16.543 1.00 59.53 740 GLN A C 1
ATOM 5787 O O . GLN A 1 740 ? 1.136 37.062 16.803 1.00 59.53 740 GLN A O 1
ATOM 5792 N N . VAL A 1 741 ? -0.269 35.990 15.410 1.00 56.91 741 VAL A N 1
ATOM 5793 C CA . VAL A 1 741 ? 0.664 35.768 14.301 1.00 56.91 741 VAL A CA 1
ATOM 5794 C C . VAL A 1 741 ? 0.087 36.422 13.054 1.00 56.91 741 VAL A C 1
ATOM 5796 O O . VAL A 1 741 ? -0.972 36.020 12.580 1.00 56.91 741 VAL A O 1
ATOM 5799 N N . LEU A 1 742 ? 0.780 37.430 12.526 1.00 61.44 742 LEU A N 1
ATOM 5800 C CA . LEU A 1 742 ? 0.420 38.084 11.270 1.00 61.44 742 LEU A CA 1
ATOM 5801 C C . LEU A 1 742 ? 1.024 37.305 10.096 1.00 61.44 742 LEU A C 1
ATOM 5803 O O . LEU A 1 742 ? 2.245 37.176 10.006 1.00 61.44 742 LEU A O 1
ATOM 5807 N N . GLN A 1 743 ? 0.177 36.838 9.185 1.00 59.38 743 GLN A N 1
ATOM 5808 C CA . GLN A 1 743 ? 0.570 36.116 7.982 1.00 59.38 743 GLN A CA 1
ATOM 5809 C C . GLN A 1 743 ? 0.250 36.951 6.732 1.00 59.38 743 GLN A C 1
ATOM 5811 O O . GLN A 1 743 ? -0.925 37.150 6.415 1.00 59.38 743 GLN A O 1
ATOM 5816 N N . PRO A 1 744 ? 1.267 37.427 5.992 1.00 54.41 744 PRO A N 1
ATOM 5817 C CA . PRO A 1 744 ? 1.079 38.015 4.669 1.00 54.41 744 PRO A CA 1
ATOM 5818 C C . PRO A 1 744 ? 0.567 36.971 3.671 1.00 54.41 744 PRO A C 1
ATOM 5820 O O . PRO A 1 744 ? 1.006 35.816 3.707 1.00 54.41 744 PRO A O 1
ATOM 5823 N N . LEU A 1 745 ? -0.326 37.388 2.775 1.00 58.66 745 LEU A N 1
ATOM 5824 C CA . LEU A 1 745 ? -0.779 36.593 1.636 1.00 58.66 745 LEU A CA 1
ATOM 5825 C C . LEU A 1 745 ? 0.078 36.981 0.421 1.00 58.66 745 LEU A C 1
ATOM 5827 O O . LEU A 1 745 ? 0.124 38.161 0.074 1.00 58.66 745 LEU A O 1
ATOM 5831 N N . VAL A 1 746 ? 0.812 36.020 -0.155 1.00 51.00 746 VAL A N 1
ATOM 5832 C CA . VAL A 1 746 ? 1.656 36.216 -1.356 1.00 51.00 746 VAL A CA 1
ATOM 5833 C C . VAL A 1 746 ? 0.887 35.827 -2.604 1.00 51.00 746 VAL A C 1
ATOM 5835 O O . VAL A 1 746 ? 0.283 34.729 -2.575 1.00 51.00 746 VAL A O 1
#